Protein AF-A0A7X0G433-F1 (afdb_monomer)

pLDDT: mean 80.11, std 17.52, range [27.45, 98.38]

Mean predicted aligned error: 18.34 Å

Structure (mmCIF, N/CA/C/O backbone):
data_AF-A0A7X0G433-F1
#
_entry.id   AF-A0A7X0G433-F1
#
loop_
_atom_site.group_PDB
_atom_site.id
_atom_site.type_symbol
_atom_site.label_atom_id
_atom_site.label_alt_id
_atom_site.label_comp_id
_atom_site.label_asym_id
_atom_site.label_entity_id
_atom_site.label_seq_id
_atom_site.pdbx_PDB_ins_code
_atom_site.Cartn_x
_atom_site.Cartn_y
_atom_site.Cartn_z
_atom_site.occupancy
_atom_site.B_iso_or_equiv
_atom_site.auth_seq_id
_atom_site.auth_comp_id
_atom_site.auth_asym_id
_atom_site.auth_atom_id
_atom_site.pdbx_PDB_model_num
ATOM 1 N N . MET A 1 1 ? -6.483 17.412 -21.031 1.00 65.12 1 MET A N 1
ATOM 2 C CA . MET A 1 1 ? -7.847 16.835 -20.998 1.00 65.12 1 MET A CA 1
ATOM 3 C C . MET A 1 1 ? -8.815 18.002 -21.081 1.00 65.12 1 MET A C 1
ATOM 5 O O . MET A 1 1 ? -8.620 18.943 -20.328 1.00 65.12 1 MET A O 1
ATOM 9 N N . SER A 1 2 ? -9.761 18.011 -22.023 1.00 89.12 2 SER A N 1
ATOM 10 C CA . SER A 1 2 ? -10.720 19.121 -22.144 1.00 89.12 2 SER A CA 1
ATOM 11 C C . SER A 1 2 ? -11.675 19.165 -20.943 1.00 89.12 2 SER A C 1
ATOM 13 O O . SER A 1 2 ? -11.862 18.155 -20.254 1.00 89.12 2 SER A O 1
ATOM 15 N N . LEU A 1 3 ? -12.306 20.317 -20.694 1.00 85.25 3 LEU A N 1
ATOM 16 C CA . LEU A 1 3 ? -13.325 20.451 -19.646 1.00 85.25 3 LEU A CA 1
ATOM 17 C C . LEU A 1 3 ? -14.477 19.456 -19.864 1.00 85.25 3 LEU A C 1
ATOM 19 O O . LEU A 1 3 ? -14.868 18.755 -18.934 1.00 85.25 3 LEU A O 1
ATOM 23 N N . ALA A 1 4 ? -14.926 19.301 -21.112 1.00 83.50 4 ALA A N 1
ATOM 24 C CA . ALA A 1 4 ? -15.948 18.329 -21.500 1.00 83.50 4 ALA A CA 1
ATOM 25 C C . ALA A 1 4 ? -15.546 16.872 -21.196 1.00 83.50 4 ALA A C 1
ATOM 27 O O . ALA A 1 4 ? -16.364 16.102 -20.692 1.00 83.50 4 ALA A O 1
ATOM 28 N N . ALA A 1 5 ? -14.286 16.493 -21.446 1.00 83.62 5 ALA A N 1
ATOM 29 C CA . ALA A 1 5 ? -13.782 15.158 -21.114 1.00 83.62 5 ALA A CA 1
ATOM 30 C C . ALA A 1 5 ? -13.683 14.947 -19.593 1.00 83.62 5 ALA A C 1
ATOM 32 O O . ALA A 1 5 ? -14.009 13.871 -19.097 1.00 83.62 5 ALA A O 1
ATOM 33 N N . THR A 1 6 ? -13.300 15.986 -18.846 1.00 86.38 6 THR A N 1
ATOM 34 C CA . THR A 1 6 ? -13.263 15.947 -17.375 1.00 86.38 6 THR A CA 1
ATOM 35 C C . THR A 1 6 ? -14.670 15.811 -16.782 1.00 86.38 6 THR A C 1
ATOM 37 O O . THR A 1 6 ? -14.874 15.015 -15.868 1.00 86.38 6 THR A O 1
ATOM 40 N N . HIS A 1 7 ? -15.659 16.529 -17.329 1.00 87.19 7 HIS A N 1
ATOM 41 C CA . HIS A 1 7 ? -17.071 16.382 -16.956 1.00 87.19 7 HIS A CA 1
ATOM 42 C C . HIS A 1 7 ? -17.566 14.962 -17.228 1.00 87.19 7 HIS A C 1
ATOM 44 O O . HIS A 1 7 ? -18.144 14.333 -16.347 1.00 87.19 7 HIS A O 1
ATOM 50 N N . TYR A 1 8 ? -17.295 14.429 -18.417 1.00 88.81 8 TYR A N 1
ATOM 51 C CA . TYR A 1 8 ? -17.685 13.069 -18.780 1.00 88.81 8 TYR A CA 1
ATOM 52 C C . TYR A 1 8 ? -17.085 12.022 -17.825 1.00 88.81 8 TYR A C 1
ATOM 54 O O . TYR A 1 8 ? -17.806 11.168 -17.312 1.00 88.81 8 TYR A O 1
ATOM 62 N N . ALA A 1 9 ? -15.795 12.146 -17.497 1.00 89.06 9 ALA A N 1
ATOM 63 C CA . ALA A 1 9 ? -15.126 11.278 -16.529 1.00 89.06 9 ALA A CA 1
ATOM 64 C C . ALA A 1 9 ? -15.716 11.394 -15.110 1.00 89.06 9 ALA A C 1
ATOM 66 O O . ALA A 1 9 ? -15.783 10.397 -14.387 1.00 89.06 9 ALA A 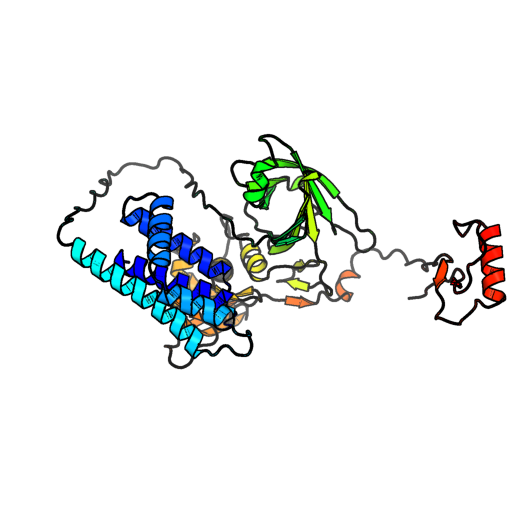O 1
ATOM 67 N N . LEU A 1 10 ? -16.162 12.590 -14.701 1.00 93.25 10 LEU A N 1
ATOM 68 C CA . LEU A 1 10 ? -16.818 12.796 -13.407 1.00 93.25 10 LEU A CA 1
ATOM 69 C C . LEU A 1 10 ? -18.137 12.019 -13.328 1.00 93.25 10 LEU A C 1
ATOM 71 O O . LEU A 1 10 ? -18.370 11.316 -12.344 1.00 93.25 10 LEU A O 1
ATOM 75 N N . TRP A 1 11 ? -18.963 12.108 -14.372 1.00 94.50 11 TRP A N 1
ATOM 76 C CA . TRP A 1 11 ? -20.230 11.380 -14.461 1.00 94.50 11 TRP A CA 1
ATOM 77 C C . TRP A 1 11 ? -20.026 9.864 -14.493 1.00 94.50 11 TRP A C 1
ATOM 79 O O . TRP A 1 11 ? -20.726 9.146 -13.780 1.00 94.50 11 TRP A O 1
ATOM 89 N N . GLN A 1 12 ? -19.012 9.387 -15.219 1.00 92.94 12 GLN A N 1
ATOM 90 C CA . GLN A 1 12 ? -18.627 7.974 -15.201 1.00 92.94 12 GLN A CA 1
ATOM 91 C C . GLN A 1 12 ? -18.259 7.499 -13.798 1.00 92.94 12 GLN A C 1
ATOM 93 O O . GLN A 1 12 ? -18.768 6.484 -13.323 1.00 92.94 12 GLN A O 1
ATOM 98 N N . THR A 1 13 ? -17.396 8.259 -13.123 1.00 93.31 13 THR A N 1
ATOM 99 C CA . THR A 1 13 ? -16.914 7.902 -11.787 1.00 93.31 13 THR A CA 1
ATOM 100 C C . THR A 1 13 ? -18.065 7.857 -10.780 1.00 93.31 13 THR A C 1
ATOM 102 O O . THR A 1 13 ? -18.087 6.979 -9.922 1.00 93.31 13 THR A O 1
ATOM 105 N N . GLU A 1 14 ? -19.048 8.757 -10.882 1.00 94.75 14 GLU A N 1
ATOM 106 C CA . GLU A 1 14 ? -20.215 8.736 -9.990 1.00 94.75 14 GLU A CA 1
ATOM 107 C C . GLU A 1 14 ? -21.109 7.512 -10.239 1.00 94.75 14 GLU A C 1
ATOM 109 O O . GLU A 1 14 ? -21.509 6.854 -9.277 1.00 94.75 14 GLU A O 1
ATOM 114 N N . GLY A 1 15 ? -21.334 7.134 -11.502 1.00 92.44 15 GLY A N 1
ATOM 115 C CA . GLY A 1 15 ? -22.053 5.901 -11.837 1.00 92.44 15 GLY A CA 1
ATOM 116 C C . GLY A 1 15 ? -21.358 4.651 -11.289 1.00 92.44 15 GLY A C 1
ATOM 117 O O . GLY A 1 15 ? -22.003 3.778 -10.707 1.00 92.44 15 GLY A O 1
ATOM 118 N N . GLU A 1 16 ? -20.027 4.585 -11.387 1.00 91.62 16 GLU A N 1
ATOM 119 C CA . GLU A 1 16 ? -19.234 3.499 -10.797 1.00 91.62 16 GLU A CA 1
ATOM 120 C C . GLU A 1 16 ? -19.339 3.472 -9.261 1.00 91.62 16 GLU A C 1
ATOM 122 O O . GLU A 1 16 ? -19.466 2.396 -8.673 1.00 91.62 16 GLU A O 1
ATOM 127 N N . ILE A 1 17 ? -19.351 4.631 -8.588 1.00 90.88 17 ILE A N 1
ATOM 128 C CA . ILE A 1 17 ? -19.527 4.708 -7.125 1.00 90.88 17 ILE A CA 1
ATOM 129 C C . ILE A 1 17 ? -20.878 4.125 -6.709 1.00 90.88 17 ILE A C 1
ATOM 131 O O . ILE A 1 17 ? -20.945 3.367 -5.737 1.00 90.88 17 ILE A O 1
ATOM 135 N N . VAL A 1 18 ? -21.950 4.479 -7.418 1.00 92.25 18 VAL A N 1
ATOM 136 C CA . VAL A 1 18 ? -23.303 3.998 -7.114 1.00 92.25 18 VAL A CA 1
ATOM 137 C C . VAL A 1 18 ? -23.397 2.492 -7.304 1.00 92.25 18 VAL A C 1
ATOM 139 O O . VAL A 1 18 ? -23.812 1.782 -6.387 1.00 92.25 18 VAL A O 1
ATOM 142 N N . VAL A 1 19 ? -22.933 1.986 -8.442 1.00 91.81 19 VAL A N 1
ATOM 143 C CA . VAL A 1 19 ? -22.950 0.553 -8.755 1.00 91.81 19 VAL A CA 1
ATOM 144 C C . VAL A 1 19 ? -22.108 -0.259 -7.756 1.00 91.81 19 VAL A C 1
ATOM 146 O O . VAL A 1 19 ? -22.563 -1.288 -7.254 1.00 91.81 19 VAL A O 1
ATOM 149 N N . SER A 1 20 ? -20.941 0.256 -7.355 1.00 88.94 20 SER A N 1
ATOM 150 C CA . SER A 1 20 ? -20.104 -0.333 -6.297 1.00 88.94 20 SER A CA 1
ATOM 151 C C . SER A 1 20 ? -20.845 -0.424 -4.952 1.00 88.94 20 SER A C 1
ATOM 153 O O . SER A 1 20 ? -20.844 -1.466 -4.295 1.00 88.94 20 SER A O 1
ATOM 155 N N . ARG A 1 21 ? -21.567 0.632 -4.545 1.00 90.69 21 ARG A N 1
ATOM 156 C CA . ARG A 1 21 ? -22.387 0.626 -3.312 1.00 90.69 21 ARG A CA 1
ATOM 157 C C . ARG A 1 21 ? -23.571 -0.335 -3.391 1.00 90.69 21 ARG A C 1
ATOM 159 O O . ARG A 1 21 ? -23.979 -0.893 -2.369 1.00 90.69 21 ARG A O 1
ATOM 166 N N . LEU A 1 22 ? -24.104 -0.548 -4.590 1.00 90.25 22 LEU A N 1
ATOM 167 C CA . LEU A 1 22 ? -25.141 -1.539 -4.862 1.00 90.25 22 LEU A CA 1
ATOM 168 C C . LEU A 1 22 ? -24.590 -2.974 -4.937 1.00 90.25 22 LEU A C 1
ATOM 170 O O . LEU A 1 22 ? -25.372 -3.909 -5.103 1.00 90.25 22 LEU A O 1
ATOM 174 N N . GLY A 1 23 ? -23.294 -3.178 -4.704 1.00 86.88 23 GLY A N 1
ATOM 175 C CA . GLY A 1 23 ? -22.704 -4.500 -4.511 1.00 86.88 23 GLY A CA 1
ATOM 176 C C . GLY A 1 23 ? -22.246 -5.189 -5.791 1.00 86.88 23 GLY A C 1
ATOM 177 O O . GLY A 1 23 ? -22.088 -6.406 -5.773 1.00 86.88 23 GLY A O 1
ATOM 178 N N . ASP A 1 24 ? -22.020 -4.448 -6.876 1.00 86.81 24 ASP A N 1
ATOM 179 C CA . ASP A 1 24 ? -21.365 -5.004 -8.059 1.00 86.81 24 ASP A CA 1
ATOM 180 C C . ASP A 1 24 ? -19.882 -5.283 -7.767 1.00 86.81 24 ASP A C 1
ATOM 182 O O . ASP A 1 24 ? -19.076 -4.368 -7.569 1.00 86.81 24 ASP A O 1
ATOM 186 N N . ALA A 1 25 ? -19.525 -6.566 -7.757 1.00 77.69 25 ALA A N 1
ATOM 187 C CA . ALA A 1 25 ? -18.168 -7.032 -7.499 1.00 77.69 25 ALA A CA 1
ATOM 188 C C . ALA A 1 25 ? -17.179 -6.704 -8.634 1.00 77.69 25 ALA A C 1
ATOM 190 O O . ALA A 1 25 ? -15.970 -6.786 -8.422 1.00 77.69 25 ALA A O 1
ATOM 191 N N . SER A 1 26 ? -17.660 -6.325 -9.824 1.00 77.31 26 SER A N 1
ATOM 192 C CA . SER A 1 26 ? -16.806 -5.953 -10.963 1.00 77.31 26 SER A CA 1
ATOM 193 C C . SER A 1 26 ? -16.199 -4.551 -10.837 1.00 77.31 26 SER A C 1
ATOM 195 O O . SER A 1 26 ? -15.294 -4.189 -11.592 1.00 77.31 26 SER A O 1
ATOM 197 N N . VAL A 1 27 ? -16.674 -3.751 -9.877 1.00 80.94 27 VAL A N 1
ATOM 198 C CA . VAL A 1 27 ? -16.261 -2.358 -9.703 1.00 80.94 27 VAL A CA 1
ATOM 199 C C . VAL A 1 27 ? -15.240 -2.214 -8.579 1.00 80.94 27 VAL A C 1
ATOM 201 O O . VAL A 1 27 ? -15.241 -2.939 -7.586 1.00 80.94 27 VAL A O 1
ATOM 204 N N . ARG A 1 28 ? -14.360 -1.216 -8.717 1.00 76.44 28 ARG A N 1
ATOM 205 C CA . ARG A 1 28 ? -13.400 -0.837 -7.676 1.00 76.44 28 ARG A CA 1
ATOM 206 C C . ARG A 1 28 ? -14.106 -0.542 -6.340 1.00 76.44 28 ARG A C 1
ATOM 208 O O . ARG A 1 28 ? -15.237 -0.044 -6.334 1.00 76.44 28 ARG A O 1
ATOM 215 N N . PRO A 1 29 ? -13.418 -0.742 -5.200 1.00 79.44 29 PRO A N 1
ATOM 216 C CA . PRO A 1 29 ? -13.922 -0.316 -3.903 1.00 79.44 29 PRO A CA 1
ATOM 217 C C . PRO A 1 29 ? -14.301 1.175 -3.906 1.00 79.44 29 PRO A C 1
ATOM 219 O O . PRO A 1 29 ? -13.549 2.000 -4.447 1.00 79.44 29 PRO A O 1
ATOM 222 N N . PRO A 1 30 ? -15.408 1.561 -3.247 1.00 77.88 30 PRO A N 1
ATOM 223 C CA . PRO A 1 30 ? -15.968 2.908 -3.346 1.00 77.88 30 PRO A CA 1
ATOM 224 C C . PRO A 1 30 ? -14.996 3.993 -2.865 1.00 77.88 30 PRO A C 1
ATOM 226 O O . PRO A 1 30 ? -15.029 5.111 -3.367 1.00 77.88 30 PRO A O 1
ATOM 229 N N . GLY A 1 31 ? -14.073 3.669 -1.951 1.00 70.75 31 GLY A N 1
ATOM 230 C CA . GLY A 1 31 ? -13.042 4.601 -1.486 1.00 70.75 31 GLY A CA 1
ATOM 231 C C . GLY A 1 31 ? -12.050 5.039 -2.574 1.00 70.75 31 GLY A C 1
ATOM 232 O O . GLY A 1 31 ? -11.612 6.189 -2.574 1.00 70.75 31 GLY A O 1
ATOM 233 N N . ILE A 1 32 ? -11.714 4.170 -3.535 1.00 74.94 32 ILE A N 1
ATOM 234 C CA . ILE A 1 32 ? -10.820 4.532 -4.650 1.00 74.94 32 ILE A CA 1
ATOM 235 C C . ILE A 1 32 ? -11.538 5.490 -5.600 1.00 74.94 32 ILE A C 1
ATOM 237 O O . ILE A 1 32 ? -10.997 6.542 -5.943 1.00 74.94 32 ILE A O 1
ATOM 241 N N . LEU A 1 33 ? -12.771 5.152 -5.971 1.00 83.25 33 LEU A N 1
ATOM 242 C CA . LEU A 1 33 ? -13.585 5.954 -6.881 1.00 83.25 33 LEU A CA 1
ATOM 243 C C . LEU A 1 33 ? -13.922 7.326 -6.284 1.00 83.25 33 LEU A C 1
ATOM 245 O O . LEU A 1 33 ? -13.853 8.347 -6.961 1.00 83.25 33 LEU A O 1
ATOM 249 N N . GLN A 1 34 ? -14.178 7.377 -4.977 1.00 86.38 34 GLN A N 1
ATOM 250 C CA . GLN A 1 34 ? -14.398 8.613 -4.232 1.00 86.38 34 GLN A CA 1
ATOM 251 C C . GLN A 1 34 ? -13.203 9.580 -4.331 1.00 86.38 34 GLN A C 1
ATOM 253 O O . GLN A 1 34 ? -13.394 10.792 -4.466 1.00 86.38 34 GLN A O 1
ATOM 258 N N . ARG A 1 35 ? -11.967 9.059 -4.302 1.00 77.56 35 ARG A N 1
ATOM 259 C CA . ARG A 1 35 ? -10.752 9.865 -4.508 1.00 77.56 35 ARG A CA 1
ATOM 260 C C . ARG A 1 35 ? -10.665 10.394 -5.937 1.00 77.56 35 ARG A C 1
ATOM 262 O O . ARG A 1 35 ? -10.386 11.576 -6.121 1.00 77.56 35 ARG A O 1
ATOM 269 N N . GLN A 1 36 ? -10.955 9.552 -6.930 1.00 86.19 36 GLN A N 1
ATOM 270 C CA . GLN A 1 36 ? -10.970 9.960 -8.339 1.00 86.19 36 GLN A CA 1
ATOM 271 C C . GLN A 1 36 ? -12.005 11.061 -8.596 1.00 86.19 36 GLN A C 1
ATOM 273 O O . GLN A 1 36 ? -11.675 12.088 -9.186 1.00 86.19 36 GLN A O 1
ATOM 278 N N . ARG A 1 37 ? -13.220 10.916 -8.059 1.00 94.62 37 ARG A N 1
ATOM 279 C CA . ARG A 1 37 ? -14.269 11.939 -8.129 1.00 94.62 37 ARG A CA 1
ATOM 280 C C . ARG A 1 37 ? -13.820 13.277 -7.547 1.00 94.62 37 ARG A C 1
ATOM 282 O O . ARG A 1 37 ? -14.020 14.318 -8.166 1.00 94.62 37 ARG A O 1
ATOM 289 N N . ASN A 1 38 ? -13.220 13.261 -6.357 1.00 87.06 38 ASN A N 1
ATOM 290 C CA . ASN A 1 38 ? -12.753 14.481 -5.700 1.00 87.06 38 ASN A CA 1
ATOM 291 C C . ASN A 1 38 ? -11.665 15.193 -6.518 1.00 87.06 38 ASN A C 1
ATOM 293 O O . ASN A 1 38 ? -11.716 16.417 -6.631 1.00 87.06 38 ASN A O 1
ATOM 297 N N . ALA A 1 39 ? -10.742 14.438 -7.120 1.00 83.19 39 ALA A N 1
ATOM 298 C CA . ALA A 1 39 ? -9.719 14.985 -8.009 1.00 83.19 39 ALA A CA 1
ATOM 299 C C . ALA A 1 39 ? -10.333 15.600 -9.281 1.00 83.19 39 ALA A C 1
ATOM 301 O O . ALA A 1 39 ? -9.955 16.696 -9.684 1.00 83.19 39 ALA A O 1
ATOM 302 N N . LEU A 1 40 ? -11.328 14.946 -9.889 1.00 89.69 40 LEU A N 1
ATOM 303 C CA . LEU A 1 40 ? -12.028 15.477 -11.065 1.00 89.69 40 LEU A CA 1
ATOM 304 C C . LEU A 1 40 ? -12.783 16.776 -10.748 1.00 89.69 40 LEU A C 1
ATOM 306 O O . LEU A 1 40 ? -12.704 17.733 -11.515 1.00 89.69 40 LEU A O 1
ATOM 310 N N . LEU A 1 41 ? -13.453 16.851 -9.595 1.00 90.06 41 LEU A N 1
ATOM 311 C CA . LEU A 1 41 ? -14.122 18.073 -9.128 1.00 90.06 41 LEU A CA 1
ATOM 312 C C . LEU A 1 41 ? -13.141 19.234 -8.909 1.00 90.06 41 LEU A C 1
ATOM 314 O O . LEU A 1 41 ? -13.480 20.380 -9.195 1.00 90.06 41 LEU A O 1
ATOM 318 N N . GLU A 1 42 ? -11.931 18.957 -8.418 1.00 86.50 42 GLU A N 1
ATOM 319 C CA . GLU A 1 42 ? -10.870 19.966 -8.288 1.00 86.50 42 GLU A CA 1
ATOM 320 C C . GLU A 1 42 ? -10.388 20.467 -9.645 1.00 86.50 42 GLU A C 1
ATOM 322 O O . GLU A 1 42 ? -10.278 21.675 -9.847 1.00 86.50 42 GLU A O 1
ATOM 327 N N . ILE A 1 43 ? -10.169 19.561 -10.597 1.00 86.00 43 ILE A N 1
ATOM 328 C CA . ILE A 1 43 ? -9.767 19.927 -11.957 1.00 86.00 43 ILE A CA 1
ATOM 329 C C . ILE A 1 43 ? -10.833 20.824 -12.601 1.00 86.00 43 ILE A C 1
ATOM 331 O O . ILE A 1 43 ? -10.499 21.858 -13.176 1.00 86.00 43 ILE A O 1
ATOM 335 N N . ILE A 1 44 ? -12.117 20.489 -12.456 1.00 88.69 44 ILE A N 1
ATOM 336 C CA . ILE A 1 44 ? -13.226 21.302 -12.984 1.00 88.69 44 ILE A CA 1
ATOM 337 C C . ILE A 1 44 ? -13.270 22.682 -12.322 1.00 88.69 44 ILE A C 1
ATOM 339 O O . ILE A 1 44 ? -13.456 23.688 -13.009 1.00 88.69 44 ILE A O 1
ATOM 343 N N . ALA A 1 45 ? -13.075 22.750 -11.004 1.00 87.75 45 ALA A N 1
ATOM 344 C CA . ALA A 1 45 ? -13.002 24.018 -10.281 1.00 87.75 45 ALA A CA 1
ATOM 345 C C . ALA A 1 45 ? -11.883 24.916 -10.834 1.00 87.75 45 ALA A C 1
ATOM 347 O O . ALA A 1 45 ? -12.116 26.098 -11.084 1.00 87.75 45 ALA A O 1
ATOM 348 N N . ILE A 1 46 ? -10.710 24.339 -11.119 1.00 87.56 46 ILE A N 1
ATOM 349 C CA . ILE A 1 46 ? -9.580 25.049 -11.733 1.00 87.56 46 ILE A CA 1
ATOM 350 C C . ILE A 1 46 ? -9.944 25.548 -13.138 1.00 87.56 46 ILE A C 1
ATOM 352 O O . ILE A 1 46 ? -9.773 26.731 -13.417 1.00 87.56 46 ILE A O 1
ATOM 356 N N . TYR A 1 47 ? -10.485 24.687 -14.007 1.00 84.62 47 TYR A N 1
ATOM 357 C CA . TYR A 1 47 ? -10.845 25.070 -15.382 1.00 84.62 47 TYR A CA 1
ATOM 358 C C . TYR A 1 47 ? -11.913 26.163 -15.450 1.00 84.62 47 TYR A C 1
ATOM 360 O O . TYR A 1 47 ? -11.884 26.997 -16.347 1.00 84.62 47 TYR A O 1
ATOM 368 N N . THR A 1 48 ? -12.868 26.148 -14.523 1.00 87.88 48 THR A N 1
ATOM 369 C CA . THR A 1 48 ? -14.000 27.086 -14.522 1.00 87.88 48 THR A CA 1
ATOM 370 C C . THR A 1 48 ? -13.738 28.349 -13.703 1.00 87.88 48 THR A C 1
ATOM 372 O O . THR A 1 48 ? -14.586 29.240 -13.677 1.00 87.88 48 THR A O 1
ATOM 375 N N . GLY A 1 49 ? -12.612 28.423 -12.983 1.00 88.19 49 GLY A N 1
ATOM 376 C CA . GLY A 1 49 ? -12.337 29.494 -12.021 1.00 88.19 49 GLY A CA 1
ATOM 377 C C . GLY A 1 49 ? -13.339 29.552 -10.858 1.00 88.19 49 GLY A C 1
ATOM 378 O O . GLY A 1 49 ? -13.410 30.554 -10.146 1.00 88.19 49 GLY A O 1
ATOM 379 N N . LYS A 1 50 ? -14.152 28.504 -10.662 1.00 89.94 50 LYS A N 1
ATOM 380 C CA . LYS A 1 50 ? -15.173 28.440 -9.609 1.00 89.94 50 LYS A CA 1
ATOM 381 C C . LYS A 1 50 ? -14.599 27.805 -8.349 1.00 89.94 50 LYS A C 1
ATOM 383 O O . LYS A 1 50 ? -13.750 26.922 -8.391 1.00 89.94 50 LYS A O 1
ATOM 388 N N . GLN A 1 51 ? -15.153 28.174 -7.197 1.00 86.31 51 GLN A N 1
ATOM 389 C CA . GLN A 1 51 ? -14.892 27.439 -5.962 1.00 86.31 51 GLN A CA 1
ATOM 390 C C . GLN A 1 51 ? -15.413 25.998 -6.074 1.00 86.31 51 GLN A C 1
ATOM 392 O O . GLN A 1 51 ? -16.550 25.776 -6.500 1.00 86.31 51 GLN A O 1
ATOM 397 N N . LYS A 1 52 ? -14.623 25.023 -5.607 1.00 86.75 52 LYS A N 1
ATOM 398 C CA . LYS A 1 52 ? -14.978 23.590 -5.587 1.00 86.75 52 LYS A CA 1
ATOM 399 C C . LYS A 1 52 ? -16.360 23.329 -4.977 1.00 86.75 52 LYS A C 1
ATOM 401 O O . LYS A 1 52 ? -17.122 22.531 -5.510 1.00 86.75 52 LYS A O 1
ATOM 406 N N . ALA A 1 53 ? -16.719 24.036 -3.902 1.00 82.25 53 ALA A N 1
ATOM 407 C CA . ALA A 1 53 ? -18.031 23.915 -3.262 1.00 82.25 53 ALA A CA 1
ATOM 408 C C . ALA A 1 53 ? -19.196 24.270 -4.205 1.00 82.25 53 ALA A C 1
ATOM 410 O O . ALA A 1 53 ? -20.218 23.587 -4.198 1.00 82.25 53 ALA A O 1
ATOM 411 N N . LYS A 1 54 ? -19.022 25.288 -5.059 1.00 85.88 54 LYS A N 1
ATOM 412 C CA . LYS A 1 54 ? -20.020 25.691 -6.057 1.00 85.88 54 LYS A CA 1
ATOM 413 C C . LYS A 1 54 ? -20.159 24.642 -7.159 1.00 85.88 54 LYS A C 1
ATOM 415 O O . LYS A 1 54 ? -21.277 24.276 -7.495 1.00 85.88 54 LYS A O 1
ATOM 420 N N . VAL A 1 55 ? -19.040 24.100 -7.647 1.00 84.12 55 VAL A N 1
ATOM 421 C CA . VAL A 1 55 ? -19.037 22.995 -8.626 1.00 84.12 55 VAL A CA 1
ATOM 422 C C . VAL A 1 55 ? -19.743 21.761 -8.058 1.00 84.12 55 VAL A C 1
ATOM 424 O O . VAL A 1 55 ? -20.564 21.151 -8.735 1.00 84.12 55 VAL A O 1
ATOM 427 N N . ILE A 1 56 ? -19.485 21.422 -6.790 1.00 86.50 56 ILE A N 1
ATOM 428 C CA . ILE A 1 56 ? -20.170 20.320 -6.097 1.00 86.50 56 ILE A CA 1
ATOM 429 C C . ILE A 1 56 ? -21.677 20.580 -5.994 1.00 86.50 56 ILE A C 1
ATOM 431 O O . ILE A 1 56 ? -22.466 19.661 -6.208 1.00 86.50 56 ILE A O 1
ATOM 435 N N . ALA A 1 57 ? -22.086 21.802 -5.647 1.00 87.88 57 ALA A N 1
ATOM 436 C CA . ALA A 1 57 ? -23.496 22.162 -5.527 1.00 87.88 57 ALA A CA 1
ATOM 437 C C . ALA A 1 57 ? -24.225 22.099 -6.879 1.00 87.88 57 ALA A C 1
ATOM 439 O O . ALA A 1 57 ? -25.308 21.523 -6.954 1.00 87.88 57 ALA A O 1
ATOM 440 N N . GLU A 1 58 ? -23.613 22.621 -7.945 1.00 89.12 58 GLU A N 1
ATOM 441 C CA . GLU A 1 58 ? -24.132 22.533 -9.316 1.00 89.12 58 GLU A CA 1
ATOM 442 C C . GLU A 1 58 ? -24.265 21.067 -9.750 1.00 89.12 58 GLU A C 1
ATOM 444 O O . GLU A 1 58 ? -25.343 20.643 -10.157 1.00 89.12 58 GLU A O 1
ATOM 449 N N . PHE A 1 59 ? -23.219 20.258 -9.558 1.00 89.94 59 PHE A N 1
ATOM 450 C CA . PHE A 1 59 ? -23.243 18.831 -9.887 1.00 89.94 59 PHE A CA 1
ATOM 451 C C . PHE A 1 59 ? -24.353 18.067 -9.143 1.00 89.94 59 PHE A C 1
ATOM 453 O O . PHE A 1 59 ? -25.086 17.285 -9.746 1.00 89.94 59 PHE A O 1
ATOM 460 N N . ARG A 1 60 ? -24.531 18.322 -7.840 1.00 89.94 60 ARG A N 1
ATOM 461 C CA . ARG A 1 60 ? -25.617 17.717 -7.047 1.00 89.94 60 ARG A CA 1
ATOM 462 C C . ARG A 1 60 ? -27.003 18.173 -7.497 1.00 89.94 60 ARG A C 1
ATOM 464 O O . ARG A 1 60 ? -27.928 17.368 -7.480 1.00 89.94 60 ARG A O 1
ATOM 471 N N . SER A 1 61 ? -27.144 19.439 -7.881 1.00 90.25 61 SER A N 1
ATOM 472 C CA . SER A 1 61 ? -28.397 19.977 -8.419 1.00 90.25 61 SER A CA 1
ATOM 473 C C . SER A 1 61 ? -28.775 19.283 -9.729 1.00 90.25 61 SER A C 1
ATOM 475 O O . SER A 1 61 ? -29.920 18.874 -9.897 1.00 90.25 61 SER A O 1
ATOM 477 N N . GLU A 1 62 ? -27.808 19.057 -10.621 1.00 89.12 62 GLU A N 1
ATOM 478 C CA . GLU A 1 62 ? -28.036 18.333 -11.878 1.00 89.12 62 GLU A CA 1
ATOM 479 C C . GLU A 1 62 ? -28.410 16.863 -11.660 1.00 89.12 62 GLU A C 1
ATOM 481 O O . GLU A 1 62 ? -29.319 16.358 -12.318 1.00 89.12 62 GLU A O 1
ATOM 486 N N . LEU A 1 63 ? -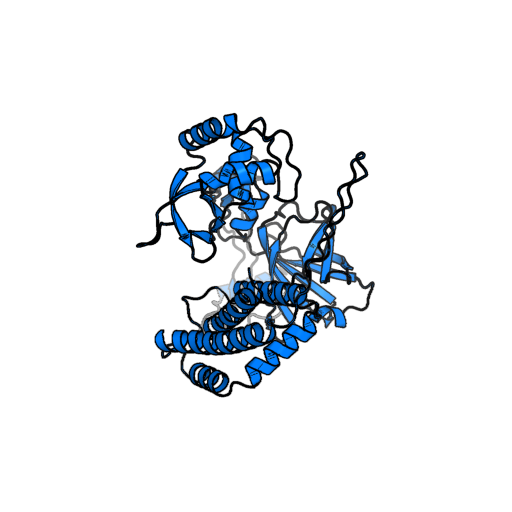27.781 16.188 -10.693 1.00 87.69 63 LEU A N 1
ATOM 487 C CA . LEU A 1 63 ? -28.194 14.841 -10.283 1.00 87.69 63 LEU A CA 1
ATOM 488 C C . LEU A 1 63 ? -29.647 14.815 -9.798 1.00 87.69 63 LEU A C 1
ATOM 490 O O . LEU A 1 63 ? -30.427 13.969 -10.229 1.00 87.69 63 LEU A O 1
ATOM 494 N N . ALA A 1 64 ? -30.025 15.768 -8.943 1.00 88.12 64 ALA A N 1
ATOM 495 C CA . ALA A 1 64 ? -31.363 15.834 -8.361 1.00 88.12 64 ALA A CA 1
ATOM 496 C C . ALA A 1 64 ? -32.472 16.088 -9.397 1.00 88.12 64 ALA A C 1
ATOM 498 O O . ALA A 1 64 ? -33.610 15.680 -9.181 1.00 88.12 64 ALA A O 1
ATOM 499 N N . LYS A 1 65 ? -32.159 16.728 -10.531 1.00 91.44 65 LYS A N 1
ATOM 500 C CA . LYS A 1 65 ? -33.124 16.971 -11.619 1.00 91.44 65 LYS A CA 1
ATOM 501 C C . LYS A 1 65 ? -33.469 15.711 -12.417 1.00 91.44 65 LYS A C 1
ATOM 503 O O . LYS A 1 65 ? -34.440 15.724 -13.173 1.00 91.44 65 LYS A O 1
ATOM 508 N N . ASN A 1 66 ? -32.689 14.634 -12.300 1.00 91.06 66 ASN A N 1
ATOM 509 C CA . ASN A 1 66 ? -32.873 13.449 -13.128 1.00 91.06 66 ASN A CA 1
ATOM 510 C C . ASN A 1 66 ? -33.707 12.366 -12.425 1.00 91.06 66 ASN A C 1
ATOM 512 O O . ASN A 1 66 ? -33.180 11.433 -11.822 1.00 91.06 66 ASN A O 1
ATOM 516 N N . ASN A 1 67 ? -35.033 12.473 -12.551 1.00 90.19 67 ASN A N 1
ATOM 517 C CA . ASN A 1 67 ? -35.985 11.537 -11.938 1.00 90.19 67 ASN A CA 1
ATOM 518 C C . ASN A 1 67 ? -35.758 10.074 -12.353 1.00 90.19 67 ASN A C 1
ATOM 520 O O . ASN A 1 67 ? -35.926 9.178 -11.529 1.00 90.19 67 ASN A O 1
ATOM 524 N N . ASN A 1 68 ? -35.337 9.828 -13.598 1.00 89.12 68 ASN A N 1
ATOM 525 C CA . ASN A 1 68 ? -35.108 8.472 -14.105 1.00 89.12 68 ASN A CA 1
ATOM 526 C C . ASN A 1 68 ? -33.950 7.784 -13.376 1.00 89.12 68 ASN A C 1
ATOM 528 O O . ASN A 1 68 ? -34.036 6.604 -13.050 1.00 89.12 68 ASN A O 1
ATOM 532 N N . LEU A 1 69 ? -32.879 8.529 -13.099 1.00 90.81 69 LEU A N 1
ATOM 533 C CA . LEU A 1 69 ? -31.708 8.018 -12.392 1.00 90.81 69 LEU A CA 1
ATOM 534 C C . LEU A 1 69 ? -32.075 7.663 -10.943 1.00 90.81 69 LEU A C 1
ATOM 536 O O . LEU A 1 69 ? -31.807 6.548 -10.498 1.00 90.81 69 LEU A O 1
ATOM 540 N N . THR A 1 70 ? -32.802 8.549 -10.257 1.00 90.62 70 THR A N 1
ATOM 541 C CA . THR A 1 70 ? -33.316 8.306 -8.899 1.00 90.62 70 THR A CA 1
ATOM 542 C C . THR A 1 70 ? -34.226 7.075 -8.831 1.00 90.62 70 THR A C 1
ATOM 544 O O . THR A 1 70 ? -34.088 6.256 -7.923 1.00 90.62 70 THR A O 1
ATOM 547 N N . GLN A 1 71 ? -35.136 6.904 -9.796 1.00 92.94 71 GLN A N 1
ATOM 548 C CA . GLN A 1 71 ? -36.024 5.736 -9.857 1.00 92.94 71 GLN A CA 1
ATOM 549 C C . GLN A 1 71 ? -35.255 4.430 -10.083 1.00 92.94 71 GLN A C 1
ATOM 551 O O . GLN A 1 71 ? -35.568 3.412 -9.464 1.00 92.94 71 GLN A O 1
ATOM 556 N N . LEU A 1 72 ? -34.237 4.454 -10.945 1.00 92.31 72 LEU A N 1
ATOM 557 C CA . LEU A 1 72 ? -33.440 3.277 -11.278 1.00 92.31 72 LEU A CA 1
ATOM 558 C C . LEU A 1 72 ? -32.561 2.844 -10.094 1.00 92.31 72 LEU A C 1
ATOM 560 O O . LEU A 1 72 ? -32.490 1.655 -9.777 1.00 92.31 72 LEU A O 1
ATOM 564 N N . GLU A 1 73 ? -31.983 3.803 -9.366 1.00 93.38 73 GLU A N 1
ATOM 565 C CA . GLU A 1 73 ? -31.287 3.536 -8.104 1.00 93.38 73 GLU A CA 1
ATOM 566 C C . GLU A 1 73 ? -32.214 2.948 -7.040 1.00 93.38 73 GLU A C 1
ATOM 568 O O . GLU A 1 73 ? -31.874 1.933 -6.432 1.00 93.38 73 GLU A O 1
ATOM 573 N N . GLN A 1 74 ? -33.389 3.546 -6.823 1.00 94.12 74 GLN A N 1
ATOM 574 C CA . GLN A 1 74 ? -34.363 3.056 -5.842 1.00 94.12 74 GLN A CA 1
ATOM 575 C C . GLN A 1 74 ? -34.857 1.647 -6.183 1.00 94.12 74 GLN A C 1
ATOM 577 O O . GLN A 1 74 ? -34.940 0.792 -5.301 1.00 94.12 74 GLN A O 1
ATOM 582 N N . SER A 1 75 ? -35.131 1.378 -7.463 1.00 94.94 75 SER A N 1
ATOM 583 C CA . SER A 1 75 ? -35.529 0.049 -7.936 1.00 94.94 75 SER A CA 1
ATOM 584 C C . SER A 1 75 ? -34.484 -1.008 -7.569 1.00 94.94 75 SER A C 1
ATOM 586 O O . SER A 1 75 ? -34.819 -2.037 -6.980 1.00 94.94 75 SER A O 1
ATOM 588 N N . LEU A 1 76 ? -33.200 -0.727 -7.813 1.00 92.50 76 LEU A N 1
ATOM 589 C CA . LEU A 1 76 ? -32.120 -1.657 -7.483 1.00 92.50 76 LEU A CA 1
ATOM 590 C C . LEU A 1 76 ? -31.846 -1.762 -5.987 1.00 92.50 76 LEU A C 1
ATOM 592 O O . LEU A 1 76 ? -31.559 -2.858 -5.508 1.00 92.50 76 LEU A O 1
ATOM 596 N N . GLN A 1 77 ? -31.964 -0.668 -5.234 1.00 93.56 77 GLN A N 1
ATOM 597 C CA . GLN A 1 77 ? -31.847 -0.692 -3.774 1.00 93.56 77 GLN A CA 1
ATOM 598 C C . GLN A 1 77 ? -32.889 -1.616 -3.138 1.00 93.56 77 GLN A C 1
ATOM 600 O O . GLN A 1 77 ? -32.541 -2.362 -2.222 1.00 93.56 77 GLN A O 1
ATOM 605 N N . ASN A 1 78 ? -34.115 -1.619 -3.669 1.00 94.62 78 ASN A N 1
ATOM 606 C CA . ASN A 1 78 ? -35.218 -2.449 -3.184 1.00 94.62 78 ASN A CA 1
ATOM 607 C C . ASN A 1 78 ? -35.094 -3.929 -3.588 1.00 94.62 78 ASN A C 1
ATOM 609 O O . ASN A 1 78 ? -35.699 -4.790 -2.949 1.00 94.62 78 ASN A O 1
ATOM 613 N N . LYS A 1 79 ? -34.301 -4.254 -4.617 1.00 93.50 79 LYS A N 1
ATOM 614 C CA . LYS A 1 79 ? -34.015 -5.643 -5.008 1.00 93.50 79 LYS A CA 1
ATOM 615 C C . LYS A 1 79 ? -32.993 -6.293 -4.077 1.00 93.50 79 LYS A C 1
ATOM 617 O O . LYS A 1 79 ? -32.024 -5.657 -3.655 1.00 93.50 79 LYS A O 1
ATOM 622 N N . SER A 1 80 ? -33.155 -7.593 -3.824 1.00 92.62 80 SER A N 1
ATOM 623 C CA . SER A 1 80 ? -32.145 -8.399 -3.126 1.00 92.62 80 SER A CA 1
ATOM 624 C C . SER A 1 80 ? -30.818 -8.365 -3.883 1.00 92.62 80 SER A C 1
ATOM 626 O O . SER A 1 80 ? -30.804 -8.405 -5.108 1.00 92.62 80 SER A O 1
ATOM 628 N N . ARG A 1 81 ? -29.684 -8.337 -3.173 1.00 88.69 81 ARG A N 1
ATOM 629 C CA . ARG A 1 81 ? -28.353 -8.332 -3.812 1.00 88.69 81 ARG A CA 1
ATOM 630 C C . ARG A 1 81 ? -28.132 -9.527 -4.740 1.00 88.69 81 ARG A C 1
ATOM 632 O O . ARG A 1 81 ? -27.465 -9.376 -5.751 1.00 88.69 81 ARG A O 1
ATOM 639 N N . LEU A 1 82 ? -28.703 -10.683 -4.398 1.00 88.31 82 LEU A N 1
ATOM 640 C CA . LEU A 1 82 ? -28.575 -11.918 -5.178 1.00 88.31 82 LEU A CA 1
ATOM 641 C C . LEU A 1 82 ? -29.432 -11.921 -6.451 1.00 88.31 82 LEU A C 1
ATOM 643 O O . LEU A 1 82 ? -29.193 -12.736 -7.330 1.00 88.31 82 LEU A O 1
ATOM 647 N N . SER A 1 83 ? -30.425 -11.033 -6.546 1.00 88.56 83 SER A N 1
ATOM 648 C CA . SER A 1 83 ? -31.333 -10.935 -7.692 1.00 88.56 83 SER A CA 1
ATOM 649 C C . SER A 1 83 ? -31.005 -9.753 -8.608 1.00 88.56 83 SER A C 1
ATOM 651 O O . SER A 1 83 ? -31.861 -9.352 -9.391 1.00 88.56 83 SER A O 1
ATOM 653 N N . ARG A 1 84 ? -29.836 -9.123 -8.434 1.00 94.31 84 ARG A N 1
ATOM 654 C CA . ARG A 1 84 ? -29.378 -8.009 -9.273 1.00 94.31 84 ARG A CA 1
ATOM 655 C C . ARG A 1 84 ? -28.563 -8.566 -10.427 1.00 94.31 84 ARG A C 1
ATOM 657 O O . ARG A 1 84 ? -27.642 -9.350 -10.204 1.00 94.31 84 ARG A O 1
ATOM 664 N N . GLU A 1 85 ? -28.883 -8.148 -11.639 1.00 92.94 85 GLU A N 1
ATOM 665 C CA . GLU A 1 85 ? -28.200 -8.599 -12.849 1.00 92.94 85 GLU A CA 1
ATOM 666 C C . GLU A 1 85 ? -27.156 -7.579 -13.324 1.00 92.94 85 GLU A C 1
ATOM 668 O O . GLU A 1 85 ? -27.288 -6.369 -13.124 1.00 92.94 85 GLU A O 1
ATOM 673 N N . ALA A 1 86 ? -26.116 -8.061 -14.014 1.00 88.94 86 ALA A N 1
ATOM 674 C CA . ALA A 1 86 ? -25.068 -7.209 -14.586 1.00 88.94 86 ALA A CA 1
ATOM 675 C C . ALA A 1 86 ? -25.628 -6.140 -15.546 1.00 88.94 86 ALA A C 1
ATOM 677 O O . ALA A 1 86 ? -25.163 -5.000 -15.568 1.00 88.94 86 ALA A O 1
ATOM 678 N N . THR A 1 87 ? -26.683 -6.488 -16.283 1.00 92.25 87 THR A N 1
ATOM 679 C CA . THR A 1 87 ? -27.401 -5.604 -17.213 1.00 92.25 87 THR A CA 1
ATOM 680 C C . THR A 1 87 ? -28.013 -4.386 -16.516 1.00 92.25 87 THR A C 1
ATOM 682 O O . THR A 1 87 ? -28.079 -3.304 -17.108 1.00 92.25 87 THR A O 1
ATOM 685 N N . GLU A 1 88 ? -28.417 -4.524 -15.252 1.00 92.31 88 GLU A N 1
ATOM 686 C CA . GLU A 1 88 ? -29.005 -3.449 -14.454 1.00 92.31 88 GLU A CA 1
ATOM 687 C C . GLU A 1 88 ? -27.932 -2.483 -13.939 1.00 92.31 88 GLU A C 1
ATOM 689 O O . GLU A 1 88 ? -28.125 -1.265 -13.949 1.00 92.31 88 GLU A O 1
ATOM 694 N N . PHE A 1 89 ? -26.761 -3.007 -13.567 1.00 92.31 89 PHE A N 1
ATOM 695 C CA . PHE A 1 89 ? -25.592 -2.185 -13.251 1.00 92.31 89 PHE A CA 1
ATOM 696 C C . PHE A 1 89 ? -25.118 -1.391 -14.475 1.00 92.31 89 PHE A C 1
ATOM 698 O O . PHE A 1 89 ? -24.836 -0.194 -14.372 1.00 92.31 89 PHE A O 1
ATOM 705 N N . ASP A 1 90 ? -25.117 -2.010 -15.657 1.00 89.62 90 ASP A N 1
ATOM 706 C CA . ASP A 1 90 ? -24.816 -1.324 -16.917 1.00 89.62 90 ASP A CA 1
ATOM 707 C C . ASP A 1 90 ? -25.870 -0.281 -17.297 1.00 89.62 90 ASP A C 1
ATOM 709 O O . ASP A 1 90 ? -25.541 0.724 -17.935 1.00 89.62 90 ASP A O 1
ATOM 713 N N . ALA A 1 91 ? -27.133 -0.488 -16.918 1.00 91.81 91 ALA A N 1
ATOM 714 C CA . ALA A 1 91 ? -28.183 0.509 -17.097 1.00 91.81 91 ALA A CA 1
ATOM 715 C C . ALA A 1 91 ? -27.933 1.752 -16.226 1.00 91.81 91 ALA A C 1
ATOM 717 O O . ALA A 1 91 ? -28.040 2.866 -16.743 1.00 91.81 91 ALA A O 1
ATOM 718 N N . ILE A 1 92 ? -27.507 1.590 -14.962 1.00 93.12 92 ILE A N 1
ATOM 719 C CA . ILE A 1 92 ? -27.091 2.726 -14.114 1.00 93.12 92 ILE A CA 1
ATOM 720 C C . ILE A 1 92 ? -25.926 3.472 -14.761 1.00 93.12 92 ILE A C 1
ATOM 722 O O . ILE A 1 92 ? -25.997 4.691 -14.922 1.00 93.12 92 ILE A O 1
ATOM 726 N N . ARG A 1 93 ? -24.856 2.761 -15.147 1.00 92.81 93 ARG A N 1
ATOM 727 C CA . ARG A 1 93 ? -23.668 3.392 -15.748 1.00 92.81 93 ARG A CA 1
ATOM 728 C C . ARG A 1 93 ? -24.060 4.226 -16.962 1.00 92.81 93 ARG A C 1
ATOM 730 O O . ARG A 1 93 ? -23.714 5.401 -17.026 1.00 92.81 93 ARG A O 1
ATOM 737 N N . ARG A 1 94 ? -24.832 3.648 -17.888 1.00 90.38 94 ARG A N 1
ATOM 738 C CA . ARG A 1 94 ? -25.312 4.351 -19.087 1.00 90.38 94 ARG A CA 1
ATOM 739 C C . ARG A 1 94 ? -26.170 5.563 -18.745 1.00 90.38 94 ARG A C 1
ATOM 741 O O . ARG A 1 94 ? -25.931 6.621 -19.313 1.00 90.38 94 ARG A O 1
ATOM 748 N N . ALA A 1 95 ? -27.085 5.447 -17.781 1.00 91.94 95 ALA A N 1
ATOM 749 C CA . ALA A 1 95 ? -27.901 6.576 -17.344 1.00 91.94 95 ALA A CA 1
ATOM 750 C C . ALA A 1 95 ? -27.030 7.745 -16.857 1.00 91.94 95 ALA A C 1
ATOM 752 O O . ALA A 1 95 ? -27.224 8.873 -17.299 1.00 91.94 95 ALA A O 1
ATOM 753 N N . TYR A 1 96 ? -26.017 7.475 -16.029 1.00 93.44 96 TYR A N 1
ATOM 754 C CA . TYR A 1 96 ? -25.040 8.476 -15.587 1.00 93.44 96 TYR A CA 1
ATOM 755 C C . TYR A 1 96 ? -24.264 9.108 -16.755 1.00 93.44 96 TYR A C 1
ATOM 757 O O . TYR A 1 96 ? -24.123 10.334 -16.815 1.00 93.44 96 TYR A O 1
ATOM 765 N N . MET A 1 97 ? -23.799 8.294 -17.707 1.00 92.12 97 MET A N 1
ATOM 766 C CA . MET A 1 97 ? -23.084 8.782 -18.893 1.00 92.12 97 MET A CA 1
ATOM 767 C C . MET A 1 97 ? -23.959 9.654 -19.792 1.00 92.12 97 MET A C 1
ATOM 769 O O . MET A 1 97 ? -23.475 10.657 -20.318 1.00 92.12 97 MET A O 1
ATOM 773 N N . ASP A 1 98 ? -25.237 9.314 -19.949 1.00 89.75 98 ASP A N 1
ATOM 774 C CA . ASP A 1 98 ? -26.183 10.081 -20.759 1.00 89.75 98 ASP A CA 1
ATOM 775 C C . ASP A 1 98 ? -26.423 11.475 -20.174 1.00 89.75 98 ASP A C 1
ATOM 777 O O . ASP A 1 98 ? -26.474 12.458 -20.923 1.00 89.75 98 ASP A O 1
ATOM 781 N N . VAL A 1 99 ? -26.506 11.596 -18.842 1.00 88.00 99 VAL A N 1
ATOM 782 C CA . VAL A 1 99 ? -26.584 12.909 -18.178 1.00 88.00 99 VAL A CA 1
ATOM 783 C C . VAL A 1 99 ? -25.319 13.720 -18.447 1.00 88.00 99 VAL A C 1
ATOM 785 O O . VAL A 1 99 ? -25.403 14.864 -18.904 1.00 88.00 99 VAL A O 1
ATOM 788 N N . GLY A 1 100 ? -24.146 13.113 -18.254 1.00 83.56 100 GLY A N 1
ATOM 789 C CA . GLY A 1 100 ? -22.869 13.773 -18.517 1.00 83.56 100 GLY A CA 1
ATOM 790 C C . GLY A 1 100 ? -22.690 14.194 -19.976 1.00 83.56 100 GLY A C 1
ATOM 791 O O . GLY A 1 100 ? -22.190 15.286 -20.248 1.00 83.56 100 GLY A O 1
ATOM 792 N N . GLY A 1 101 ? -23.155 13.377 -20.922 1.00 78.69 101 GLY A N 1
ATOM 793 C CA . GLY A 1 101 ? -23.109 13.664 -22.354 1.00 78.69 101 GLY A CA 1
ATOM 794 C C . GLY A 1 101 ? -23.989 14.847 -22.762 1.00 78.69 101 GLY A C 1
ATOM 795 O O . GLY A 1 101 ? -23.551 15.685 -23.554 1.00 78.69 101 GLY A O 1
ATOM 796 N N . ARG A 1 102 ? -25.202 14.967 -22.204 1.00 79.50 102 ARG A N 1
ATOM 797 C CA . ARG A 1 102 ? -26.095 16.117 -22.456 1.00 79.50 102 ARG A CA 1
ATOM 798 C C . ARG A 1 102 ? -25.485 17.424 -21.949 1.00 79.50 102 ARG A C 1
ATOM 800 O O . ARG A 1 102 ? -25.488 18.416 -22.675 1.00 79.50 102 ARG A O 1
ATOM 807 N N . ILE A 1 103 ? -24.894 17.402 -20.755 1.00 69.00 103 ILE A N 1
ATOM 808 C CA . ILE A 1 103 ? -24.268 18.583 -20.143 1.00 69.00 103 ILE A CA 1
ATOM 809 C C . ILE A 1 103 ? -23.011 19.001 -20.914 1.00 69.00 103 ILE A C 1
ATOM 811 O O . ILE A 1 103 ? -22.830 20.181 -21.206 1.00 69.00 103 ILE A O 1
ATOM 815 N N . SER A 1 104 ? -22.160 18.051 -21.311 1.00 69.75 104 SER A N 1
ATOM 816 C CA . SER A 1 104 ? -20.964 18.351 -22.110 1.00 69.75 104 SER A CA 1
ATOM 817 C C . SER A 1 104 ? -21.300 18.959 -23.479 1.00 69.75 104 SER A C 1
ATOM 819 O O . SER A 1 104 ? -20.567 19.825 -23.959 1.00 69.75 104 SER A O 1
ATOM 821 N N . ARG A 1 105 ? -22.425 18.568 -24.095 1.00 73.00 105 ARG A N 1
ATOM 822 C CA . ARG A 1 105 ? -22.927 19.188 -25.337 1.00 73.00 105 ARG A CA 1
ATOM 823 C C . ARG A 1 105 ? -23.449 20.612 -25.114 1.00 73.00 105 ARG A C 1
ATOM 825 O O . ARG A 1 105 ? -23.211 21.480 -25.945 1.00 73.00 105 ARG A O 1
ATOM 832 N N . GLN A 1 106 ? -24.105 20.879 -23.985 1.00 64.06 106 GLN A N 1
ATOM 833 C CA . GLN A 1 106 ? -24.535 22.237 -23.631 1.00 64.06 106 GLN A CA 1
ATOM 834 C C . GLN A 1 106 ? -23.344 23.160 -23.336 1.00 64.06 106 GLN A C 1
ATOM 836 O O . GLN A 1 106 ? -23.318 24.286 -23.823 1.00 64.06 106 GLN A O 1
ATOM 841 N N . ALA A 1 107 ? -22.327 22.668 -22.621 1.00 59.72 107 ALA A N 1
ATOM 842 C CA . ALA A 1 107 ? -21.114 23.433 -22.321 1.00 59.72 107 ALA A CA 1
ATOM 843 C C . ALA A 1 107 ? -20.315 23.790 -23.589 1.00 59.72 107 ALA A C 1
ATOM 845 O O . ALA A 1 107 ? -19.849 24.915 -23.740 1.00 59.72 107 ALA A O 1
ATOM 846 N N . THR A 1 108 ? -20.219 22.858 -24.542 1.00 56.66 108 THR A N 1
ATOM 847 C CA . THR A 1 108 ? -19.547 23.104 -25.831 1.00 56.66 108 THR A CA 1
ATOM 848 C C . THR A 1 108 ? -20.344 24.026 -26.755 1.00 56.66 108 THR A C 1
ATOM 850 O O . THR A 1 108 ? -19.744 24.779 -27.517 1.00 56.66 108 THR A O 1
ATOM 853 N N . SER A 1 109 ? -21.677 24.042 -26.652 1.00 54.03 109 SER A N 1
ATOM 854 C CA . SER A 1 109 ? -22.525 25.016 -27.350 1.00 54.03 109 SER A CA 1
ATOM 855 C C . SER A 1 109 ? -22.391 26.437 -26.790 1.00 54.03 109 SER A C 1
ATOM 857 O O . SER A 1 109 ? -22.581 27.389 -27.542 1.00 54.03 109 SER A O 1
ATOM 859 N N . SER A 1 110 ? -22.074 26.604 -25.500 1.00 50.25 110 SER A N 1
ATOM 860 C CA . SER A 1 110 ? -21.814 27.921 -24.895 1.00 50.25 110 SER A CA 1
ATOM 861 C C . SER A 1 110 ? -20.373 28.414 -25.079 1.00 50.25 110 SER A C 1
ATOM 863 O O . SER A 1 110 ? -20.122 29.613 -24.987 1.00 50.25 110 SER A O 1
ATOM 865 N N . ASP A 1 111 ? -19.431 27.516 -25.386 1.00 46.06 111 ASP A N 1
ATOM 866 C CA . ASP A 1 111 ? -18.007 27.839 -25.576 1.00 46.06 111 ASP A CA 1
ATOM 867 C C . ASP A 1 111 ? -17.683 28.492 -26.937 1.00 46.06 111 ASP A C 1
ATOM 869 O O . ASP A 1 111 ? -16.532 28.849 -27.188 1.00 46.06 111 ASP A O 1
ATOM 873 N N . GLN A 1 112 ? -18.673 28.756 -27.802 1.00 45.12 112 GLN A N 1
ATOM 874 C CA . GLN A 1 112 ? -18.465 29.570 -29.012 1.00 45.12 112 GLN A CA 1
ATOM 875 C C . GLN A 1 112 ? -18.263 31.077 -28.742 1.00 45.12 112 GLN A C 1
ATOM 877 O O . GLN A 1 112 ? -18.048 31.831 -29.687 1.00 45.12 112 GLN A O 1
ATOM 882 N N . ALA A 1 113 ? -18.266 31.539 -27.484 1.00 40.69 113 ALA A N 1
ATOM 883 C CA . ALA A 1 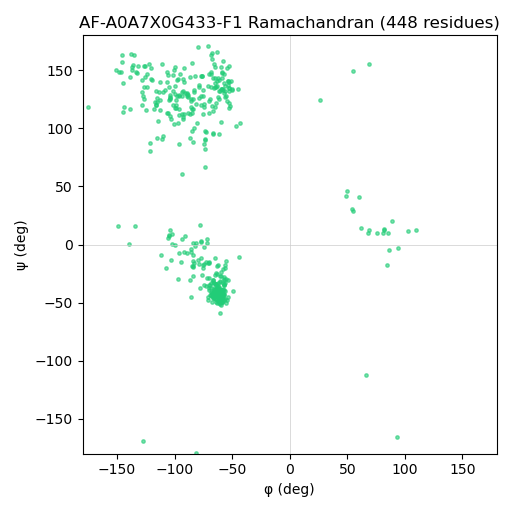113 ? -18.113 32.965 -27.167 1.00 40.69 113 ALA A CA 1
ATOM 884 C C . ALA A 1 113 ? -17.124 33.296 -26.035 1.00 40.69 113 ALA A C 1
ATOM 886 O O . ALA A 1 113 ? -17.131 34.421 -25.537 1.00 40.69 113 ALA A O 1
ATOM 887 N N . ILE A 1 114 ? -16.239 32.376 -25.636 1.00 41.97 114 ILE A N 1
ATOM 888 C CA . ILE A 1 114 ? -15.189 32.695 -24.660 1.00 41.97 114 ILE A CA 1
ATOM 889 C C . ILE A 1 114 ? -13.814 32.436 -25.273 1.00 41.97 114 ILE A C 1
ATOM 891 O O . ILE A 1 114 ? -13.149 31.436 -25.019 1.00 41.97 114 ILE A O 1
ATOM 895 N N . ASN A 1 115 ? -13.356 33.404 -26.067 1.00 40.53 115 ASN A N 1
ATOM 896 C CA . ASN A 1 115 ? -11.957 33.524 -26.463 1.00 40.53 115 ASN A CA 1
ATOM 897 C C . ASN A 1 115 ? -11.137 34.024 -25.253 1.00 40.53 115 ASN A C 1
ATOM 899 O O . ASN A 1 115 ? -10.656 35.158 -25.232 1.00 40.53 115 ASN A O 1
ATOM 903 N N . VAL A 1 116 ? -11.023 33.212 -24.192 1.00 41.31 116 VAL A N 1
ATOM 904 C CA . VAL A 1 116 ? -10.044 33.471 -23.127 1.00 41.31 116 VAL A CA 1
ATOM 905 C C . VAL A 1 116 ? -8.683 33.127 -23.707 1.00 41.31 116 VAL A C 1
ATOM 907 O O . VAL A 1 116 ? -8.263 31.970 -23.748 1.00 41.31 116 VAL A O 1
ATOM 910 N N . LYS A 1 117 ? -7.987 34.168 -24.165 1.00 35.47 117 LYS A N 1
ATOM 911 C CA . LYS A 1 117 ? -6.556 34.118 -24.441 1.00 35.47 117 LYS A CA 1
ATOM 912 C C . LYS A 1 117 ? -5.876 33.568 -23.176 1.00 35.47 117 LYS A C 1
ATOM 914 O O . LYS A 1 117 ? -6.039 34.179 -22.116 1.00 35.47 117 LYS A O 1
ATOM 919 N N . PRO A 1 118 ? -5.170 32.425 -23.236 1.00 37.78 118 PRO A N 1
ATOM 920 C CA . PRO A 1 118 ? -4.497 31.886 -22.064 1.00 37.78 118 PRO A CA 1
ATOM 921 C C . PRO A 1 118 ? -3.551 32.956 -21.518 1.00 37.78 118 PRO A C 1
ATOM 923 O O . PRO A 1 118 ? -2.829 33.599 -22.288 1.00 37.78 118 PRO A O 1
ATOM 926 N N . ALA A 1 119 ? -3.609 33.190 -20.205 1.00 39.12 119 ALA A N 1
ATOM 927 C CA . ALA A 1 119 ? -2.755 34.166 -19.543 1.00 39.12 119 ALA A CA 1
ATOM 928 C C . ALA A 1 119 ? -1.288 33.918 -19.948 1.00 39.12 119 ALA A C 1
ATOM 930 O O . ALA A 1 119 ? -0.857 32.759 -19.968 1.00 39.12 119 ALA A O 1
ATOM 931 N N . PRO A 1 120 ? -0.528 34.965 -20.317 1.00 34.62 120 PRO A N 1
ATOM 932 C CA . PRO A 1 120 ? 0.838 34.787 -20.774 1.00 34.62 120 PRO A CA 1
ATOM 933 C C . PRO A 1 120 ? 1.664 34.180 -19.643 1.00 34.62 120 PRO A C 1
ATOM 935 O O . PRO A 1 120 ? 1.680 34.687 -18.521 1.00 34.62 120 PRO A O 1
ATOM 938 N N . LEU A 1 121 ? 2.345 33.077 -19.951 1.00 39.97 121 LEU A N 1
ATOM 939 C CA . LEU A 1 121 ? 3.334 32.488 -19.059 1.00 39.97 121 LEU A CA 1
ATOM 940 C C . LEU A 1 121 ? 4.401 33.551 -18.737 1.00 39.97 121 LEU A C 1
ATOM 942 O O . LEU A 1 121 ? 4.831 34.266 -19.650 1.00 39.97 121 LEU A O 1
ATOM 946 N N . PRO A 1 122 ? 4.836 33.677 -17.472 1.00 34.66 122 PRO A N 1
ATOM 947 C CA . PRO A 1 122 ? 5.846 34.658 -17.107 1.00 34.66 122 PRO A CA 1
ATOM 948 C C . PRO A 1 122 ? 7.146 34.374 -17.867 1.00 34.66 122 PRO A C 1
ATOM 950 O O . PRO A 1 122 ? 7.607 33.232 -17.948 1.00 34.66 122 PRO A O 1
ATOM 953 N N . ARG A 1 123 ? 7.714 35.433 -18.456 1.00 36.03 123 ARG A N 1
ATOM 954 C CA . ARG A 1 123 ? 8.999 35.394 -19.158 1.00 36.03 123 ARG A CA 1
ATOM 955 C C . ARG A 1 123 ? 10.093 34.921 -18.204 1.00 36.03 123 ARG A C 1
ATOM 957 O O . ARG A 1 123 ? 10.190 35.367 -17.065 1.00 36.03 123 ARG A O 1
ATOM 964 N N . ARG A 1 124 ? 10.901 33.992 -18.705 1.00 36.38 124 ARG A N 1
ATOM 965 C CA . ARG A 1 124 ? 12.018 33.369 -18.004 1.00 36.38 124 ARG A CA 1
ATOM 966 C C . ARG A 1 124 ? 13.240 34.276 -18.131 1.00 36.38 124 ARG A C 1
ATOM 968 O O . ARG A 1 124 ? 14.017 34.114 -19.067 1.00 36.38 124 ARG A O 1
ATOM 975 N N . ASP A 1 125 ? 13.389 35.215 -17.204 1.00 34.59 125 ASP A N 1
ATOM 976 C CA . ASP A 1 125 ? 14.641 35.953 -17.063 1.00 34.59 125 ASP A CA 1
ATOM 977 C C . ASP A 1 125 ? 15.683 35.082 -16.358 1.00 34.59 125 ASP A C 1
ATOM 979 O O . ASP A 1 125 ? 15.466 34.474 -15.308 1.00 34.59 125 ASP A O 1
ATOM 983 N N . SER A 1 126 ? 16.834 34.985 -17.005 1.00 45.41 126 SER A N 1
ATOM 984 C CA . SER A 1 126 ? 18.028 34.295 -16.551 1.00 45.41 126 SER A CA 1
ATOM 985 C C . SER A 1 126 ? 18.745 35.102 -15.464 1.00 45.41 126 SER A C 1
ATOM 987 O O . SER A 1 126 ? 19.331 36.132 -15.795 1.00 45.41 126 SER A O 1
ATOM 989 N N . ARG A 1 127 ? 18.767 34.615 -14.209 1.00 31.95 127 ARG A N 1
ATOM 990 C CA . ARG A 1 127 ? 19.884 34.783 -13.244 1.00 31.95 127 ARG A CA 1
ATOM 991 C C . ARG A 1 127 ? 19.675 34.025 -11.914 1.00 31.95 127 ARG A C 1
ATOM 993 O O . ARG A 1 127 ? 18.768 34.348 -11.165 1.00 31.95 127 ARG A O 1
ATOM 1000 N N . THR A 1 128 ? 20.601 33.089 -11.656 1.00 35.53 128 THR A N 1
ATOM 1001 C CA . THR A 1 128 ? 21.181 32.596 -10.372 1.00 35.53 128 THR A CA 1
ATOM 1002 C C . THR A 1 128 ? 20.301 32.055 -9.217 1.00 35.53 128 THR A C 1
ATOM 1004 O O . THR A 1 128 ? 19.157 32.458 -9.049 1.00 35.53 128 THR A O 1
ATOM 1007 N N . PRO A 1 129 ? 20.830 31.094 -8.420 1.00 39.88 129 PRO A N 1
ATOM 1008 C CA . PRO A 1 129 ? 20.038 30.163 -7.619 1.00 39.88 129 PRO A CA 1
ATOM 1009 C C . PRO A 1 129 ? 19.669 30.761 -6.257 1.00 39.88 129 PRO A C 1
ATOM 1011 O O . PRO A 1 129 ? 20.542 31.062 -5.447 1.00 39.88 129 PRO A O 1
ATOM 1014 N N . SER A 1 130 ? 18.371 30.906 -6.002 1.00 31.61 130 SER A N 1
ATOM 1015 C CA . SER A 1 130 ? 17.828 31.289 -4.699 1.00 31.61 130 SER A CA 1
ATOM 1016 C C . SER A 1 130 ? 16.940 30.163 -4.173 1.00 31.61 130 SER A C 1
ATOM 1018 O O . SER A 1 130 ? 15.973 29.766 -4.816 1.00 31.61 130 SER A O 1
ATOM 1020 N N . GLU A 1 131 ? 17.412 29.623 -3.052 1.00 33.38 131 GLU A N 1
ATOM 1021 C CA . GLU A 1 131 ? 16.755 28.927 -1.942 1.00 33.38 131 GLU A CA 1
ATOM 1022 C C . GLU A 1 131 ? 15.426 28.187 -2.172 1.00 33.38 131 GLU A C 1
ATOM 1024 O O . GLU A 1 131 ? 14.392 28.736 -2.549 1.00 33.38 131 GLU A O 1
ATOM 1029 N N . ASP A 1 132 ? 15.483 26.904 -1.808 1.00 37.06 132 ASP A N 1
ATOM 1030 C CA . ASP A 1 132 ? 14.385 25.959 -1.665 1.00 37.06 132 ASP A CA 1
ATOM 1031 C C . ASP A 1 132 ? 13.163 26.562 -0.950 1.00 37.06 132 ASP A C 1
ATOM 1033 O O . ASP A 1 132 ? 13.105 26.655 0.278 1.00 37.06 132 ASP A O 1
ATOM 1037 N N . VAL A 1 133 ? 12.118 26.873 -1.718 1.00 28.67 133 VAL A N 1
ATOM 1038 C CA . VAL A 1 133 ? 10.763 27.011 -1.178 1.00 28.67 133 VAL A CA 1
ATOM 1039 C C . VAL A 1 133 ? 10.131 25.616 -1.167 1.00 28.67 133 VAL A C 1
ATOM 1041 O O . VAL A 1 133 ? 9.863 25.061 -2.237 1.00 28.67 133 VAL A O 1
ATOM 1044 N N . PRO A 1 134 ? 9.855 25.010 0.003 1.00 29.88 134 PRO A N 1
ATOM 1045 C CA . PRO A 1 134 ? 9.167 23.733 0.041 1.00 29.88 134 PRO A CA 1
ATOM 1046 C C . PRO A 1 134 ? 7.735 23.940 -0.450 1.00 29.88 134 PRO A C 1
ATOM 1048 O O . PRO A 1 134 ? 6.951 24.679 0.151 1.00 29.88 134 PRO A O 1
ATOM 1051 N N . ILE A 1 135 ? 7.385 23.255 -1.538 1.00 27.64 135 ILE A N 1
ATOM 1052 C CA . ILE A 1 135 ? 6.010 23.136 -2.016 1.00 27.64 135 ILE A CA 1
ATOM 1053 C C . ILE A 1 135 ? 5.205 22.432 -0.912 1.00 27.64 135 ILE A C 1
ATOM 1055 O O . ILE A 1 135 ? 5.186 21.207 -0.799 1.00 27.64 135 ILE A O 1
ATOM 1059 N N . LYS A 1 136 ? 4.550 23.218 -0.051 1.00 27.47 136 LYS A N 1
ATOM 1060 C CA . LYS A 1 136 ? 3.520 22.749 0.881 1.00 27.47 136 LYS A CA 1
ATOM 1061 C C . LYS A 1 136 ? 2.252 22.463 0.079 1.00 27.47 136 LYS A C 1
ATOM 1063 O O . LYS A 1 136 ? 1.334 23.278 0.025 1.00 27.47 136 LYS A O 1
ATOM 1068 N N . THR A 1 137 ? 2.192 21.287 -0.534 1.00 27.45 137 THR A N 1
ATOM 1069 C CA . THR A 1 137 ? 0.927 20.735 -1.023 1.00 27.45 137 THR A CA 1
ATOM 1070 C C . THR A 1 137 ? 0.120 20.278 0.190 1.00 27.45 137 THR A C 1
ATOM 1072 O O . THR A 1 137 ? 0.343 19.201 0.740 1.00 27.45 137 THR A O 1
ATOM 1075 N N . THR A 1 138 ? -0.802 21.119 0.652 1.00 29.70 138 THR A N 1
ATOM 1076 C CA . THR A 1 138 ? -1.804 20.745 1.656 1.00 29.70 138 THR A CA 1
ATOM 1077 C C . THR A 1 138 ? -2.852 19.862 0.974 1.00 29.70 138 THR A C 1
ATOM 1079 O O . THR A 1 138 ? -3.847 20.355 0.455 1.00 29.70 138 THR A O 1
ATOM 1082 N N . LEU A 1 139 ? -2.594 18.554 0.914 1.00 30.95 139 LEU A N 1
A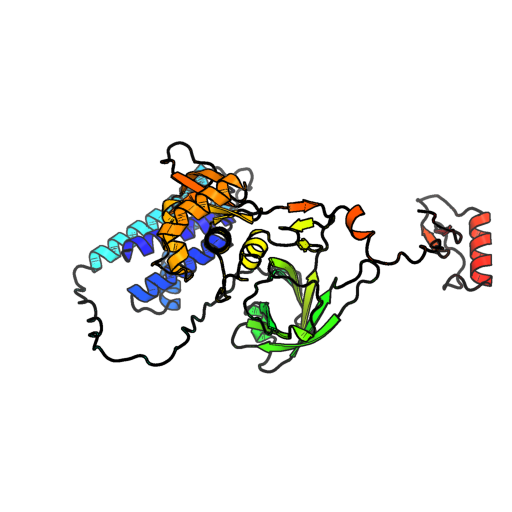TOM 1083 C CA . LEU A 1 139 ? -3.568 17.549 0.487 1.00 30.95 139 LEU A CA 1
ATOM 1084 C C . LEU A 1 139 ? -4.597 17.341 1.610 1.00 30.95 139 LEU A C 1
ATOM 1086 O O . LEU A 1 139 ? -4.248 16.921 2.713 1.00 30.95 139 LEU A O 1
ATOM 1090 N N . GLU A 1 140 ? -5.870 17.629 1.336 1.00 32.94 140 GLU A N 1
ATOM 1091 C CA . GLU A 1 140 ? -6.985 17.278 2.222 1.00 32.94 140 GLU A CA 1
ATOM 1092 C C . GLU A 1 140 ? -7.257 15.769 2.142 1.00 32.94 140 GLU A C 1
ATOM 1094 O O . GLU A 1 140 ? -8.024 15.281 1.312 1.00 32.94 140 GLU A O 1
ATOM 1099 N N . ILE A 1 141 ? -6.592 15.011 3.009 1.00 38.41 141 ILE A N 1
ATOM 1100 C CA . ILE A 1 141 ? -6.694 13.556 3.089 1.00 38.41 141 ILE A CA 1
ATOM 1101 C C . ILE A 1 141 ? -7.778 13.202 4.122 1.00 38.41 141 ILE A C 1
ATOM 1103 O O . ILE A 1 141 ? -7.569 13.335 5.321 1.00 38.41 141 ILE A O 1
ATOM 1107 N N . THR A 1 142 ? -8.945 12.719 3.683 1.00 48.12 142 THR A N 1
ATOM 1108 C CA . THR A 1 142 ? -9.818 11.867 4.525 1.00 48.12 142 THR A CA 1
ATOM 1109 C C . THR A 1 142 ? -10.027 10.523 3.817 1.00 48.12 142 THR A C 1
ATOM 1111 O O . THR A 1 142 ? -10.949 10.381 3.017 1.00 48.12 142 THR A O 1
ATO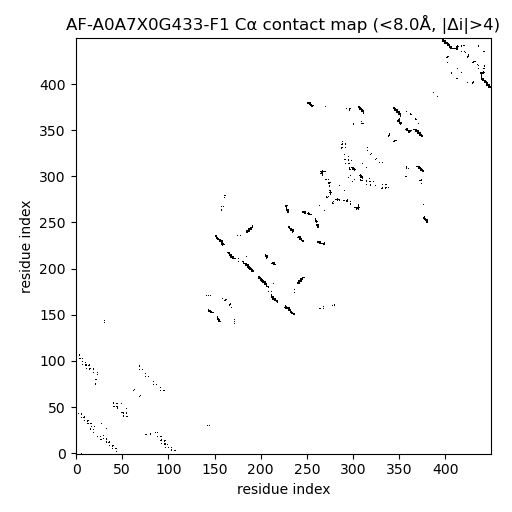M 1114 N N . PRO A 1 143 ? -9.135 9.537 4.032 1.00 51.72 143 PRO A N 1
ATOM 1115 C CA . PRO A 1 143 ? -9.085 8.300 3.259 1.00 51.72 143 PRO A CA 1
ATOM 1116 C C . PRO A 1 143 ? -9.637 7.086 4.031 1.00 51.72 143 PRO A C 1
ATOM 1118 O O . PRO A 1 143 ? -9.529 5.968 3.537 1.00 51.72 143 PRO A O 1
ATOM 1121 N N . PHE A 1 144 ? -10.226 7.276 5.217 1.00 66.75 144 PHE A N 1
ATOM 1122 C CA . PHE A 1 144 ? -10.679 6.182 6.082 1.00 66.75 144 PHE A CA 1
ATOM 1123 C C . PHE A 1 144 ? -12.203 6.219 6.247 1.00 66.75 144 PHE A C 1
ATOM 1125 O O . PHE A 1 144 ? -12.778 7.273 6.520 1.00 66.75 144 PHE A O 1
ATOM 1132 N N . SER A 1 145 ? -12.866 5.070 6.079 1.00 67.44 145 SER A N 1
ATOM 1133 C CA . SER A 1 145 ? -14.295 4.917 6.373 1.00 67.44 145 SER A CA 1
ATOM 1134 C C . SER A 1 145 ? -14.449 4.610 7.860 1.00 67.44 145 SER A C 1
ATOM 1136 O O . SER A 1 145 ? -14.258 3.474 8.285 1.00 67.44 145 SER A O 1
ATOM 1138 N N . ALA A 1 146 ? -14.742 5.635 8.661 1.00 81.12 146 ALA A N 1
ATOM 1139 C CA . ALA A 1 146 ? -15.025 5.442 10.076 1.00 81.12 146 ALA A CA 1
ATOM 1140 C C . ALA A 1 146 ? -16.426 4.851 10.265 1.00 81.12 146 ALA A C 1
ATOM 1142 O O . ALA A 1 146 ? -17.417 5.380 9.761 1.00 81.12 146 ALA A O 1
ATOM 1143 N N . GLN A 1 147 ? -16.511 3.759 11.018 1.00 84.94 147 GLN A N 1
ATOM 1144 C CA . GLN A 1 147 ? -17.767 3.140 11.414 1.00 84.94 147 GLN A CA 1
ATOM 1145 C C . GLN A 1 147 ? -18.154 3.623 12.811 1.00 84.94 147 GLN A C 1
ATOM 1147 O O . GLN A 1 147 ? -17.376 3.533 13.762 1.00 84.94 147 GLN A O 1
ATOM 1152 N N . LYS A 1 148 ? -19.381 4.126 12.956 1.00 85.19 148 LYS A N 1
ATOM 1153 C CA . LYS A 1 148 ? -19.931 4.506 14.259 1.00 85.19 148 LYS A CA 1
ATOM 1154 C C . LYS A 1 148 ? -20.616 3.301 14.901 1.00 85.19 148 LYS A C 1
ATOM 1156 O O . LYS A 1 148 ? -21.666 2.864 14.435 1.00 85.19 148 LYS A O 1
ATOM 1161 N N . LYS A 1 149 ? -20.062 2.796 16.004 1.00 86.62 149 LYS A N 1
ATOM 1162 C CA . LYS A 1 149 ? -20.640 1.716 16.815 1.00 86.62 149 LYS A CA 1
ATOM 1163 C C . LYS A 1 149 ? -21.099 2.288 18.156 1.00 86.62 149 LYS A C 1
ATOM 1165 O O . LYS A 1 149 ? -20.339 2.406 19.118 1.00 86.62 149 LYS A O 1
ATOM 1170 N N . GLY A 1 150 ? -22.359 2.718 18.206 1.00 88.19 150 GLY A N 1
ATOM 1171 C CA . GLY A 1 150 ? -22.912 3.429 19.360 1.00 88.19 150 GLY A CA 1
ATOM 1172 C C . GLY A 1 150 ? -22.251 4.799 19.556 1.00 88.19 150 GLY A C 1
ATOM 1173 O O . GLY A 1 150 ? -22.443 5.709 18.749 1.00 88.19 150 GLY A O 1
ATOM 1174 N N . LYS A 1 151 ? -21.484 4.956 20.643 1.00 86.12 151 LYS A N 1
ATOM 1175 C CA . LYS A 1 151 ? -20.743 6.193 20.973 1.00 86.12 151 LYS A CA 1
ATOM 1176 C C . LYS A 1 151 ? -19.256 6.142 20.602 1.00 86.12 151 LYS A C 1
ATOM 1178 O O . LYS A 1 151 ? -18.546 7.111 20.862 1.00 86.12 151 LYS A O 1
ATOM 1183 N N . ILE A 1 152 ? -18.793 5.025 20.045 1.00 88.56 152 ILE A N 1
ATOM 1184 C CA . ILE A 1 152 ? -17.398 4.795 19.665 1.00 88.56 152 ILE A CA 1
ATOM 1185 C C . ILE A 1 152 ? -17.305 4.861 18.143 1.00 88.56 152 ILE A C 1
ATOM 1187 O O . ILE A 1 152 ? -18.193 4.370 17.443 1.00 88.56 152 ILE A O 1
ATOM 1191 N N . TYR A 1 153 ? -16.239 5.469 17.642 1.00 89.44 153 TYR A N 1
ATOM 1192 C CA . TYR A 1 153 ? -15.910 5.452 16.220 1.00 89.44 153 TYR A CA 1
ATOM 1193 C C . TYR A 1 153 ? -14.703 4.562 16.003 1.00 89.44 153 TYR A C 1
ATOM 1195 O O . TYR A 1 153 ? -13.741 4.704 16.750 1.00 89.44 153 TYR A O 1
ATOM 1203 N N . ILE A 1 154 ? -14.762 3.679 15.011 1.00 91.38 154 ILE A N 1
ATOM 1204 C CA . ILE A 1 154 ? -13.713 2.699 14.720 1.00 91.38 154 ILE A CA 1
ATOM 1205 C C . ILE A 1 154 ? -13.315 2.825 13.250 1.00 91.38 154 ILE A C 1
ATOM 1207 O O . ILE A 1 154 ? -14.190 2.957 12.392 1.00 91.38 154 ILE A O 1
ATOM 1211 N N . TRP A 1 155 ? -12.019 2.817 12.955 1.00 93.06 155 TRP A N 1
ATOM 1212 C CA . TRP A 1 155 ? -11.504 2.786 11.587 1.00 93.06 155 TRP A CA 1
ATOM 1213 C C . TRP A 1 155 ? -10.150 2.090 11.517 1.00 93.06 155 TRP A C 1
ATOM 1215 O O . TRP A 1 155 ? -9.358 2.159 12.455 1.00 93.06 155 TRP A O 1
ATOM 1225 N N . ASP A 1 156 ? -9.869 1.472 10.375 1.00 91.75 156 ASP A N 1
ATOM 1226 C CA . ASP A 1 156 ? -8.560 0.889 10.108 1.00 91.75 156 ASP A CA 1
ATOM 1227 C C . ASP A 1 156 ? -7.580 1.953 9.613 1.00 91.75 156 ASP A C 1
ATOM 1229 O O . ASP A 1 156 ? -7.940 2.876 8.872 1.00 91.75 156 ASP A O 1
ATOM 1233 N N . TYR A 1 157 ? -6.320 1.806 10.004 1.00 91.69 157 TYR A N 1
ATOM 1234 C CA . TYR A 1 157 ? -5.229 2.671 9.583 1.00 91.69 157 TYR A CA 1
ATOM 1235 C C . TYR A 1 157 ? -3.976 1.857 9.272 1.00 91.69 157 TYR A C 1
ATOM 1237 O O . TYR A 1 157 ? -3.681 0.872 9.943 1.00 91.69 157 TYR A O 1
ATOM 1245 N N . VAL A 1 158 ? -3.220 2.284 8.263 1.00 91.19 158 VAL A N 1
ATOM 1246 C CA . VAL A 1 158 ? -1.902 1.734 7.934 1.00 91.19 158 VAL A CA 1
ATOM 1247 C C . VAL A 1 158 ? -0.865 2.789 8.278 1.00 91.19 158 VAL A C 1
ATOM 1249 O O . VAL A 1 158 ? -1.017 3.943 7.890 1.00 91.19 158 VAL A O 1
ATOM 1252 N N . LEU A 1 159 ? 0.189 2.407 8.998 1.00 88.44 159 LEU A N 1
ATOM 1253 C CA . LEU A 1 159 ? 1.263 3.332 9.341 1.00 88.44 159 LEU A CA 1
ATOM 1254 C C . LEU A 1 159 ? 1.989 3.827 8.100 1.00 88.44 159 LEU A C 1
ATOM 1256 O O . LEU A 1 159 ? 2.620 3.033 7.403 1.00 88.44 159 LEU A O 1
ATOM 1260 N N . GLU A 1 160 ? 2.014 5.133 7.897 1.00 84.69 160 GLU A N 1
ATOM 1261 C CA . GLU A 1 160 ? 2.875 5.762 6.898 1.00 84.69 160 GLU A CA 1
ATOM 1262 C C . GLU A 1 160 ? 4.110 6.378 7.585 1.00 84.69 160 GLU A C 1
ATOM 1264 O O . GLU A 1 160 ? 4.045 6.814 8.740 1.00 84.69 160 GLU A O 1
ATOM 1269 N N . ASP A 1 161 ? 5.271 6.357 6.914 1.00 76.69 161 ASP A N 1
ATOM 1270 C CA . ASP A 1 161 ? 6.512 6.966 7.426 1.00 76.69 161 ASP A CA 1
ATOM 1271 C C . ASP A 1 161 ? 6.689 8.397 6.921 1.00 76.69 161 ASP A C 1
ATOM 1273 O O . ASP A 1 161 ? 7.638 8.742 6.211 1.00 76.69 161 ASP A O 1
ATOM 1277 N N . ASP A 1 162 ? 5.729 9.242 7.271 1.00 72.12 162 ASP A N 1
ATOM 1278 C CA . ASP A 1 162 ? 5.684 10.599 6.730 1.00 72.12 162 ASP A CA 1
ATOM 1279 C C . ASP A 1 162 ? 6.568 11.566 7.516 1.00 72.12 162 ASP A C 1
ATOM 1281 O O . ASP A 1 162 ? 6.894 12.656 7.041 1.00 72.12 162 ASP A O 1
ATOM 1285 N N . ASN A 1 163 ? 6.943 11.198 8.746 1.00 72.19 163 ASN A N 1
ATOM 1286 C CA . ASN A 1 163 ? 7.686 12.071 9.638 1.00 72.19 163 ASN A CA 1
ATOM 1287 C C . ASN A 1 163 ? 8.704 11.293 10.502 1.00 72.19 163 ASN A C 1
ATOM 1289 O O . ASN A 1 163 ? 8.333 10.487 11.364 1.00 72.19 163 ASN A O 1
ATOM 1293 N N . PRO A 1 164 ? 10.010 11.589 10.355 1.00 71.94 164 PRO A N 1
ATOM 1294 C CA . PRO A 1 164 ? 11.061 10.907 11.107 1.00 71.94 164 PRO A CA 1
ATOM 1295 C C . PRO A 1 164 ? 11.081 11.272 12.598 1.00 71.94 164 PRO A C 1
ATOM 1297 O O . PRO A 1 164 ? 11.719 10.579 13.387 1.00 71.94 164 PRO A O 1
ATOM 1300 N N . LYS A 1 165 ? 10.408 12.355 13.014 1.00 78.81 165 LYS A N 1
ATOM 1301 C CA . LYS A 1 165 ? 10.396 12.829 14.411 1.00 78.81 165 LYS A CA 1
ATOM 1302 C C . LYS A 1 165 ? 9.174 12.356 15.193 1.00 78.81 165 LYS A C 1
ATOM 1304 O O . LYS A 1 165 ? 9.248 12.189 16.413 1.00 78.81 165 LYS A O 1
ATOM 1309 N N . ALA A 1 166 ? 8.054 12.148 14.513 1.00 80.94 166 ALA A N 1
ATOM 1310 C CA . ALA A 1 166 ? 6.796 11.824 15.160 1.00 80.94 166 ALA A CA 1
ATOM 1311 C C . ALA A 1 166 ? 5.930 10.922 14.289 1.00 80.94 166 ALA A C 1
ATOM 1313 O O . ALA A 1 166 ? 5.947 11.012 13.070 1.00 80.94 166 ALA A O 1
ATOM 1314 N N . LEU A 1 167 ? 5.154 10.072 14.941 1.00 80.38 167 LEU A N 1
ATOM 1315 C CA . LEU A 1 167 ? 4.120 9.281 14.318 1.00 80.38 167 LEU A CA 1
ATOM 1316 C C . LEU A 1 167 ? 2.842 10.100 14.213 1.00 80.38 167 LEU A C 1
ATOM 1318 O O . LEU A 1 167 ? 2.340 10.588 15.225 1.00 80.38 167 LEU A O 1
ATOM 1322 N N . THR A 1 168 ? 2.303 10.216 13.008 1.00 84.94 168 THR A N 1
ATOM 1323 C CA . THR A 1 168 ? 1.035 10.903 12.772 1.00 84.94 168 THR A CA 1
ATOM 1324 C C . THR A 1 168 ? -0.082 9.871 12.660 1.00 84.94 168 THR A C 1
ATOM 1326 O O . THR A 1 168 ? -0.062 9.023 11.770 1.00 84.94 168 THR A O 1
ATOM 1329 N N . LEU A 1 169 ? -1.052 9.931 13.573 1.00 86.00 169 LEU A N 1
ATOM 1330 C CA . LEU A 1 169 ? -2.279 9.141 13.501 1.00 86.00 169 LEU A CA 1
ATOM 1331 C C . LEU A 1 169 ? -3.428 10.041 13.045 1.00 86.00 169 LEU A C 1
ATOM 1333 O O . LEU A 1 169 ? -3.667 11.077 13.673 1.00 86.00 169 LEU A O 1
ATOM 1337 N N . PRO A 1 170 ? -4.147 9.681 11.975 1.00 85.81 170 PRO A N 1
ATOM 1338 C CA . PRO A 1 170 ? -5.258 10.473 11.481 1.00 85.81 170 PRO A CA 1
ATOM 1339 C C . PRO A 1 170 ? -6.409 10.445 12.471 1.00 85.81 170 PRO A C 1
ATOM 1341 O O . PRO A 1 170 ? -6.677 9.442 13.130 1.00 85.81 170 PRO A O 1
ATOM 1344 N N . MET A 1 171 ? -7.120 11.557 12.533 1.00 84.50 171 MET A N 1
ATOM 1345 C CA . MET A 1 171 ? -8.350 11.711 13.277 1.00 84.50 171 MET A CA 1
ATOM 1346 C C . MET A 1 171 ? -9.403 12.285 12.326 1.00 84.50 171 MET A C 1
ATOM 1348 O O . MET A 1 171 ? -9.204 13.367 11.783 1.00 84.50 171 MET A O 1
ATOM 1352 N N . PRO A 1 172 ? -10.522 11.589 12.086 1.00 80.56 172 PRO A N 1
ATOM 1353 C CA . PRO A 1 172 ? -11.607 12.122 11.273 1.00 80.56 172 PRO A CA 1
ATOM 1354 C C . PRO A 1 172 ? -12.035 13.528 11.717 1.00 80.56 172 PRO A C 1
ATOM 1356 O O . PRO A 1 172 ? -12.257 13.775 12.904 1.00 80.56 172 PRO A O 1
ATOM 1359 N N . ARG A 1 173 ? -12.189 14.448 10.751 1.00 76.12 173 ARG A N 1
ATOM 1360 C CA . ARG A 1 173 ? -12.607 15.847 10.987 1.00 76.12 173 ARG A CA 1
ATOM 1361 C C . ARG A 1 173 ? -13.907 15.960 11.777 1.00 76.12 173 ARG A C 1
ATOM 1363 O O . ARG A 1 173 ? -14.082 16.888 12.556 1.00 76.12 173 ARG A O 1
ATOM 1370 N N . GLU A 1 174 ? -14.792 14.978 11.633 1.00 76.31 174 GLU A N 1
ATOM 1371 C CA . GLU A 1 174 ? -16.043 14.862 12.391 1.00 76.31 174 GLU A CA 1
ATOM 1372 C C . GLU A 1 174 ? -15.828 14.863 13.917 1.00 76.31 174 GLU A C 1
ATOM 1374 O O . GLU A 1 174 ? -16.761 15.118 14.679 1.00 76.31 174 GLU A O 1
ATOM 1379 N N . PHE A 1 175 ? -14.603 14.603 14.384 1.00 75.25 175 PHE A N 1
ATOM 1380 C CA . PHE A 1 175 ? -14.245 14.570 15.800 1.00 75.25 175 PHE A CA 1
ATOM 1381 C C . PHE A 1 175 ? -13.679 15.904 16.310 1.00 75.25 175 PHE A C 1
ATOM 1383 O O . PHE A 1 175 ? -13.679 16.129 17.525 1.00 75.25 175 PHE A O 1
ATOM 1390 N N . GLU A 1 176 ? -13.281 16.825 15.423 1.00 70.75 176 GLU A N 1
ATOM 1391 C CA . GLU A 1 176 ? -12.775 18.163 15.774 1.00 70.75 176 GLU A CA 1
ATOM 1392 C C . GLU A 1 176 ? -13.741 18.995 16.635 1.00 70.75 176 GLU A C 1
ATOM 1394 O O . GLU A 1 176 ? -13.272 19.595 17.604 1.00 70.75 176 GLU A O 1
ATOM 1399 N N . PRO A 1 177 ? -15.076 18.995 16.415 1.00 63.78 177 PRO A N 1
ATOM 1400 C CA . PRO A 1 177 ? -16.002 19.767 17.251 1.00 63.78 177 PRO A CA 1
ATOM 1401 C C . PRO A 1 177 ? -15.963 19.365 18.734 1.00 63.78 177 PRO A C 1
ATOM 1403 O O . PRO A 1 177 ? -16.240 20.179 19.617 1.00 63.78 177 PRO A O 1
ATOM 1406 N N . SER A 1 178 ? -15.588 18.114 19.032 1.00 66.75 178 SER A N 1
ATOM 1407 C CA . SER A 1 178 ? -15.451 17.611 20.407 1.00 66.75 178 SER A CA 1
ATOM 1408 C C . SER A 1 178 ? -14.132 18.026 21.083 1.00 66.75 178 SER A C 1
ATOM 1410 O O . SER A 1 178 ? -13.992 17.949 22.312 1.00 66.75 178 SER A O 1
ATOM 1412 N N . LEU A 1 179 ? -13.174 18.531 20.302 1.00 70.00 179 LEU A N 1
ATOM 1413 C CA . LEU A 1 179 ? -11.825 18.898 20.714 1.00 70.00 179 LEU A CA 1
ATOM 1414 C C . LEU A 1 179 ? -11.623 20.411 20.555 1.00 70.00 179 LEU A C 1
ATOM 1416 O O . LEU A 1 179 ? -11.192 20.901 19.519 1.00 70.00 179 LEU A O 1
ATOM 1420 N N . LYS A 1 180 ? -11.897 21.185 21.617 1.00 64.75 180 LYS A N 1
ATOM 1421 C CA . LYS A 1 180 ? -11.506 22.610 21.635 1.00 64.75 180 LYS A CA 1
ATOM 1422 C C . LYS A 1 180 ? -9.984 22.734 21.416 1.00 64.75 180 LYS A C 1
ATOM 1424 O O . LYS A 1 180 ? -9.224 21.959 22.001 1.00 64.75 180 LYS A O 1
ATOM 1429 N N . LYS A 1 181 ? -9.566 23.720 20.614 1.00 56.69 181 LYS A N 1
ATOM 1430 C CA . LYS A 1 181 ? -8.170 24.041 20.254 1.00 56.69 181 LYS A CA 1
ATOM 1431 C C . LYS A 1 181 ? -7.238 24.014 21.481 1.00 56.69 181 LYS A C 1
ATOM 1433 O O . LYS A 1 181 ? -7.592 24.555 22.525 1.00 56.69 181 LYS A O 1
ATOM 1438 N N . GLY A 1 182 ? -6.072 23.369 21.361 1.00 56.03 182 GLY A N 1
ATOM 1439 C CA . GLY A 1 182 ? -5.056 23.294 22.427 1.00 56.03 182 GLY A CA 1
ATOM 1440 C C . GLY A 1 182 ? -5.244 22.178 23.466 1.00 56.03 182 GLY A C 1
ATOM 1441 O O . GLY A 1 182 ? -4.548 22.161 24.480 1.00 56.03 182 GLY A O 1
ATOM 1442 N N . LYS A 1 183 ? -6.173 21.239 23.252 1.00 68.81 183 LYS A N 1
ATOM 1443 C CA . LYS A 1 183 ? -6.405 20.125 24.182 1.00 68.81 183 LYS A CA 1
ATOM 1444 C C . LYS A 1 183 ? -5.579 18.893 23.837 1.00 68.81 183 LYS A C 1
ATOM 1446 O O . LYS A 1 183 ? -5.451 18.502 22.685 1.00 68.81 183 LYS A O 1
ATOM 1451 N N . THR A 1 184 ? -5.062 18.256 24.877 1.00 79.62 184 THR A N 1
ATOM 1452 C CA . THR A 1 184 ? -4.406 16.954 24.793 1.00 79.62 184 THR A CA 1
ATOM 1453 C C . THR A 1 184 ? -5.423 15.832 24.646 1.00 79.62 184 THR A C 1
ATOM 1455 O O . THR A 1 184 ? -6.489 15.872 25.269 1.00 79.62 184 THR A O 1
ATOM 1458 N N . VAL A 1 185 ? -5.050 14.814 23.887 1.00 85.81 185 VAL A N 1
ATOM 1459 C CA . VAL A 1 185 ? -5.773 13.550 23.753 1.00 85.81 185 VAL A CA 1
ATOM 1460 C C . VAL A 1 185 ? -5.014 12.478 24.530 1.00 85.81 185 VAL A C 1
ATOM 1462 O O . VAL A 1 185 ? -3.785 12.517 24.610 1.00 85.81 185 VAL A O 1
ATOM 1465 N N . PHE A 1 186 ? -5.733 11.534 25.130 1.00 87.38 186 PHE A N 1
ATOM 1466 C CA . PHE A 1 186 ? -5.115 10.332 25.679 1.00 87.38 186 PHE A CA 1
ATOM 1467 C C . PHE A 1 186 ? -4.975 9.310 24.559 1.00 87.38 186 PHE A C 1
ATOM 1469 O O . PHE A 1 186 ? -5.977 8.871 24.004 1.00 87.38 186 PHE A O 1
ATOM 1476 N N . LEU A 1 187 ? -3.746 8.952 24.215 1.00 87.88 187 LEU A N 1
ATOM 1477 C CA . LEU A 1 187 ? -3.465 7.820 23.352 1.00 87.88 187 LEU A CA 1
ATOM 1478 C C . LEU A 1 187 ? -3.312 6.577 24.213 1.00 87.88 187 LEU A C 1
ATOM 1480 O O . LEU A 1 187 ? -2.537 6.582 25.169 1.00 87.88 187 LEU A O 1
ATOM 1484 N N . VAL A 1 188 ? -4.014 5.522 23.839 1.00 88.44 188 VAL A N 1
ATOM 1485 C CA . VAL A 1 188 ? -3.898 4.204 24.444 1.00 88.44 188 VAL A CA 1
ATOM 1486 C C . VAL A 1 188 ? -3.385 3.249 23.382 1.00 88.44 188 VAL A C 1
ATOM 1488 O O . VAL A 1 188 ? -4.024 3.088 22.348 1.00 88.44 188 VAL A O 1
ATOM 1491 N N . LEU A 1 189 ? -2.230 2.640 23.622 1.00 86.19 189 LEU A N 1
ATOM 1492 C CA . LEU A 1 189 ? -1.676 1.602 22.757 1.00 86.19 189 LEU A CA 1
ATOM 1493 C C . LEU A 1 189 ? -2.052 0.231 23.333 1.00 86.19 189 LEU A C 1
ATOM 1495 O O . LEU A 1 189 ? -1.575 -0.125 24.410 1.00 86.19 189 LEU A O 1
ATOM 1499 N N . GLU A 1 190 ? -2.914 -0.517 22.641 1.00 84.38 190 GLU A N 1
ATOM 1500 C CA . GLU A 1 190 ? -3.395 -1.837 23.080 1.00 84.38 190 GLU A CA 1
ATOM 1501 C C . GLU A 1 190 ? -2.743 -2.958 22.268 1.00 84.38 190 GLU A C 1
ATOM 1503 O O . GLU A 1 190 ? -3.015 -3.105 21.077 1.00 84.38 190 GLU A O 1
ATOM 1508 N N . GLY A 1 191 ? -1.905 -3.774 22.917 1.00 73.38 191 GLY A N 1
ATOM 1509 C CA . GLY A 1 191 ? -1.204 -4.899 22.278 1.00 73.38 191 GLY A CA 1
ATOM 1510 C C . GLY A 1 191 ? 0.308 -4.702 22.115 1.00 73.38 191 GLY A C 1
ATOM 1511 O O . GLY A 1 191 ? 0.961 -5.466 21.402 1.00 73.38 191 GLY A O 1
ATOM 1512 N N . CYS A 1 192 ? 0.895 -3.697 22.771 1.00 56.38 192 CYS A N 1
ATOM 1513 C CA . CYS A 1 192 ? 2.336 -3.457 22.744 1.00 56.38 192 CYS A CA 1
ATOM 1514 C C . CYS A 1 192 ? 3.091 -4.267 23.821 1.00 56.38 192 CYS A C 1
ATOM 1516 O O . CYS A 1 192 ? 3.345 -3.740 24.892 1.00 56.38 192 CYS A O 1
ATOM 1518 N N . LEU A 1 193 ? 3.551 -5.478 23.459 1.00 57.00 193 LEU A N 1
ATOM 1519 C CA . LEU A 1 193 ? 4.677 -6.241 24.061 1.00 57.00 193 LEU A CA 1
ATOM 1520 C C . LEU A 1 193 ? 4.525 -6.807 25.499 1.00 57.00 193 LEU A C 1
ATOM 1522 O O . LEU A 1 193 ? 3.893 -6.186 26.339 1.00 57.00 193 LEU A O 1
ATOM 1526 N N . PRO A 1 194 ? 5.283 -7.876 25.849 1.00 51.00 194 PRO A N 1
ATOM 1527 C CA . PRO A 1 194 ? 5.474 -9.134 25.124 1.00 51.00 194 PRO A CA 1
ATOM 1528 C C . PRO A 1 194 ? 4.274 -10.079 25.357 1.00 51.00 194 PRO A C 1
ATOM 1530 O O . PRO A 1 194 ? 3.444 -9.827 26.222 1.00 51.00 194 PRO A O 1
ATOM 1533 N N . LEU A 1 195 ? 4.206 -11.178 24.594 1.00 51.28 195 LEU A N 1
ATOM 1534 C CA . LEU A 1 195 ? 3.123 -12.186 24.508 1.00 51.28 195 LEU A CA 1
ATOM 1535 C C . LEU A 1 195 ? 2.499 -12.694 25.833 1.00 51.28 195 LEU A C 1
ATOM 1537 O O . LEU A 1 195 ? 1.455 -13.335 25.781 1.00 51.28 195 LEU A O 1
ATOM 1541 N N . ASP A 1 196 ? 3.082 -12.380 26.992 1.00 42.88 196 ASP A N 1
ATOM 1542 C CA . ASP A 1 196 ? 2.606 -12.794 28.316 1.00 42.88 196 ASP A CA 1
ATOM 1543 C C . ASP A 1 196 ? 1.878 -11.698 29.118 1.00 42.88 196 ASP A C 1
ATOM 1545 O O . ASP A 1 196 ? 1.228 -12.012 30.118 1.00 42.88 196 ASP A O 1
ATOM 1549 N N . ARG A 1 197 ? 1.946 -10.416 28.724 1.00 49.12 197 ARG A N 1
ATOM 1550 C CA . ARG A 1 197 ? 1.206 -9.328 29.389 1.00 49.12 197 ARG A CA 1
ATOM 1551 C C . ARG A 1 197 ? 0.766 -8.287 28.368 1.00 49.12 197 ARG A C 1
ATOM 1553 O O . ARG A 1 197 ? 1.595 -7.599 27.792 1.00 49.12 197 ARG A O 1
ATOM 1560 N N . MET A 1 198 ? -0.544 -8.146 28.160 1.00 51.16 198 MET A N 1
ATOM 1561 C CA . MET A 1 198 ? -1.078 -6.973 27.467 1.00 51.16 198 MET A CA 1
ATOM 1562 C C . MET A 1 198 ? -0.846 -5.743 28.344 1.00 51.16 198 MET A C 1
ATOM 1564 O O . MET A 1 198 ? -1.641 -5.455 29.239 1.00 51.16 198 MET A O 1
ATOM 1568 N N . GLU A 1 199 ? 0.244 -5.021 28.112 1.00 55.88 199 GLU A N 1
ATOM 1569 C CA . GLU A 1 199 ? 0.420 -3.702 28.704 1.00 55.88 199 GLU A CA 1
ATOM 1570 C C . GLU A 1 199 ? -0.303 -2.650 27.865 1.00 55.88 199 GLU A C 1
ATOM 1572 O O . GLU A 1 199 ? -0.246 -2.620 26.634 1.00 55.88 199 GLU A O 1
ATOM 1577 N N . THR A 1 200 ? -1.041 -1.799 28.569 1.00 63.84 200 THR A N 1
ATOM 1578 C CA . THR A 1 200 ? -1.761 -0.664 28.003 1.00 63.84 200 THR A CA 1
ATOM 1579 C C . THR A 1 200 ? -0.929 0.578 28.276 1.00 63.84 200 THR A C 1
ATOM 1581 O O . THR A 1 200 ? -0.889 1.061 29.408 1.00 63.84 200 THR A O 1
ATOM 1584 N N . THR A 1 201 ? -0.236 1.105 27.266 1.00 70.19 201 THR A N 1
ATOM 1585 C CA . THR A 1 201 ? 0.497 2.365 27.438 1.00 70.19 201 THR A CA 1
ATOM 1586 C C . THR A 1 201 ? -0.457 3.527 27.218 1.00 70.19 201 THR A C 1
ATOM 1588 O O . THR A 1 201 ? -0.977 3.707 26.117 1.00 70.19 201 THR A O 1
ATOM 1591 N N . VAL A 1 202 ? -0.671 4.333 28.259 1.00 73.38 202 VAL A N 1
ATOM 1592 C CA . VAL A 1 202 ? -1.459 5.565 28.174 1.00 73.38 202 VAL A CA 1
ATOM 1593 C C . VAL A 1 202 ? -0.509 6.751 28.101 1.00 73.38 202 VAL A C 1
ATOM 1595 O O . VAL A 1 202 ? 0.286 6.977 29.008 1.00 73.38 202 VAL A O 1
ATOM 1598 N N . SER A 1 203 ? -0.587 7.522 27.022 1.00 79.62 203 SER A N 1
ATOM 1599 C CA . SER A 1 203 ? 0.226 8.722 26.818 1.00 79.62 203 SER A CA 1
ATOM 1600 C C . SER A 1 203 ? -0.655 9.933 26.560 1.00 79.62 203 SER A C 1
ATOM 1602 O O . SER A 1 203 ? -1.602 9.884 25.778 1.00 79.62 203 SER A O 1
ATOM 1604 N N . LYS A 1 204 ? -0.334 11.053 27.205 1.00 81.31 204 LYS A N 1
ATOM 1605 C CA . LYS A 1 204 ? -0.974 12.341 26.934 1.00 81.31 204 LYS A CA 1
ATOM 1606 C C . LYS A 1 204 ? -0.260 12.988 25.750 1.00 81.31 204 LYS A C 1
ATOM 1608 O O . LYS A 1 204 ? 0.906 13.350 25.867 1.00 81.31 204 LYS A O 1
ATOM 1613 N N . VAL A 1 205 ? -0.951 13.129 24.624 1.00 82.19 205 VAL A N 1
ATOM 1614 C CA . VAL A 1 205 ? -0.364 13.612 23.366 1.00 82.19 205 VAL A CA 1
ATOM 1615 C C . VAL A 1 205 ? -1.053 14.889 22.882 1.00 82.19 205 VAL A C 1
ATOM 1617 O O . VAL A 1 205 ? -2.267 15.048 23.068 1.00 82.19 205 VAL A O 1
ATOM 1620 N N . PRO A 1 206 ? -0.302 15.841 22.301 1.00 77.06 206 PRO A N 1
ATOM 1621 C CA . PRO A 1 206 ? -0.887 17.049 21.740 1.00 77.06 206 PRO A CA 1
ATOM 1622 C C . PRO A 1 206 ? -1.722 16.705 20.500 1.00 77.06 206 PRO A C 1
ATOM 1624 O O . PRO A 1 206 ? -1.303 15.932 19.638 1.00 77.06 206 PRO A O 1
ATOM 1627 N N . PHE A 1 207 ? -2.911 17.298 20.409 1.00 74.19 207 PHE A N 1
ATOM 1628 C CA . PHE A 1 207 ? -3.745 17.223 19.214 1.00 74.19 207 PHE A CA 1
ATOM 1629 C C . PHE A 1 207 ? -3.480 18.433 18.319 1.00 74.19 207 PHE A C 1
ATOM 1631 O O . PHE A 1 207 ? -3.563 19.575 18.782 1.00 74.19 207 PHE A O 1
ATOM 1638 N N . SER A 1 208 ? -3.187 18.181 17.043 1.00 72.31 208 SER A N 1
ATOM 1639 C CA . SER A 1 208 ? -2.968 19.238 16.060 1.00 72.31 208 SER A CA 1
ATOM 1640 C C . SER A 1 208 ? -4.253 19.477 15.272 1.00 72.31 208 SER A C 1
ATOM 1642 O O . SER A 1 208 ? -4.631 18.694 14.401 1.00 72.31 208 SER A O 1
ATOM 1644 N N . THR A 1 209 ? -4.944 20.573 15.593 1.00 59.66 209 THR A N 1
ATOM 1645 C CA . THR A 1 209 ? -6.203 20.974 14.934 1.00 59.66 209 THR A CA 1
ATOM 1646 C C . THR A 1 209 ? -6.016 21.453 13.497 1.00 59.66 209 THR A C 1
ATOM 1648 O O . THR A 1 209 ? -6.990 21.601 12.778 1.00 59.66 209 THR A O 1
ATOM 1651 N N . ASP A 1 210 ? -4.790 21.766 13.083 1.00 64.06 210 ASP A N 1
ATOM 1652 C CA . ASP A 1 210 ? -4.501 22.276 11.740 1.00 64.06 210 ASP A CA 1
ATOM 1653 C C . ASP A 1 210 ? -4.583 21.193 10.655 1.00 64.06 210 ASP A C 1
ATOM 1655 O O . ASP A 1 210 ? -4.659 21.522 9.472 1.00 64.06 210 ASP A O 1
ATOM 1659 N N . ARG A 1 211 ? -4.556 19.910 11.037 1.00 61.69 211 ARG A N 1
ATOM 1660 C CA . ARG A 1 211 ? -4.474 18.806 10.076 1.00 61.69 211 ARG A CA 1
ATOM 1661 C C . ARG A 1 211 ? -5.347 17.596 10.405 1.00 61.69 211 ARG A C 1
ATOM 1663 O O . ARG A 1 211 ? -5.330 16.652 9.633 1.00 61.69 211 ARG A O 1
ATOM 1670 N N . SER A 1 212 ? -6.112 17.600 11.496 1.00 74.62 212 SER A N 1
ATOM 1671 C CA . SER A 1 212 ? -6.893 16.424 11.909 1.00 74.62 212 SER A CA 1
ATOM 1672 C C . SER A 1 212 ? -5.993 15.199 12.174 1.00 74.62 212 SER A C 1
ATOM 1674 O O . SER A 1 212 ? -6.319 14.077 11.803 1.00 74.62 212 SER A O 1
ATOM 1676 N N . PHE A 1 213 ? -4.835 15.396 12.819 1.00 79.44 213 PHE A N 1
ATOM 1677 C CA . PHE A 1 213 ? -3.966 14.293 13.251 1.00 79.44 213 PHE A CA 1
ATOM 1678 C C . PHE A 1 213 ? -3.519 14.452 14.708 1.00 79.44 213 PHE A C 1
ATOM 1680 O O . PHE A 1 213 ? -3.390 15.555 15.250 1.00 79.44 213 PHE A O 1
ATOM 1687 N N . VAL A 1 214 ? -3.217 13.317 15.327 1.00 81.00 214 VAL A N 1
ATOM 1688 C CA . VAL A 1 214 ? -2.487 13.215 16.589 1.00 81.00 214 VAL A CA 1
ATOM 1689 C C . VAL A 1 214 ? -1.029 12.917 16.265 1.00 81.00 214 VAL A C 1
ATOM 1691 O O . VAL A 1 214 ? -0.742 11.983 15.521 1.00 81.00 214 VAL A O 1
ATOM 1694 N N . SER A 1 215 ? -0.112 13.708 16.819 1.00 81.12 215 SER A N 1
ATOM 1695 C CA . SER A 1 215 ? 1.328 13.527 16.626 1.00 81.12 215 SER A CA 1
ATOM 1696 C C . SER A 1 215 ? 1.948 12.936 17.886 1.00 81.12 215 SER A C 1
ATOM 1698 O O . SER A 1 215 ? 1.797 13.485 18.980 1.00 81.12 215 SER A O 1
ATOM 1700 N N . ILE A 1 216 ? 2.630 11.805 17.740 1.00 78.69 216 ILE A N 1
ATOM 1701 C CA . ILE A 1 216 ? 3.223 11.051 18.843 1.00 78.69 216 ILE A CA 1
ATOM 1702 C C . ILE A 1 216 ? 4.739 11.060 18.662 1.00 78.69 216 ILE A C 1
ATOM 1704 O O . ILE A 1 216 ? 5.226 10.560 17.649 1.00 78.69 216 ILE A O 1
ATOM 1708 N N . PRO A 1 217 ? 5.521 11.596 19.610 1.00 79.38 217 PRO A N 1
ATOM 1709 C CA . PRO A 1 217 ? 6.975 11.575 19.508 1.00 79.38 217 PRO A CA 1
ATOM 1710 C C . PRO A 1 217 ? 7.501 10.142 19.370 1.00 79.38 217 PRO A C 1
ATOM 1712 O O . PRO A 1 217 ? 7.170 9.276 20.182 1.00 79.38 217 PRO A O 1
ATOM 1715 N N . ARG A 1 218 ? 8.366 9.885 18.381 1.00 75.31 218 ARG A N 1
ATOM 1716 C CA . ARG A 1 218 ? 8.909 8.532 18.150 1.00 75.31 218 ARG A CA 1
ATOM 1717 C C . ARG A 1 218 ? 9.754 8.006 19.317 1.00 75.31 218 ARG A C 1
ATOM 1719 O O . ARG A 1 218 ? 9.818 6.799 19.502 1.00 75.31 218 ARG A O 1
ATOM 1726 N N . MET A 1 219 ? 10.353 8.887 20.125 1.00 69.00 219 MET A N 1
ATOM 1727 C CA . MET A 1 219 ? 11.210 8.496 21.259 1.00 69.00 219 MET A CA 1
ATOM 1728 C C . MET A 1 219 ? 10.479 7.712 22.363 1.00 69.00 219 MET A C 1
ATOM 1730 O O . MET A 1 219 ? 11.138 7.047 23.154 1.00 69.00 219 MET A O 1
ATOM 1734 N N . GLY A 1 220 ? 9.144 7.775 22.421 1.00 66.56 220 GLY A N 1
ATOM 1735 C CA . GLY A 1 220 ? 8.332 7.020 23.383 1.00 66.56 220 GLY A CA 1
ATOM 1736 C C . GLY A 1 220 ? 7.651 5.781 22.800 1.00 66.56 220 GLY A C 1
ATOM 1737 O O . GLY A 1 220 ? 6.908 5.115 23.515 1.00 66.56 220 GLY A O 1
ATOM 1738 N N . LEU A 1 221 ? 7.851 5.485 21.510 1.00 72.38 221 LEU A N 1
ATOM 1739 C CA . LEU A 1 221 ? 7.185 4.361 20.862 1.00 72.38 221 LEU A CA 1
ATOM 1740 C C . LEU A 1 221 ? 7.966 3.052 21.049 1.00 72.38 221 LEU A C 1
ATOM 1742 O O . LEU A 1 221 ? 9.200 3.045 21.006 1.00 72.38 221 LEU A O 1
ATOM 1746 N N . PRO A 1 222 ? 7.258 1.923 21.195 1.00 73.12 222 PRO A N 1
ATOM 1747 C CA . PRO A 1 222 ? 7.866 0.602 21.168 1.00 73.12 222 PRO A CA 1
ATOM 1748 C C . PRO A 1 222 ? 8.725 0.358 19.912 1.00 73.12 222 PRO A C 1
ATOM 1750 O O . PRO A 1 222 ? 8.360 0.726 18.793 1.00 73.12 222 PRO A O 1
ATOM 1753 N N . LYS A 1 223 ? 9.876 -0.310 20.082 1.00 75.56 223 LYS A N 1
ATOM 1754 C CA . LYS A 1 223 ? 10.876 -0.541 19.011 1.00 75.56 223 LYS A CA 1
ATOM 1755 C C . LYS A 1 223 ? 10.362 -1.372 17.827 1.00 75.56 223 LYS A C 1
ATOM 1757 O O . LYS A 1 223 ? 10.980 -1.393 16.769 1.00 75.56 223 LYS A O 1
ATOM 1762 N N . ASN A 1 224 ? 9.264 -2.090 18.019 1.00 76.75 224 ASN A N 1
ATOM 1763 C CA . ASN A 1 224 ? 8.608 -2.955 17.044 1.00 76.75 224 ASN A CA 1
ATOM 1764 C C . ASN A 1 224 ? 7.650 -2.209 16.101 1.00 76.75 224 ASN A C 1
ATOM 1766 O O . ASN A 1 224 ? 7.041 -2.862 15.262 1.00 76.75 224 ASN A O 1
ATOM 1770 N N . PHE A 1 225 ? 7.509 -0.883 16.201 1.00 82.62 225 PHE A N 1
ATOM 1771 C CA . PHE A 1 225 ? 6.736 -0.107 15.228 1.00 82.62 225 PHE A CA 1
ATOM 1772 C C . PHE A 1 225 ? 7.466 -0.028 13.889 1.00 82.62 225 PHE A C 1
ATOM 1774 O O . PHE A 1 225 ? 8.673 0.226 13.825 1.00 82.62 225 PHE A O 1
ATOM 1781 N N . PHE A 1 226 ? 6.723 -0.211 12.802 1.00 86.44 226 PHE A N 1
ATOM 1782 C CA . PHE A 1 226 ? 7.267 -0.109 11.455 1.00 86.44 226 PHE A CA 1
ATOM 1783 C C . PHE A 1 226 ? 6.239 0.443 10.461 1.00 86.44 226 PHE A C 1
ATOM 1785 O O . PHE A 1 226 ? 5.044 0.190 10.614 1.00 86.44 226 PHE A O 1
ATOM 1792 N N . PRO A 1 227 ? 6.687 1.177 9.429 1.00 87.81 227 PRO A N 1
ATOM 1793 C CA . PRO A 1 227 ? 5.806 1.637 8.360 1.00 87.81 227 PRO A CA 1
ATOM 1794 C C . PRO A 1 227 ? 5.141 0.465 7.631 1.00 87.81 227 PRO A C 1
ATOM 1796 O O . PRO A 1 227 ? 5.808 -0.509 7.283 1.00 87.81 227 PRO A O 1
ATOM 1799 N N . GLY A 1 228 ? 3.837 0.562 7.400 1.00 91.00 228 GLY A N 1
ATOM 1800 C CA . GLY A 1 228 ? 2.992 -0.499 6.858 1.00 91.00 228 GLY A CA 1
ATOM 1801 C C . GLY A 1 228 ? 2.291 -1.356 7.914 1.00 91.00 228 GLY A C 1
ATOM 1802 O O . GLY A 1 228 ? 1.501 -2.216 7.547 1.00 91.00 228 GLY A O 1
ATOM 1803 N N . MET A 1 229 ? 2.530 -1.139 9.210 1.00 91.81 229 MET A N 1
ATOM 1804 C CA . MET A 1 229 ? 1.782 -1.804 10.285 1.00 91.81 229 MET A CA 1
ATOM 1805 C C . MET A 1 229 ? 0.304 -1.379 10.273 1.00 91.81 229 MET A C 1
ATOM 1807 O O . MET A 1 229 ? 0.012 -0.199 10.072 1.00 91.81 229 MET A O 1
ATOM 1811 N N . LYS A 1 230 ? -0.624 -2.318 10.486 1.00 92.69 230 LYS A N 1
ATOM 1812 C CA . LYS A 1 230 ? -2.070 -2.052 10.545 1.00 92.69 230 LYS A CA 1
ATOM 1813 C C . LYS A 1 230 ? -2.540 -1.799 11.977 1.00 92.69 230 LYS A C 1
ATOM 1815 O O . LYS A 1 230 ? -2.086 -2.456 12.913 1.00 92.69 230 LYS A O 1
ATOM 1820 N N . PHE A 1 231 ? -3.471 -0.863 12.116 1.00 90.69 231 PHE A N 1
ATOM 1821 C CA . PHE A 1 231 ? -4.108 -0.477 13.370 1.00 90.69 231 PHE A CA 1
ATOM 1822 C C . PHE A 1 231 ? -5.616 -0.508 13.211 1.00 90.69 231 PHE A C 1
ATOM 1824 O O . PHE A 1 231 ? -6.138 0.001 12.220 1.00 90.69 231 PHE A O 1
ATOM 1831 N N . GLU A 1 232 ? -6.294 -0.966 14.253 1.00 92.56 232 GLU A N 1
ATOM 1832 C CA . GLU A 1 232 ? -7.686 -0.608 14.503 1.00 92.56 232 GLU A CA 1
ATOM 1833 C C . GLU A 1 232 ? -7.674 0.612 15.436 1.00 92.56 232 GLU A C 1
ATOM 1835 O O . GLU A 1 232 ? -7.264 0.531 16.599 1.00 92.56 232 GLU A O 1
ATOM 1840 N N . LEU A 1 233 ? -8.058 1.775 14.914 1.00 92.81 233 LEU A N 1
ATOM 1841 C CA . LEU A 1 233 ? -8.153 3.011 15.682 1.00 92.81 233 LEU A CA 1
ATOM 1842 C C . LEU A 1 233 ? -9.580 3.185 16.196 1.00 92.81 233 LEU A C 1
ATOM 1844 O O . LEU A 1 233 ? -10.540 3.071 15.440 1.00 92.81 233 LEU A O 1
ATOM 1848 N N . SER A 1 234 ? -9.720 3.486 17.487 1.00 92.81 234 SER A N 1
ATOM 1849 C CA . SER A 1 234 ? -11.006 3.737 18.135 1.00 92.81 234 SER A CA 1
ATOM 1850 C C . SER A 1 234 ? -11.015 5.066 18.882 1.00 92.81 234 SER A C 1
ATOM 1852 O O . SER A 1 234 ? -10.163 5.326 19.729 1.00 92.81 234 SER A O 1
ATOM 1854 N N . TRP A 1 235 ? -12.011 5.911 18.623 1.00 91.81 235 TRP A N 1
ATOM 1855 C CA . TRP A 1 235 ? -12.195 7.188 19.313 1.00 91.81 235 TRP A CA 1
ATOM 1856 C C . TRP A 1 235 ? -13.325 7.110 20.340 1.00 91.81 235 TRP A C 1
ATOM 1858 O O . TRP A 1 235 ? -14.461 6.765 20.002 1.00 91.81 235 TRP A O 1
ATOM 1868 N N . LEU A 1 236 ? -13.019 7.485 21.588 1.00 90.38 236 LEU A N 1
ATOM 1869 C CA . LEU A 1 236 ? -13.972 7.634 22.689 1.00 90.38 236 LEU A CA 1
ATOM 1870 C C . LEU A 1 236 ? -14.129 9.124 23.040 1.00 90.38 236 LEU A C 1
ATOM 1872 O O . LEU A 1 236 ? -13.390 9.636 23.892 1.00 90.38 236 LEU A O 1
ATOM 1876 N N . PRO A 1 237 ? -15.120 9.829 22.458 1.00 85.88 237 PRO A N 1
ATOM 1877 C CA . PRO A 1 237 ? -15.269 11.276 22.622 1.00 85.88 237 PRO A CA 1
ATOM 1878 C C . PRO A 1 237 ? -15.401 11.717 24.084 1.00 85.88 237 PRO A C 1
ATOM 1880 O O . PRO A 1 237 ? -14.815 12.715 24.494 1.00 85.88 237 PRO A O 1
ATOM 1883 N N . GLN A 1 238 ? -16.138 10.945 24.892 1.00 85.69 238 GLN A N 1
ATOM 1884 C CA . GLN A 1 238 ? -16.413 11.272 26.296 1.00 85.69 238 GLN A CA 1
ATOM 1885 C C . GLN A 1 238 ? -15.147 11.269 27.163 1.00 85.69 238 GLN A C 1
ATOM 1887 O O . GLN A 1 238 ? -15.029 12.080 28.077 1.00 85.69 238 GLN A O 1
ATOM 1892 N N . LYS A 1 239 ? -14.195 10.379 26.858 1.00 86.44 239 LYS A N 1
ATOM 1893 C CA . LYS A 1 239 ? -12.924 10.251 27.586 1.00 86.44 239 LYS A CA 1
ATOM 1894 C C . LYS A 1 239 ? -11.778 11.024 26.925 1.00 86.44 239 LYS A C 1
ATOM 1896 O O . LYS A 1 239 ? -10.703 11.133 27.504 1.00 86.44 239 LYS A O 1
ATOM 1901 N N . ARG A 1 240 ? -12.009 11.578 25.726 1.00 87.75 240 ARG A N 1
ATOM 1902 C CA . ARG A 1 240 ? -10.974 12.131 24.835 1.00 87.75 240 ARG A CA 1
ATOM 1903 C C . ARG A 1 240 ? -9.823 11.147 24.634 1.00 87.75 240 ARG A C 1
ATOM 1905 O O . ARG A 1 240 ? -8.652 11.513 24.752 1.00 87.75 240 ARG A O 1
ATOM 1912 N N . THR A 1 241 ? -10.180 9.894 24.381 1.00 89.12 241 THR A N 1
ATOM 1913 C CA . THR A 1 241 ? -9.227 8.793 24.277 1.00 89.12 241 THR A CA 1
ATOM 1914 C C . THR A 1 241 ? -9.229 8.237 22.865 1.00 89.12 241 THR A C 1
ATOM 1916 O O . THR A 1 241 ? -10.274 7.809 22.374 1.00 89.12 241 THR A O 1
ATOM 1919 N N . LEU A 1 242 ? -8.059 8.247 22.233 1.00 90.31 242 LEU A N 1
ATOM 1920 C CA . LEU A 1 242 ? -7.773 7.520 21.007 1.00 90.31 242 LEU A CA 1
ATOM 1921 C C . LEU A 1 242 ? -7.101 6.205 21.398 1.00 90.31 242 LEU A C 1
ATOM 1923 O O . LEU A 1 242 ? -6.018 6.215 21.974 1.00 90.31 242 LEU A O 1
ATOM 1927 N N . ILE A 1 243 ? -7.746 5.089 21.104 1.00 91.00 243 ILE A N 1
ATOM 1928 C CA . ILE A 1 243 ? -7.179 3.756 21.278 1.00 91.00 243 ILE A CA 1
ATOM 1929 C C . ILE A 1 243 ? -6.612 3.328 19.930 1.00 91.00 243 ILE A C 1
ATOM 1931 O O . ILE A 1 243 ? -7.306 3.406 18.921 1.00 91.00 243 ILE A O 1
ATOM 1935 N N . ALA A 1 244 ? -5.358 2.899 19.915 1.00 90.75 244 ALA A N 1
ATOM 1936 C CA . ALA A 1 244 ? -4.712 2.289 18.770 1.00 90.75 244 ALA A CA 1
ATOM 1937 C C . ALA A 1 244 ? -4.395 0.839 19.124 1.00 90.75 244 ALA A C 1
ATOM 1939 O O . ALA A 1 244 ? -3.508 0.565 19.938 1.00 90.75 244 ALA A O 1
ATOM 1940 N N . LYS A 1 245 ? -5.168 -0.075 18.544 1.00 90.31 245 LYS A N 1
ATOM 1941 C CA . LYS A 1 245 ? -5.066 -1.504 18.808 1.00 90.31 245 LYS A CA 1
ATOM 1942 C C . LYS A 1 245 ? -4.268 -2.197 17.712 1.00 90.31 245 LYS A C 1
ATOM 1944 O O . LYS A 1 245 ? -4.469 -1.939 16.523 1.00 90.31 245 LYS A O 1
ATOM 1949 N N . PHE A 1 246 ? -3.385 -3.094 18.138 1.00 87.38 246 PHE A N 1
ATOM 1950 C CA . PHE A 1 246 ? -2.536 -3.903 17.271 1.00 87.38 246 PHE A CA 1
ATOM 1951 C C . PHE A 1 246 ? -3.050 -5.332 17.208 1.00 87.38 246 PHE A C 1
ATOM 1953 O O . PHE A 1 246 ? -3.324 -5.949 18.238 1.00 87.38 246 PHE A O 1
ATOM 1960 N N . ASN A 1 247 ? -3.083 -5.890 16.005 1.00 86.81 247 ASN A N 1
ATOM 1961 C CA . ASN A 1 247 ? -3.355 -7.305 15.815 1.00 86.81 247 ASN A CA 1
ATOM 1962 C C . ASN A 1 247 ? -2.032 -8.044 15.614 1.00 86.81 247 ASN A C 1
ATOM 1964 O O . ASN A 1 247 ? -1.228 -7.694 14.747 1.00 86.81 247 ASN A O 1
ATOM 1968 N N . ILE A 1 248 ? -1.787 -9.052 16.446 1.00 87.25 248 ILE A N 1
ATOM 1969 C CA . ILE A 1 248 ? -0.628 -9.939 16.323 1.00 87.25 248 ILE A CA 1
ATOM 1970 C C . ILE A 1 248 ? -0.931 -10.955 15.218 1.00 87.25 248 ILE A C 1
ATOM 1972 O O . ILE A 1 248 ? -2.025 -11.517 15.173 1.00 87.25 248 ILE A O 1
ATOM 1976 N N . LEU A 1 249 ? 0.037 -11.211 14.337 1.00 88.00 249 LEU A N 1
ATOM 1977 C CA . LEU A 1 249 ? -0.089 -12.276 13.344 1.00 88.00 249 LEU A CA 1
ATOM 1978 C C . LEU A 1 249 ? -0.153 -13.632 14.048 1.00 88.00 249 LEU A C 1
ATOM 1980 O O . LEU A 1 249 ? 0.680 -13.924 14.904 1.00 88.00 249 LEU A O 1
ATOM 1984 N N . GLN A 1 250 ? -1.068 -14.502 13.612 1.00 87.25 250 GLN A N 1
ATOM 1985 C CA . GLN A 1 250 ? -1.124 -15.892 14.088 1.00 87.25 250 GLN A CA 1
ATOM 1986 C C . GLN A 1 250 ? 0.210 -16.628 13.895 1.00 87.25 250 GLN A C 1
ATOM 1988 O O . GLN A 1 250 ? 0.557 -17.522 14.660 1.00 87.25 250 GLN A O 1
ATOM 1993 N N . SER A 1 251 ? 0.972 -16.251 12.867 1.00 88.50 251 SER A N 1
ATOM 1994 C CA . SER A 1 251 ? 2.322 -16.745 12.616 1.00 88.50 251 SER A CA 1
ATOM 1995 C C . SER A 1 251 ? 3.207 -15.584 12.163 1.00 88.50 251 SER A C 1
ATOM 1997 O O . SER A 1 251 ? 2.932 -14.995 11.115 1.00 88.50 251 SER A O 1
ATOM 1999 N N . PRO A 1 252 ? 4.259 -15.224 12.923 1.00 91.56 252 PRO A N 1
ATOM 2000 C CA . PRO A 1 252 ? 5.202 -14.199 12.503 1.00 91.56 252 PRO A CA 1
ATOM 2001 C C . PRO A 1 252 ? 5.871 -14.557 11.173 1.00 91.56 252 PRO A C 1
ATOM 2003 O O . PRO A 1 252 ? 6.142 -15.723 10.877 1.00 91.56 252 PRO A O 1
ATOM 2006 N N . VAL A 1 253 ? 6.190 -13.541 10.377 1.00 94.06 253 VAL A N 1
ATOM 2007 C CA . VAL A 1 253 ? 6.796 -13.709 9.050 1.00 94.06 253 VAL A CA 1
ATOM 2008 C C . VAL A 1 253 ? 8.086 -12.911 8.942 1.00 94.06 253 VAL A C 1
ATOM 2010 O O . VAL A 1 253 ? 8.276 -11.909 9.626 1.00 94.06 253 VAL A O 1
ATOM 2013 N N . ARG A 1 254 ? 8.997 -13.342 8.075 1.00 94.56 254 ARG A N 1
ATOM 2014 C CA . ARG A 1 254 ? 10.126 -12.539 7.612 1.00 94.56 254 ARG A CA 1
ATOM 2015 C C . ARG A 1 254 ? 9.789 -11.961 6.249 1.00 94.56 254 ARG A C 1
ATOM 2017 O O . ARG A 1 254 ? 9.618 -12.723 5.305 1.00 94.56 254 ARG A O 1
ATOM 2024 N N . PHE A 1 255 ? 9.733 -10.640 6.168 1.00 93.44 255 PHE A N 1
ATOM 2025 C CA . PHE A 1 255 ? 9.516 -9.872 4.949 1.00 93.44 255 PHE A CA 1
ATOM 2026 C C . PHE A 1 255 ? 10.852 -9.277 4.500 1.00 93.44 255 PHE A C 1
ATOM 2028 O O . PHE A 1 255 ? 11.414 -8.435 5.201 1.00 93.44 255 PHE A O 1
ATOM 2035 N N . ASN A 1 256 ? 11.411 -9.755 3.386 1.00 91.19 256 ASN A N 1
ATOM 2036 C CA . ASN A 1 256 ? 12.772 -9.423 2.939 1.00 91.19 256 ASN A CA 1
ATOM 2037 C C . ASN A 1 256 ? 13.806 -9.575 4.078 1.00 91.19 256 ASN A C 1
ATOM 2039 O O . ASN A 1 256 ? 14.658 -8.720 4.302 1.00 91.19 256 ASN A O 1
ATOM 2043 N N . GLY A 1 257 ? 13.672 -10.647 4.869 1.00 90.06 257 GLY A N 1
ATOM 2044 C CA . GLY A 1 257 ? 14.521 -10.937 6.030 1.00 90.06 257 GLY A CA 1
ATOM 2045 C C . GLY A 1 257 ? 14.118 -10.245 7.343 1.00 90.06 257 GLY A C 1
ATOM 2046 O O . GLY A 1 257 ? 14.506 -10.732 8.412 1.00 90.06 257 GLY A O 1
ATOM 2047 N N . ARG A 1 258 ? 13.296 -9.186 7.306 1.00 89.81 258 ARG A N 1
ATOM 2048 C CA . ARG A 1 258 ? 12.815 -8.453 8.491 1.00 89.81 258 ARG A CA 1
ATOM 2049 C C . ARG A 1 258 ? 11.675 -9.195 9.183 1.00 89.81 258 ARG A C 1
ATOM 2051 O O . ARG A 1 258 ? 10.667 -9.488 8.556 1.00 89.81 258 ARG A O 1
ATOM 2058 N N . LEU A 1 259 ? 11.803 -9.448 10.485 1.00 91.69 259 LEU A N 1
ATOM 2059 C CA . LEU A 1 259 ? 10.742 -10.070 11.282 1.00 91.69 259 LEU A CA 1
ATOM 2060 C C . LEU A 1 259 ? 9.555 -9.110 11.469 1.00 91.69 259 LEU A C 1
ATOM 2062 O O . LEU A 1 259 ? 9.727 -8.023 12.021 1.00 91.69 259 LEU A O 1
ATOM 2066 N N . LEU A 1 260 ? 8.364 -9.544 11.062 1.00 91.88 260 LEU A N 1
ATOM 2067 C CA . LEU A 1 260 ? 7.081 -8.888 11.287 1.00 91.88 260 LEU A CA 1
ATOM 2068 C C . LEU A 1 260 ? 6.214 -9.787 12.175 1.00 91.88 260 LEU A C 1
ATOM 2070 O O . LEU A 1 260 ? 6.006 -10.963 11.875 1.00 91.88 260 LEU A O 1
ATOM 2074 N N . GLN A 1 261 ? 5.725 -9.229 13.280 1.00 90.12 261 GLN A N 1
ATOM 2075 C CA . GLN A 1 261 ? 4.906 -9.943 14.272 1.00 90.12 261 GLN A CA 1
ATOM 2076 C C . GLN A 1 261 ? 3.454 -9.457 14.313 1.00 90.12 261 GLN A C 1
ATOM 2078 O O . GLN A 1 261 ? 2.622 -10.070 14.971 1.00 90.12 261 GLN A O 1
ATOM 2083 N N . PHE A 1 262 ? 3.149 -8.363 13.623 1.00 91.31 262 PHE A N 1
ATOM 2084 C CA . PHE A 1 262 ? 1.851 -7.699 13.651 1.00 91.31 262 PHE A CA 1
ATOM 2085 C C . PHE A 1 262 ? 1.279 -7.623 12.249 1.00 91.31 262 PHE A C 1
ATOM 2087 O O . PHE A 1 262 ? 2.039 -7.662 11.278 1.00 91.31 262 PHE A O 1
ATOM 2094 N N . GLU A 1 263 ? -0.042 -7.523 12.154 1.00 93.31 263 GLU A N 1
ATOM 2095 C CA . GLU A 1 263 ? -0.726 -7.311 10.887 1.00 93.31 263 GLU A CA 1
ATOM 2096 C C . GLU A 1 263 ? -0.147 -6.104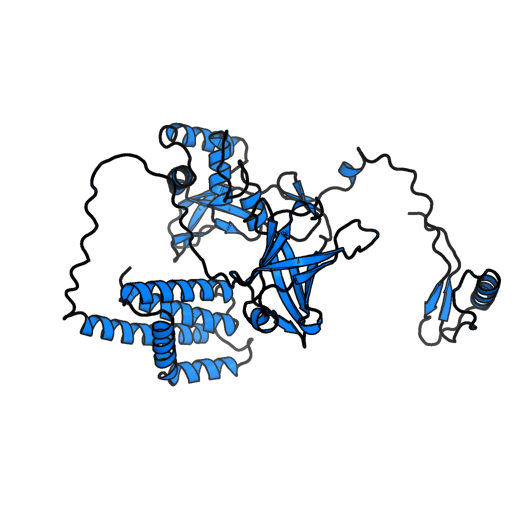 10.151 1.00 93.31 263 GLU A C 1
ATOM 2098 O O . GLU A 1 263 ? 0.204 -5.075 10.738 1.00 93.31 263 GLU A O 1
ATOM 2103 N N . TYR A 1 264 ? -0.022 -6.255 8.838 1.00 95.00 264 TYR A N 1
ATOM 2104 C CA . TYR A 1 264 ? 0.628 -5.277 7.990 1.00 95.00 264 TYR A CA 1
ATOM 2105 C C . TYR A 1 264 ? -0.038 -5.197 6.620 1.00 95.00 264 TYR A C 1
ATOM 2107 O O . TYR A 1 264 ? -0.827 -6.053 6.210 1.00 95.00 264 TYR A O 1
ATOM 2115 N N . ASP A 1 265 ? 0.266 -4.111 5.931 1.00 94.69 265 ASP A N 1
ATOM 2116 C CA . ASP A 1 265 ? -0.051 -3.864 4.539 1.00 94.69 265 ASP A CA 1
ATOM 2117 C C . ASP A 1 265 ? 1.214 -4.081 3.700 1.00 94.69 265 ASP A C 1
ATOM 2119 O O . ASP A 1 265 ? 2.166 -3.299 3.779 1.00 94.69 265 ASP A O 1
ATOM 2123 N N . ALA A 1 266 ? 1.259 -5.171 2.931 1.00 94.56 266 ALA A N 1
ATOM 2124 C CA . ALA A 1 266 ? 2.442 -5.541 2.157 1.00 94.56 266 ALA A CA 1
ATOM 2125 C C . ALA A 1 266 ? 2.873 -4.474 1.125 1.00 94.56 266 ALA A C 1
ATOM 2127 O O . ALA A 1 266 ? 4.081 -4.219 1.041 1.00 94.56 266 ALA A O 1
ATOM 2128 N N . PRO A 1 267 ? 1.963 -3.776 0.405 1.00 93.19 267 PRO A N 1
ATOM 2129 C CA . PRO A 1 267 ? 2.335 -2.633 -0.429 1.00 93.19 267 PRO A CA 1
ATOM 2130 C C . PRO A 1 267 ? 3.105 -1.554 0.335 1.00 93.19 267 PRO A C 1
ATOM 2132 O O . PRO A 1 267 ? 4.154 -1.080 -0.111 1.00 93.19 267 PRO A O 1
ATOM 2135 N N . SER A 1 268 ? 2.595 -1.168 1.505 1.00 92.31 268 SER A N 1
ATOM 2136 C CA . SER A 1 268 ? 3.199 -0.126 2.334 1.00 92.31 268 SER A CA 1
ATOM 2137 C C . SER A 1 268 ? 4.544 -0.572 2.904 1.00 92.31 268 SER A C 1
ATOM 2139 O O . SER A 1 268 ? 5.504 0.199 2.864 1.00 92.31 268 SER A O 1
ATOM 2141 N N . VAL A 1 269 ? 4.672 -1.820 3.365 1.00 94.19 269 VAL A N 1
ATOM 2142 C CA . VAL A 1 269 ? 5.967 -2.364 3.813 1.00 94.19 269 VAL A CA 1
ATOM 2143 C C . VAL A 1 269 ? 6.974 -2.384 2.660 1.00 94.19 269 VAL A C 1
ATOM 2145 O O . VAL A 1 269 ? 8.111 -1.953 2.844 1.00 94.19 269 VAL A O 1
ATOM 2148 N N . THR A 1 270 ? 6.570 -2.808 1.461 1.00 94.62 270 THR A N 1
ATOM 2149 C CA . THR A 1 270 ? 7.443 -2.841 0.274 1.00 94.62 270 THR A CA 1
ATOM 2150 C C . THR A 1 270 ? 7.980 -1.452 -0.065 1.00 94.62 270 THR A C 1
ATOM 2152 O O . THR A 1 270 ? 9.190 -1.268 -0.165 1.00 94.62 270 THR A O 1
ATOM 2155 N N . ARG A 1 271 ? 7.112 -0.436 -0.139 1.00 93.00 271 ARG A N 1
ATOM 2156 C CA . ARG A 1 271 ? 7.527 0.953 -0.416 1.00 93.00 271 ARG A CA 1
ATOM 2157 C C . ARG A 1 271 ? 8.486 1.511 0.630 1.00 93.00 271 ARG A C 1
ATOM 2159 O O . ARG A 1 271 ? 9.424 2.229 0.290 1.00 93.00 271 ARG A O 1
ATOM 2166 N N . ASN A 1 272 ? 8.245 1.203 1.902 1.00 89.94 272 ASN A N 1
ATOM 2167 C CA . ASN A 1 272 ? 9.033 1.742 3.010 1.00 89.94 272 ASN A CA 1
ATOM 2168 C C . ASN A 1 272 ? 10.330 0.968 3.285 1.00 89.94 272 ASN A C 1
ATOM 2170 O O . ASN A 1 272 ? 11.198 1.466 3.998 1.00 89.94 272 ASN A O 1
ATOM 2174 N N . THR A 1 273 ? 10.472 -0.236 2.728 1.00 91.00 273 THR A N 1
ATOM 2175 C CA . THR A 1 273 ? 11.694 -1.054 2.820 1.00 91.00 273 THR A CA 1
ATOM 2176 C C . THR A 1 273 ? 12.541 -1.010 1.549 1.00 91.00 273 THR A C 1
ATOM 2178 O O . THR A 1 273 ? 13.531 -1.736 1.450 1.00 91.00 273 THR A O 1
ATOM 2181 N N . ALA A 1 274 ? 12.200 -0.122 0.612 1.00 92.75 274 ALA A N 1
ATOM 2182 C CA . ALA A 1 274 ? 12.979 0.114 -0.592 1.00 92.75 274 ALA A CA 1
ATOM 2183 C C . ALA A 1 274 ? 14.434 0.519 -0.269 1.00 92.75 274 ALA A C 1
ATOM 2185 O O . ALA A 1 274 ? 14.680 1.219 0.723 1.00 92.75 274 ALA A O 1
ATOM 2186 N N . PRO A 1 275 ? 15.417 0.133 -1.109 1.00 94.19 275 PRO A N 1
ATOM 2187 C CA . PRO A 1 275 ? 16.799 0.575 -0.947 1.00 94.19 275 PRO A CA 1
ATOM 2188 C C . PRO A 1 275 ? 16.889 2.100 -0.842 1.00 94.19 275 PRO A C 1
ATOM 2190 O O . PRO A 1 275 ? 16.240 2.820 -1.603 1.00 94.19 275 PRO A O 1
ATOM 2193 N N . GLY A 1 276 ? 17.668 2.599 0.119 1.00 89.50 276 GLY A N 1
ATOM 2194 C CA . GLY A 1 276 ? 17.770 4.034 0.418 1.00 89.50 276 GLY A CA 1
ATOM 2195 C C . GLY A 1 276 ? 16.644 4.597 1.291 1.00 89.50 276 GLY A C 1
ATOM 2196 O O . GLY A 1 276 ? 16.558 5.813 1.443 1.00 89.50 276 GLY A O 1
ATOM 2197 N N . GLY A 1 277 ? 15.799 3.741 1.874 1.00 86.75 277 GLY A N 1
ATOM 2198 C CA . GLY A 1 277 ? 14.763 4.126 2.835 1.00 86.75 277 GLY A CA 1
ATOM 2199 C C . GLY A 1 277 ? 13.397 4.396 2.195 1.00 86.75 277 GLY A C 1
ATOM 2200 O O . GLY A 1 277 ? 13.177 4.041 1.034 1.00 86.75 277 GLY A O 1
ATOM 2201 N N . PRO A 1 278 ? 12.458 5.026 2.922 1.00 83.88 278 PRO A N 1
ATOM 2202 C CA . PRO A 1 278 ? 11.104 5.256 2.428 1.00 83.88 278 PRO A CA 1
ATOM 2203 C C . PRO A 1 278 ? 11.078 6.169 1.193 1.00 83.88 278 PRO A C 1
ATOM 2205 O O . PRO A 1 278 ? 12.058 6.844 0.863 1.00 83.88 278 PRO A O 1
ATOM 2208 N N . ALA A 1 279 ? 9.940 6.205 0.496 1.00 78.19 279 ALA A N 1
ATOM 2209 C CA . ALA A 1 279 ? 9.751 7.016 -0.712 1.00 78.19 279 ALA A CA 1
ATOM 2210 C C . ALA A 1 279 ? 10.011 8.520 -0.484 1.00 78.19 279 ALA A C 1
ATOM 2212 O O . ALA A 1 279 ? 10.453 9.215 -1.394 1.00 78.19 279 ALA A O 1
ATOM 2213 N N . THR A 1 280 ? 9.764 9.002 0.736 1.00 78.25 280 THR A N 1
ATOM 2214 C CA . THR A 1 280 ? 9.974 10.389 1.178 1.00 78.25 280 THR A CA 1
ATOM 2215 C C . THR A 1 280 ? 11.437 10.714 1.494 1.00 78.25 280 THR A C 1
ATOM 2217 O O . THR A 1 280 ? 11.801 11.888 1.562 1.00 78.25 280 THR A O 1
ATOM 2220 N N . ALA A 1 281 ? 12.291 9.704 1.685 1.00 79.94 281 ALA A N 1
ATOM 2221 C CA . ALA A 1 281 ? 13.706 9.910 1.961 1.00 79.94 281 ALA A CA 1
ATOM 2222 C C . ALA A 1 281 ? 14.469 10.293 0.688 1.00 79.94 281 ALA A C 1
ATOM 2224 O O . ALA A 1 281 ? 14.193 9.779 -0.398 1.00 79.94 281 ALA A O 1
ATOM 2225 N N . LYS A 1 282 ? 15.480 11.159 0.839 1.00 84.94 282 LYS A N 1
ATOM 2226 C CA . LYS A 1 282 ? 16.457 11.454 -0.213 1.00 84.94 282 LYS A CA 1
ATOM 2227 C C . LYS A 1 282 ? 17.503 10.331 -0.228 1.00 84.94 282 LYS A C 1
ATOM 2229 O O . LYS A 1 282 ? 18.331 10.295 0.683 1.00 84.94 282 LYS A O 1
ATOM 2234 N N . PRO A 1 283 ? 17.470 9.407 -1.203 1.00 86.38 283 PRO A N 1
ATOM 2235 C CA . PRO A 1 283 ? 18.419 8.303 -1.234 1.00 86.38 283 PRO A CA 1
ATOM 2236 C C . PRO A 1 283 ? 19.837 8.825 -1.499 1.00 86.38 283 PRO A C 1
ATOM 2238 O O . PRO A 1 283 ? 20.036 9.747 -2.293 1.00 86.38 283 PRO A O 1
ATOM 2241 N N . SER A 1 284 ? 20.833 8.217 -0.860 1.00 86.62 284 SER A N 1
ATOM 2242 C CA . SER A 1 284 ? 22.252 8.487 -1.095 1.00 86.62 284 SER A CA 1
ATOM 2243 C C . SER A 1 284 ? 23.037 7.175 -1.138 1.00 86.62 284 SER A C 1
ATOM 2245 O O . SER A 1 284 ? 22.642 6.187 -0.524 1.00 86.62 284 SER A O 1
ATOM 2247 N N . GLY A 1 285 ? 24.126 7.149 -1.913 1.00 90.75 285 GLY A N 1
ATOM 2248 C CA . GLY A 1 285 ? 25.053 6.011 -1.959 1.00 90.75 285 GLY A CA 1
ATOM 2249 C C . GLY A 1 285 ? 24.525 4.722 -2.603 1.00 90.75 285 GLY A C 1
ATOM 2250 O O . GLY A 1 285 ? 25.166 3.690 -2.455 1.00 90.75 285 GLY A O 1
ATOM 2251 N N . LEU A 1 286 ? 23.389 4.756 -3.308 1.00 95.56 286 LEU A N 1
ATOM 2252 C CA . LEU A 1 286 ? 22.817 3.564 -3.943 1.00 95.56 286 LEU A CA 1
ATOM 2253 C C . LEU A 1 286 ? 23.529 3.201 -5.252 1.00 95.56 286 LEU A C 1
ATOM 2255 O O . LEU A 1 286 ? 23.764 4.057 -6.111 1.00 95.56 286 LEU A O 1
ATOM 2259 N N . SER A 1 287 ? 23.783 1.909 -5.434 1.00 96.81 287 SER A N 1
ATOM 2260 C CA . SER A 1 287 ? 24.201 1.307 -6.703 1.00 96.81 287 SER A CA 1
ATOM 2261 C C . SER A 1 287 ? 23.084 1.345 -7.756 1.00 96.81 287 SER A C 1
ATOM 2263 O O . SER A 1 287 ? 21.903 1.495 -7.438 1.00 96.81 287 SER A O 1
ATOM 2265 N N . ALA A 1 288 ? 23.429 1.156 -9.036 1.00 97.19 288 ALA A N 1
ATOM 2266 C CA . ALA A 1 288 ? 22.436 1.095 -10.115 1.00 97.19 288 ALA A CA 1
ATOM 2267 C C . ALA A 1 288 ? 21.392 -0.021 -9.890 1.00 97.19 288 ALA A C 1
ATOM 2269 O O . ALA A 1 288 ? 20.205 0.206 -10.111 1.00 97.19 288 ALA A O 1
ATOM 2270 N N . LYS A 1 289 ? 21.806 -1.186 -9.365 1.00 98.06 289 LYS A N 1
ATOM 2271 C CA . LYS A 1 289 ? 20.897 -2.286 -8.991 1.00 98.06 289 LYS A CA 1
ATOM 2272 C C . LYS A 1 289 ? 19.902 -1.872 -7.908 1.00 98.06 289 LYS A C 1
ATOM 2274 O O . LYS A 1 289 ? 18.699 -2.089 -8.040 1.00 98.06 289 LYS A O 1
ATOM 2279 N N . GLU A 1 290 ? 20.384 -1.228 -6.850 1.00 97.56 290 GLU A N 1
ATOM 2280 C CA . GLU A 1 290 ? 19.526 -0.734 -5.769 1.00 97.56 290 GLU A CA 1
ATOM 2281 C C . GLU A 1 290 ? 18.558 0.345 -6.252 1.00 97.56 290 GLU A C 1
ATOM 2283 O O . GLU A 1 290 ? 17.413 0.377 -5.806 1.00 97.56 290 GLU A O 1
ATOM 2288 N N . TRP A 1 291 ? 18.969 1.182 -7.206 1.00 97.81 291 TRP A N 1
ATOM 2289 C CA . TRP A 1 291 ? 18.081 2.149 -7.846 1.00 97.81 291 TRP A CA 1
ATOM 2290 C C . TRP A 1 291 ? 16.976 1.496 -8.683 1.00 97.81 291 TRP A C 1
ATOM 2292 O O . TRP A 1 291 ? 15.836 1.965 -8.636 1.00 97.81 291 TRP A O 1
ATOM 2302 N N . VAL A 1 292 ? 17.269 0.413 -9.410 1.00 98.25 292 VAL A N 1
ATOM 2303 C CA . VAL A 1 292 ? 16.244 -0.361 -10.135 1.00 98.25 292 VAL A CA 1
ATOM 2304 C C . VAL A 1 292 ? 15.230 -0.942 -9.145 1.00 98.25 292 VAL A C 1
ATOM 2306 O O . VAL A 1 292 ? 14.028 -0.708 -9.285 1.00 98.25 292 VAL A O 1
ATOM 2309 N N . LEU A 1 293 ? 15.703 -1.610 -8.087 1.00 98.06 293 LEU A N 1
ATOM 2310 C CA . LEU A 1 293 ? 14.840 -2.167 -7.037 1.00 98.06 293 LEU A CA 1
ATOM 2311 C C . LEU A 1 293 ? 14.019 -1.086 -6.323 1.00 98.06 293 LEU A C 1
ATOM 2313 O O . LEU A 1 293 ? 12.817 -1.265 -6.129 1.00 98.06 293 LEU A O 1
ATOM 2317 N N . ARG A 1 294 ? 14.631 0.055 -5.980 1.00 96.38 294 ARG A N 1
ATOM 2318 C CA . ARG A 1 294 ? 13.935 1.208 -5.389 1.00 96.38 294 ARG A CA 1
ATOM 2319 C C . ARG A 1 294 ? 12.831 1.709 -6.311 1.00 96.38 294 ARG A C 1
ATOM 2321 O O . ARG A 1 294 ? 11.725 1.964 -5.847 1.00 96.38 294 ARG A O 1
ATOM 2328 N N . THR A 1 295 ? 13.110 1.833 -7.604 1.00 97.12 295 THR A N 1
ATOM 2329 C CA . THR A 1 295 ? 12.137 2.345 -8.578 1.00 97.12 295 THR A CA 1
ATOM 2330 C C . THR A 1 295 ? 10.936 1.417 -8.704 1.00 97.12 295 THR A C 1
ATOM 2332 O O . THR A 1 295 ? 9.801 1.894 -8.660 1.00 97.12 295 THR A O 1
ATOM 2335 N N . LEU A 1 296 ? 11.168 0.102 -8.762 1.00 96.81 296 LEU A N 1
ATOM 2336 C CA . LEU A 1 296 ? 10.098 -0.897 -8.746 1.00 96.81 296 LEU A CA 1
ATOM 2337 C C . LEU A 1 296 ? 9.268 -0.804 -7.463 1.00 96.81 296 LEU A C 1
ATOM 2339 O O . LEU A 1 296 ? 8.052 -0.678 -7.533 1.00 96.81 296 LEU A O 1
ATOM 2343 N N . GLN A 1 297 ? 9.908 -0.796 -6.295 1.00 96.00 297 GLN A N 1
ATOM 2344 C CA . GLN A 1 297 ? 9.205 -0.827 -5.009 1.00 96.00 297 GLN A CA 1
ATOM 2345 C C . GLN A 1 297 ? 8.449 0.471 -4.696 1.00 96.00 297 GLN A C 1
ATOM 2347 O O . GLN A 1 297 ? 7.381 0.415 -4.094 1.00 96.00 297 GLN A O 1
ATOM 2352 N N . VAL A 1 298 ? 8.974 1.636 -5.094 1.00 93.31 298 VAL A N 1
ATOM 2353 C CA . VAL A 1 298 ? 8.370 2.948 -4.794 1.00 93.31 298 VAL A CA 1
ATOM 2354 C C . VAL A 1 298 ? 7.312 3.347 -5.824 1.00 93.31 298 VAL A C 1
ATOM 2356 O O . VAL A 1 298 ? 6.246 3.832 -5.443 1.00 93.31 298 VAL A O 1
ATOM 2359 N N . VAL A 1 299 ? 7.601 3.173 -7.119 1.00 92.19 299 VAL A N 1
ATOM 2360 C CA . VAL A 1 299 ? 6.775 3.699 -8.225 1.00 92.19 299 VAL A CA 1
ATOM 2361 C C . VAL A 1 299 ? 5.996 2.608 -8.956 1.00 92.19 299 VAL A C 1
ATOM 2363 O O . VAL A 1 299 ? 5.004 2.919 -9.617 1.00 92.19 299 VAL A O 1
ATOM 2366 N N . GLY A 1 300 ? 6.413 1.346 -8.839 1.00 92.94 300 GLY A N 1
ATOM 2367 C CA . GLY A 1 300 ? 5.684 0.225 -9.417 1.00 92.94 300 GLY A CA 1
ATOM 2368 C C . GLY A 1 300 ? 4.248 0.142 -8.904 1.00 92.94 300 GLY A C 1
ATOM 2369 O O . GLY A 1 300 ? 3.892 0.667 -7.844 1.00 92.94 300 GLY A O 1
ATOM 2370 N N . TYR A 1 301 ? 3.404 -0.521 -9.682 1.00 91.38 301 TYR A N 1
ATOM 2371 C CA . TYR A 1 301 ? 2.073 -0.899 -9.242 1.00 91.38 301 TYR A CA 1
ATOM 2372 C C . TYR A 1 301 ? 2.200 -2.107 -8.312 1.00 91.38 301 TYR A C 1
ATOM 2374 O O . TYR A 1 301 ? 2.745 -3.126 -8.727 1.00 91.38 301 TYR A O 1
ATOM 2382 N N . LEU A 1 302 ? 1.741 -1.971 -7.064 1.00 90.19 302 LEU A N 1
ATOM 2383 C CA . LEU A 1 302 ? 1.810 -3.036 -6.063 1.00 90.19 302 LEU A CA 1
ATOM 2384 C C . LEU A 1 302 ? 0.457 -3.730 -5.916 1.00 90.19 302 LEU A C 1
ATOM 2386 O O . LEU A 1 302 ? -0.562 -3.049 -5.768 1.00 90.19 302 LEU A O 1
ATOM 2390 N N . ASP A 1 303 ? 0.465 -5.060 -5.934 1.00 87.50 303 ASP A N 1
ATOM 2391 C CA . ASP A 1 303 ? -0.685 -5.888 -5.558 1.00 87.50 303 ASP A CA 1
ATOM 2392 C C . ASP A 1 303 ? -0.806 -6.046 -4.032 1.00 87.50 303 ASP A C 1
ATOM 2394 O O . ASP A 1 303 ? -0.018 -5.483 -3.272 1.00 87.50 303 ASP A O 1
ATOM 2398 N N . ALA A 1 304 ? -1.812 -6.791 -3.567 1.00 88.38 304 ALA A N 1
ATOM 2399 C CA . ALA A 1 304 ? -2.098 -6.957 -2.141 1.00 88.38 304 ALA A CA 1
ATOM 2400 C C . ALA A 1 304 ? -0.971 -7.676 -1.373 1.00 88.38 304 ALA A C 1
ATOM 2402 O O . ALA A 1 304 ? -0.814 -7.467 -0.168 1.00 88.38 304 ALA A O 1
ATOM 2403 N N . GLU A 1 305 ? -0.171 -8.480 -2.068 1.00 89.69 305 GLU A N 1
ATOM 2404 C CA . GLU A 1 305 ? 0.977 -9.229 -1.560 1.00 89.69 305 GLU A CA 1
ATOM 2405 C C . GLU A 1 305 ? 2.271 -8.394 -1.561 1.00 89.69 305 GLU A C 1
ATOM 2407 O O . GLU A 1 305 ? 3.296 -8.827 -1.026 1.00 89.69 305 GLU A O 1
ATOM 2412 N N . GLY A 1 306 ? 2.232 -7.181 -2.119 1.00 91.94 306 GLY A N 1
ATOM 2413 C CA . GLY A 1 306 ? 3.380 -6.284 -2.234 1.00 91.94 306 GLY A CA 1
ATOM 2414 C C . GLY A 1 306 ? 4.290 -6.601 -3.423 1.00 91.94 306 GLY A C 1
ATOM 2415 O O . GLY A 1 306 ? 5.409 -6.089 -3.483 1.00 91.94 306 GLY A O 1
ATOM 2416 N N . VAL A 1 307 ? 3.847 -7.428 -4.372 1.00 93.81 307 VAL A N 1
ATOM 2417 C CA . VAL A 1 307 ? 4.545 -7.634 -5.645 1.00 93.81 307 VAL A CA 1
ATOM 2418 C C . VAL A 1 307 ? 4.425 -6.357 -6.458 1.00 93.81 307 VAL A C 1
ATOM 2420 O O . VAL A 1 307 ? 3.327 -5.864 -6.699 1.00 93.81 307 VAL A O 1
ATOM 2423 N N . ALA A 1 308 ? 5.562 -5.818 -6.884 1.00 95.31 308 ALA A N 1
ATOM 2424 C CA . ALA A 1 308 ? 5.620 -4.583 -7.643 1.00 95.31 308 ALA A CA 1
ATOM 2425 C C . ALA A 1 308 ? 5.880 -4.866 -9.123 1.00 95.31 308 ALA A C 1
ATOM 2427 O O . ALA A 1 308 ? 6.851 -5.545 -9.462 1.00 95.31 308 ALA A O 1
ATOM 2428 N N . VAL A 1 309 ? 5.057 -4.295 -10.001 1.00 94.88 309 VAL A N 1
ATOM 2429 C CA . VAL A 1 309 ? 5.237 -4.367 -11.457 1.00 94.88 309 VAL A CA 1
ATOM 2430 C C . VAL A 1 309 ? 5.406 -2.981 -12.075 1.00 94.88 309 VAL A C 1
ATOM 2432 O O . VAL A 1 309 ? 4.748 -2.015 -11.681 1.00 94.88 309 VAL A O 1
ATOM 2435 N N . LEU A 1 310 ? 6.288 -2.870 -13.065 1.00 94.12 310 LEU A N 1
ATOM 2436 C CA . LEU A 1 310 ? 6.532 -1.641 -13.819 1.00 94.12 310 LEU A CA 1
ATOM 2437 C C . LEU A 1 310 ? 6.839 -1.986 -15.276 1.00 94.12 310 LEU A C 1
ATOM 2439 O O . LEU A 1 310 ? 7.580 -2.928 -15.530 1.00 94.12 310 LEU A O 1
ATOM 2443 N N . ALA A 1 311 ? 6.307 -1.212 -16.223 1.00 93.44 311 ALA A N 1
ATOM 2444 C CA . ALA A 1 311 ? 6.685 -1.352 -17.628 1.00 93.44 311 ALA A CA 1
ATOM 2445 C C . ALA A 1 311 ? 8.187 -1.100 -17.802 1.00 93.44 311 ALA A C 1
ATOM 2447 O O . ALA A 1 311 ? 8.701 -0.105 -17.281 1.00 93.44 311 ALA A O 1
ATOM 2448 N N . GLU A 1 312 ? 8.881 -1.987 -18.517 1.00 94.38 312 GLU A N 1
ATOM 2449 C CA . GLU A 1 312 ? 10.341 -1.918 -18.663 1.00 94.38 312 GLU A CA 1
ATOM 2450 C C . GLU A 1 312 ? 10.772 -0.590 -19.310 1.00 94.38 312 GLU A C 1
ATOM 2452 O O . GLU A 1 312 ? 11.640 0.106 -18.785 1.00 94.38 312 GLU A O 1
ATOM 2457 N N . GLU A 1 313 ? 10.047 -0.141 -20.339 1.00 91.44 313 GLU A N 1
ATOM 2458 C CA . GLU A 1 313 ? 10.237 1.166 -20.994 1.00 91.44 313 GLU A CA 1
ATOM 2459 C C . GLU A 1 313 ? 10.065 2.379 -20.057 1.00 91.44 313 GLU A C 1
ATOM 2461 O O . GLU A 1 313 ? 10.582 3.468 -20.314 1.00 91.44 313 GLU A O 1
ATOM 2466 N N . ALA A 1 314 ? 9.334 2.225 -18.950 1.00 90.94 314 ALA A N 1
ATOM 2467 C CA . ALA A 1 314 ? 9.084 3.302 -17.999 1.00 90.94 314 ALA A CA 1
ATOM 2468 C C . ALA A 1 314 ? 10.155 3.382 -16.902 1.00 90.94 314 ALA A C 1
ATOM 2470 O O . ALA A 1 314 ? 10.119 4.329 -16.106 1.00 90.94 314 ALA A O 1
ATOM 2471 N N . LEU A 1 315 ? 11.076 2.417 -16.824 1.00 95.12 315 LEU A N 1
ATOM 2472 C CA . LEU A 1 315 ? 12.051 2.305 -15.742 1.00 95.12 315 LEU A CA 1
ATOM 2473 C C . LEU A 1 315 ? 12.961 3.535 -15.667 1.00 95.12 315 LEU A C 1
ATOM 2475 O O . LEU A 1 315 ? 12.952 4.240 -14.659 1.00 95.12 315 LEU A O 1
ATOM 2479 N N . GLU A 1 316 ? 13.693 3.833 -16.741 1.00 95.44 316 GLU A N 1
ATOM 2480 C CA . GLU A 1 316 ? 14.696 4.906 -16.772 1.00 95.44 316 GLU A CA 1
ATOM 2481 C C . GLU A 1 316 ? 14.090 6.278 -16.457 1.00 95.44 316 GLU A C 1
ATOM 2483 O O . GLU A 1 316 ? 14.591 7.017 -15.605 1.00 95.44 316 GLU A O 1
ATOM 2488 N N . ARG A 1 317 ? 12.940 6.591 -17.070 1.00 94.12 317 ARG A N 1
ATOM 2489 C CA . ARG A 1 317 ? 12.200 7.835 -16.814 1.00 94.12 317 ARG A CA 1
ATOM 2490 C C . ARG A 1 317 ? 11.827 7.978 -15.338 1.00 94.12 317 ARG A C 1
ATOM 2492 O O . ARG A 1 317 ? 11.925 9.070 -14.776 1.00 94.12 317 ARG A O 1
ATOM 2499 N N . ASN A 1 318 ? 11.382 6.894 -14.701 1.00 93.75 318 ASN A N 1
ATOM 2500 C CA . ASN A 1 318 ? 11.019 6.921 -13.287 1.00 93.75 318 ASN A CA 1
ATOM 2501 C C . ASN A 1 318 ? 12.246 6.970 -12.369 1.00 93.75 318 ASN A C 1
ATOM 2503 O O . ASN A 1 318 ? 12.189 7.672 -11.361 1.00 93.75 318 ASN A O 1
ATOM 2507 N N . MET A 1 319 ? 13.355 6.317 -12.727 1.00 95.12 319 MET A N 1
ATOM 2508 C CA . MET A 1 319 ? 14.623 6.417 -11.996 1.00 95.12 319 MET A CA 1
ATOM 2509 C C . MET A 1 319 ? 15.109 7.868 -11.941 1.00 95.12 319 MET A C 1
ATOM 2511 O O . MET A 1 319 ? 15.393 8.377 -10.856 1.00 95.12 319 MET A O 1
ATOM 2515 N N . VAL A 1 320 ? 15.136 8.567 -13.083 1.00 94.25 320 VAL A N 1
ATOM 2516 C CA . VAL A 1 320 ? 15.531 9.987 -13.143 1.00 94.25 320 VAL A CA 1
ATOM 2517 C C . VAL A 1 320 ? 14.604 10.848 -12.286 1.00 94.25 320 VAL A C 1
ATOM 2519 O O . VAL A 1 320 ? 15.077 11.683 -11.517 1.00 94.25 320 VAL A O 1
ATOM 2522 N N . ARG A 1 321 ? 13.286 10.603 -12.333 1.00 91.38 321 ARG A N 1
ATOM 2523 C CA . ARG A 1 321 ? 12.307 11.312 -11.490 1.00 91.38 321 ARG A CA 1
ATOM 2524 C C . ARG A 1 321 ? 12.545 11.102 -9.990 1.00 91.38 321 ARG A C 1
ATOM 2526 O O . ARG A 1 321 ? 12.270 12.003 -9.206 1.00 91.38 321 ARG A O 1
ATOM 2533 N N . LEU A 1 322 ? 13.045 9.934 -9.591 1.00 89.62 322 LEU A N 1
ATOM 2534 C CA . LEU A 1 322 ? 13.407 9.628 -8.203 1.00 89.62 322 LEU A CA 1
ATOM 2535 C C . LEU A 1 322 ? 14.797 10.153 -7.801 1.00 89.62 322 LEU A C 1
ATOM 2537 O O . LEU A 1 322 ? 15.188 9.986 -6.645 1.00 89.62 322 LEU A O 1
ATOM 2541 N N . GLY A 1 323 ? 15.532 10.788 -8.719 1.00 92.12 323 GLY A N 1
ATOM 2542 C CA . GLY A 1 323 ? 16.835 11.401 -8.458 1.00 92.12 323 GLY A CA 1
ATOM 2543 C C . GLY A 1 323 ? 18.043 10.601 -8.951 1.00 92.12 323 GLY A C 1
ATOM 2544 O O . GLY A 1 323 ? 19.168 10.945 -8.589 1.00 92.12 323 GLY A O 1
ATOM 2545 N N . PHE A 1 324 ? 17.853 9.558 -9.767 1.00 94.25 324 PHE A N 1
ATOM 2546 C CA . PHE A 1 324 ? 18.976 8.868 -10.406 1.00 94.25 324 PHE A CA 1
ATOM 2547 C C . PHE A 1 324 ? 19.696 9.800 -11.405 1.00 94.25 324 PHE A C 1
ATOM 2549 O O . PHE A 1 324 ? 19.026 10.453 -12.212 1.00 94.25 324 PHE A O 1
ATOM 2556 N N . PRO A 1 325 ? 21.042 9.868 -11.410 1.00 93.94 325 PRO A N 1
ATOM 2557 C CA . PRO A 1 325 ? 21.775 10.739 -12.327 1.00 93.94 325 PRO A CA 1
ATOM 2558 C C . PRO A 1 325 ? 21.589 10.331 -13.797 1.00 93.94 325 PRO A C 1
ATOM 2560 O O . PRO A 1 325 ? 22.025 9.257 -14.207 1.00 93.94 325 PRO A O 1
ATOM 2563 N N . ALA A 1 326 ? 21.022 11.219 -14.622 1.00 93.38 326 ALA A N 1
ATOM 2564 C CA . ALA A 1 326 ? 20.743 10.940 -16.038 1.00 93.38 326 ALA A CA 1
ATOM 2565 C C . ALA A 1 326 ? 21.991 10.520 -16.848 1.00 93.38 326 ALA A C 1
ATOM 2567 O O . ALA A 1 326 ? 21.906 9.662 -17.720 1.00 93.38 326 ALA A O 1
ATOM 2568 N N . GLY A 1 327 ? 23.177 11.046 -16.511 1.00 93.88 327 GLY A N 1
ATOM 2569 C CA . GLY A 1 327 ? 24.443 10.655 -17.153 1.00 93.88 327 GLY A CA 1
ATOM 2570 C C . GLY A 1 327 ? 24.868 9.198 -16.909 1.00 93.88 327 GLY A C 1
ATOM 2571 O O . GLY A 1 327 ? 25.775 8.701 -17.573 1.00 93.88 327 GLY A O 1
ATOM 2572 N N . GLN A 1 328 ? 24.222 8.489 -15.978 1.00 95.19 328 GLN A N 1
ATOM 2573 C CA . GLN A 1 328 ? 24.516 7.091 -15.649 1.00 95.19 328 GLN A CA 1
ATOM 2574 C C . GLN A 1 328 ? 23.475 6.104 -16.200 1.00 95.19 328 GLN A C 1
ATOM 2576 O O . GLN A 1 328 ? 23.547 4.920 -15.875 1.00 95.19 328 GLN A O 1
ATOM 2581 N N . LEU A 1 329 ? 22.531 6.550 -17.041 1.00 95.00 329 LEU A N 1
ATOM 2582 C CA . LEU A 1 329 ? 21.474 5.688 -17.595 1.00 95.00 329 LEU A CA 1
ATOM 2583 C C . LEU A 1 329 ? 22.016 4.480 -18.369 1.00 95.00 329 LEU A C 1
ATOM 2585 O O . LEU A 1 329 ? 21.474 3.389 -18.250 1.00 95.00 329 LEU A O 1
ATOM 2589 N N . HIS A 1 330 ? 23.165 4.620 -19.034 1.00 94.56 330 HIS A N 1
ATOM 2590 C CA . HIS A 1 330 ? 23.846 3.511 -19.716 1.00 94.56 330 HIS A CA 1
ATOM 2591 C C . HIS A 1 330 ? 24.159 2.305 -18.801 1.00 94.56 330 HIS A C 1
ATOM 2593 O O . HIS A 1 330 ? 24.368 1.199 -19.290 1.00 94.56 330 HIS A O 1
ATOM 2599 N N . ARG A 1 331 ? 24.194 2.490 -17.472 1.00 95.88 331 ARG A N 1
ATOM 2600 C CA . ARG A 1 331 ? 24.428 1.413 -16.492 1.00 95.88 331 ARG A CA 1
ATOM 2601 C C . ARG A 1 331 ? 23.162 0.632 -16.138 1.00 95.88 331 ARG A C 1
ATOM 2603 O O . ARG A 1 331 ? 23.266 -0.445 -15.552 1.00 95.88 331 ARG A O 1
ATOM 2610 N N . VAL A 1 332 ? 21.979 1.160 -16.458 1.00 96.94 332 VAL A N 1
ATOM 2611 C CA . VAL A 1 332 ? 20.686 0.584 -16.058 1.00 96.94 332 VAL A CA 1
ATOM 2612 C C . VAL A 1 332 ? 20.460 -0.762 -16.734 1.00 96.94 332 VAL A C 1
ATOM 2614 O O . VAL A 1 332 ? 20.136 -1.725 -16.046 1.00 96.94 332 VAL A O 1
ATOM 2617 N N . THR A 1 333 ? 20.723 -0.874 -18.036 1.00 96.69 333 THR A N 1
ATOM 2618 C CA . THR A 1 333 ? 20.564 -2.130 -18.790 1.00 96.69 333 THR A CA 1
ATOM 2619 C C . THR A 1 333 ? 21.388 -3.270 -18.186 1.00 96.69 333 THR A C 1
ATOM 2621 O O . THR A 1 333 ? 20.885 -4.381 -18.001 1.00 96.69 333 THR A O 1
ATOM 2624 N N . HIS A 1 334 ? 22.638 -2.985 -17.800 1.00 97.56 334 HIS A N 1
ATOM 2625 C CA . HIS A 1 334 ? 23.500 -3.955 -17.125 1.00 97.56 334 HIS A CA 1
ATOM 2626 C C . HIS A 1 334 ? 22.942 -4.333 -15.747 1.00 97.56 334 HIS A C 1
ATOM 2628 O O . HIS A 1 334 ? 22.807 -5.514 -15.441 1.00 97.56 334 HIS A O 1
ATOM 2634 N N . ALA A 1 335 ? 22.537 -3.345 -14.942 1.00 98.12 335 ALA A N 1
ATOM 2635 C CA . ALA A 1 335 ? 21.961 -3.579 -13.618 1.00 98.12 335 ALA A CA 1
ATOM 2636 C C . ALA A 1 335 ? 20.666 -4.415 -13.660 1.00 98.12 335 ALA A C 1
ATOM 2638 O O . ALA A 1 335 ? 20.470 -5.283 -12.812 1.00 98.12 335 ALA A O 1
ATOM 2639 N N . VAL A 1 336 ? 19.794 -4.189 -14.649 1.00 98.31 336 VAL A N 1
ATOM 2640 C CA . VAL A 1 336 ? 18.587 -5.005 -14.873 1.00 98.31 336 VAL A CA 1
ATOM 2641 C C . VAL A 1 336 ? 18.973 -6.444 -15.203 1.00 98.31 336 VAL A C 1
ATOM 2643 O O . VAL A 1 336 ? 18.416 -7.373 -14.622 1.00 98.31 336 VAL A O 1
ATOM 2646 N N . SER A 1 337 ? 19.957 -6.631 -16.083 1.00 98.19 337 SER A N 1
ATOM 2647 C CA . SER A 1 337 ? 20.436 -7.958 -16.488 1.00 98.19 337 SER A CA 1
ATOM 2648 C C . SER A 1 337 ? 21.015 -8.736 -15.303 1.00 98.19 337 SER A C 1
ATOM 2650 O O . SER A 1 337 ? 20.676 -9.899 -15.100 1.00 98.19 337 SER A O 1
ATOM 2652 N N . GLU A 1 338 ? 21.817 -8.082 -14.460 1.00 98.31 338 GLU A N 1
ATOM 2653 C CA . GLU A 1 338 ? 22.326 -8.679 -13.222 1.00 98.31 338 GLU A CA 1
ATOM 2654 C C . GLU A 1 338 ? 21.197 -9.066 -12.257 1.00 98.31 338 GLU A C 1
ATOM 2656 O O . GLU A 1 338 ? 21.191 -10.180 -11.741 1.00 98.31 338 GLU A O 1
ATOM 2661 N N . LEU A 1 339 ? 20.208 -8.193 -12.036 1.00 98.38 339 LEU A N 1
ATOM 2662 C CA . LEU A 1 339 ? 19.086 -8.485 -11.134 1.00 98.38 339 LEU A CA 1
ATOM 2663 C C . LEU A 1 339 ? 18.191 -9.627 -11.636 1.00 98.38 339 LEU A C 1
ATOM 2665 O O . LEU A 1 339 ? 17.636 -10.364 -10.816 1.00 98.38 339 LEU A O 1
ATOM 2669 N N . LEU A 1 340 ? 18.043 -9.770 -12.957 1.00 98.06 340 LEU A N 1
ATOM 2670 C CA . LEU A 1 340 ? 17.357 -10.905 -13.579 1.00 98.06 340 LEU A CA 1
ATOM 2671 C C . LEU A 1 340 ? 18.136 -12.205 -13.338 1.00 98.06 340 LEU A C 1
ATOM 2673 O O . LEU A 1 340 ? 17.547 -13.193 -12.903 1.00 98.06 340 LEU A O 1
ATOM 2677 N N . ASN A 1 341 ? 19.458 -12.186 -13.532 1.00 97.81 341 ASN A N 1
ATOM 2678 C CA . ASN A 1 341 ? 20.326 -13.341 -13.277 1.00 97.81 341 ASN A CA 1
ATOM 2679 C C . ASN A 1 341 ? 20.332 -13.744 -11.792 1.00 97.81 341 ASN A C 1
ATOM 2681 O O . ASN A 1 341 ? 20.295 -14.927 -11.463 1.00 97.81 341 ASN A O 1
ATOM 2685 N N . GLU A 1 342 ? 20.307 -12.769 -10.883 1.00 97.19 342 GLU A N 1
ATOM 2686 C CA . GLU A 1 342 ? 20.202 -12.986 -9.434 1.00 97.19 342 GLU A CA 1
ATOM 2687 C C . GLU A 1 342 ? 18.787 -13.397 -8.975 1.00 97.19 342 GLU A C 1
ATOM 2689 O O . GLU A 1 342 ? 18.565 -13.611 -7.780 1.00 97.19 342 GLU A O 1
ATOM 2694 N N . SER A 1 343 ? 17.810 -13.481 -9.890 1.00 96.38 343 SER A N 1
ATOM 2695 C CA . SER A 1 343 ? 16.395 -13.752 -9.585 1.00 96.38 343 SER A CA 1
ATOM 2696 C C . SER A 1 343 ? 15.798 -12.794 -8.542 1.00 96.38 343 SER A C 1
ATOM 2698 O O . SER A 1 343 ? 14.921 -13.162 -7.757 1.00 96.38 343 SER A O 1
ATOM 2700 N N . LYS A 1 344 ? 16.288 -11.549 -8.500 1.00 96.94 344 LYS A N 1
ATOM 2701 C CA . LYS A 1 344 ? 15.741 -10.479 -7.648 1.00 96.94 344 LYS A CA 1
ATOM 2702 C C . LYS A 1 344 ? 14.553 -9.785 -8.301 1.00 96.94 344 LYS A C 1
ATOM 2704 O O . LYS A 1 344 ? 13.697 -9.247 -7.599 1.00 96.94 344 LYS A O 1
ATOM 2709 N N . ILE A 1 345 ? 14.515 -9.797 -9.630 1.00 98.00 345 ILE A N 1
ATOM 2710 C CA . ILE A 1 345 ? 13.397 -9.339 -10.452 1.00 98.00 345 ILE A CA 1
ATOM 2711 C C . ILE A 1 345 ? 13.144 -10.362 -11.563 1.00 98.00 345 ILE A C 1
ATOM 2713 O O . ILE A 1 345 ? 14.009 -11.182 -11.867 1.00 98.00 345 ILE A O 1
ATOM 2717 N N . HIS A 1 346 ? 11.974 -10.296 -12.188 1.00 97.50 346 HIS A N 1
ATOM 2718 C CA . HIS A 1 346 ? 11.588 -11.156 -13.306 1.00 97.50 346 HIS A CA 1
ATOM 2719 C C . HIS A 1 346 ? 10.987 -10.322 -14.436 1.00 97.50 346 HIS A C 1
ATOM 2721 O O . HIS A 1 346 ? 10.296 -9.340 -14.166 1.00 97.50 346 HIS A O 1
ATOM 2727 N N . ARG A 1 347 ? 11.191 -10.738 -15.690 1.00 96.94 347 ARG A N 1
ATOM 2728 C CA . ARG A 1 347 ? 10.393 -10.244 -16.819 1.00 96.94 347 ARG A CA 1
ATOM 2729 C C . ARG A 1 347 ? 9.097 -11.034 -16.906 1.00 96.94 347 ARG A C 1
ATOM 2731 O O . ARG A 1 347 ? 9.118 -12.264 -16.864 1.00 96.94 347 ARG A O 1
ATOM 2738 N N . VAL A 1 348 ? 7.980 -10.330 -17.016 1.00 95.50 348 VAL A N 1
ATOM 2739 C CA . VAL A 1 348 ? 6.648 -10.918 -17.158 1.00 95.50 348 VAL A CA 1
ATOM 2740 C C . VAL A 1 348 ? 5.847 -10.166 -18.216 1.00 95.50 348 VAL A C 1
ATOM 2742 O O . VAL A 1 348 ? 6.071 -8.980 -18.441 1.00 95.50 348 VAL A O 1
ATOM 2745 N N . GLN A 1 349 ? 4.895 -10.850 -18.851 1.00 95.75 349 GLN A N 1
ATOM 2746 C CA . GLN A 1 349 ? 3.983 -10.233 -19.815 1.00 95.75 349 GLN A CA 1
ATOM 2747 C C . GLN A 1 349 ? 2.753 -9.666 -19.104 1.00 95.75 349 GLN A C 1
ATOM 2749 O O . GLN A 1 349 ? 2.058 -10.380 -18.372 1.00 95.75 349 GLN A O 1
ATOM 2754 N N . GLY A 1 350 ? 2.469 -8.391 -19.344 1.00 93.00 350 GLY A N 1
ATOM 2755 C CA . GLY A 1 350 ? 1.265 -7.713 -18.869 1.00 93.00 350 GLY A CA 1
ATOM 2756 C C . GLY A 1 350 ? 0.515 -7.009 -19.990 1.00 93.00 350 GLY A C 1
ATOM 2757 O O . GLY A 1 350 ? 0.814 -7.183 -21.165 1.00 93.00 350 GLY A O 1
ATOM 2758 N N . SER A 1 351 ? -0.460 -6.185 -19.628 1.00 89.25 351 SER A N 1
ATOM 2759 C CA . SER A 1 351 ? -1.148 -5.285 -20.562 1.00 89.25 351 SER A CA 1
ATOM 2760 C C . SER A 1 351 ? -1.348 -3.916 -19.929 1.00 89.25 351 SER A C 1
ATOM 2762 O O . SER A 1 351 ? -1.300 -3.776 -18.709 1.00 89.25 351 SER A O 1
ATOM 2764 N N . ILE A 1 352 ? -1.658 -2.901 -20.733 1.00 85.38 352 ILE A N 1
ATOM 2765 C CA . ILE A 1 352 ? -2.084 -1.601 -20.208 1.00 85.38 352 ILE A CA 1
ATOM 2766 C C . ILE A 1 352 ? -3.599 -1.596 -19.947 1.00 85.38 352 ILE A C 1
ATOM 2768 O O . ILE A 1 352 ? -4.433 -1.900 -20.805 1.00 85.38 352 ILE A O 1
ATOM 2772 N N . GLY A 1 353 ? -3.976 -1.257 -18.717 1.00 80.88 353 GLY A N 1
ATOM 2773 C CA . GLY A 1 353 ? -5.357 -1.033 -18.311 1.00 80.88 353 GLY A CA 1
ATOM 2774 C C . GLY A 1 353 ? -5.971 0.204 -18.962 1.00 80.88 353 GLY A C 1
ATOM 2775 O O . GLY A 1 353 ? -5.269 1.085 -19.445 1.00 80.88 353 GLY A O 1
ATOM 2776 N N . SER A 1 354 ? -7.300 0.319 -18.911 1.00 79.62 354 SER A N 1
ATOM 2777 C CA . SER A 1 354 ? -8.020 1.512 -19.397 1.00 79.62 354 SER A CA 1
ATOM 2778 C C . SER A 1 354 ? -7.583 2.807 -18.700 1.00 79.62 354 SER A C 1
ATOM 2780 O O . SER A 1 354 ? -7.744 3.889 -19.249 1.00 79.62 354 SER A O 1
ATOM 2782 N N . THR A 1 355 ? -6.987 2.706 -17.508 1.00 72.00 355 THR A N 1
ATOM 2783 C CA . THR A 1 355 ? -6.430 3.840 -16.757 1.00 72.00 355 THR A CA 1
ATOM 2784 C C . THR A 1 355 ? -4.953 4.116 -17.048 1.00 72.00 355 THR A C 1
ATOM 2786 O O . THR A 1 355 ? -4.342 4.903 -16.332 1.00 72.00 355 THR A O 1
ATOM 2789 N N . GLY A 1 356 ? -4.344 3.444 -18.030 1.00 76.31 356 GLY A N 1
ATOM 2790 C CA . GLY A 1 356 ? -2.922 3.606 -18.353 1.00 76.31 356 GLY A CA 1
ATOM 2791 C C . GLY A 1 356 ? -1.955 2.922 -17.375 1.00 76.31 356 GLY A C 1
ATOM 2792 O O . GLY A 1 356 ? -0.755 3.167 -17.437 1.00 76.31 356 GLY A O 1
ATOM 2793 N N . HIS A 1 357 ? -2.451 2.086 -16.456 1.00 78.88 357 HIS A N 1
ATOM 2794 C CA . HIS A 1 357 ? -1.618 1.341 -15.502 1.00 78.88 357 HIS A CA 1
ATOM 2795 C C . HIS A 1 357 ? -1.316 -0.072 -16.009 1.00 78.88 357 HIS A C 1
ATOM 2797 O O . HIS A 1 357 ? -2.187 -0.663 -16.653 1.00 78.88 357 HIS A O 1
ATOM 2803 N N . PRO A 1 358 ? -0.131 -0.632 -15.707 1.00 82.31 358 PRO A N 1
ATOM 2804 C CA . PRO A 1 358 ? 0.167 -2.019 -16.033 1.00 82.31 358 PRO A CA 1
ATOM 2805 C C . PRO A 1 358 ? -0.766 -2.959 -15.257 1.00 82.31 358 PRO A C 1
ATOM 2807 O O . PRO A 1 358 ? -1.010 -2.769 -14.066 1.00 82.31 358 PRO A O 1
ATOM 2810 N N . ILE A 1 359 ? -1.292 -3.963 -15.950 1.00 78.31 359 ILE A N 1
ATOM 2811 C CA . ILE A 1 359 ? -2.074 -5.071 -15.404 1.00 78.31 359 ILE A CA 1
ATOM 2812 C C . ILE A 1 359 ? -1.252 -6.342 -15.602 1.00 78.31 359 ILE A C 1
ATOM 2814 O O . ILE A 1 359 ? -0.751 -6.593 -16.700 1.00 78.31 359 ILE A O 1
ATOM 2818 N N . PHE A 1 360 ? -1.127 -7.129 -14.538 1.00 82.19 360 PHE A N 1
ATOM 2819 C CA . PHE A 1 360 ? -0.495 -8.441 -14.549 1.00 82.19 360 PHE A CA 1
ATOM 2820 C C . PHE A 1 360 ? -1.454 -9.465 -13.910 1.00 82.19 360 PHE A C 1
ATOM 2822 O O . PHE A 1 360 ? -1.974 -9.177 -12.828 1.00 82.19 360 PHE A O 1
ATOM 2829 N N . PRO A 1 361 ? -1.701 -10.632 -14.538 1.00 87.12 361 PRO A N 1
ATOM 2830 C CA . PRO A 1 361 ? -1.179 -11.074 -15.840 1.00 87.12 361 PRO A CA 1
ATOM 2831 C C . PRO A 1 361 ? -1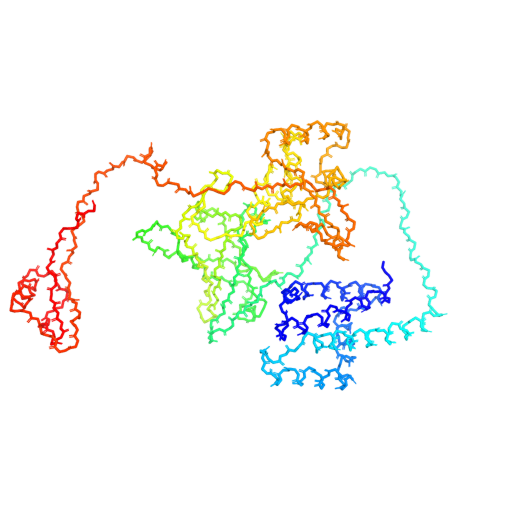.777 -10.306 -17.034 1.00 87.12 361 PRO A C 1
ATOM 2833 O O . PRO A 1 361 ? -2.709 -9.516 -16.877 1.00 87.12 361 PRO A O 1
ATOM 2836 N N . SER A 1 362 ? -1.213 -10.526 -18.228 1.00 87.62 362 SER A N 1
ATOM 2837 C CA . SER A 1 362 ? -1.731 -9.975 -19.490 1.00 87.62 362 SER A CA 1
ATOM 2838 C C . SER A 1 362 ? -3.212 -10.322 -19.694 1.00 87.62 362 SER A C 1
ATOM 2840 O O . SER A 1 362 ? -3.645 -11.445 -19.427 1.00 87.62 362 SER A O 1
ATOM 2842 N N . VAL A 1 363 ? -3.994 -9.347 -20.157 1.00 87.94 363 VAL A N 1
ATOM 2843 C CA . VAL A 1 363 ? -5.435 -9.486 -20.389 1.00 87.94 363 VAL A CA 1
ATOM 2844 C C . VAL A 1 363 ? -5.669 -9.893 -21.847 1.00 87.94 363 VAL A C 1
ATOM 2846 O O . VAL A 1 363 ? -5.137 -9.229 -22.742 1.00 87.94 363 VAL A O 1
ATOM 2849 N N . PRO A 1 364 ? -6.498 -10.920 -22.121 1.00 84.56 364 PRO A N 1
ATOM 2850 C CA . PRO A 1 364 ? -6.859 -11.289 -23.486 1.00 84.56 364 PRO A CA 1
ATOM 2851 C C . PRO A 1 364 ? -7.365 -10.086 -24.293 1.00 84.56 364 PRO A C 1
ATOM 2853 O O . PRO A 1 364 ? -8.095 -9.240 -23.776 1.00 84.56 364 PRO A O 1
ATOM 2856 N N . HIS A 1 365 ? -6.983 -10.021 -25.569 1.00 87.69 365 HIS A N 1
ATOM 2857 C CA . HIS A 1 365 ? -7.360 -8.957 -26.515 1.00 87.69 365 HIS A CA 1
ATOM 2858 C C . HIS A 1 365 ? -6.778 -7.564 -26.232 1.00 87.69 365 HIS A C 1
ATOM 2860 O O . HIS A 1 365 ? -7.157 -6.599 -26.898 1.00 87.69 365 HIS A O 1
ATOM 2866 N N . LYS A 1 366 ? -5.833 -7.437 -25.295 1.00 88.19 366 LYS A N 1
ATOM 2867 C CA . LYS A 1 366 ? -5.027 -6.223 -25.138 1.00 88.19 366 LYS A CA 1
ATOM 2868 C C . LYS A 1 366 ? -3.599 -6.446 -25.635 1.00 88.19 366 LYS A C 1
ATOM 2870 O O . LYS A 1 366 ? -3.095 -7.561 -25.510 1.00 88.19 366 LYS A O 1
ATOM 2875 N N . PRO A 1 367 ? -2.930 -5.406 -26.171 1.00 88.81 367 PRO A N 1
ATOM 2876 C CA . PRO A 1 367 ? -1.525 -5.508 -26.543 1.00 88.81 367 PRO A CA 1
ATOM 2877 C C . PRO A 1 367 ? -0.675 -5.939 -25.336 1.00 88.81 367 PRO A C 1
ATOM 2879 O O . PRO A 1 367 ? -0.784 -5.306 -24.274 1.00 88.81 367 PRO A O 1
ATOM 2882 N N . PRO A 1 368 ? 0.133 -7.006 -25.467 1.00 93.12 368 PRO A N 1
ATOM 2883 C CA . PRO A 1 368 ? 1.057 -7.404 -24.421 1.00 93.12 368 PRO A CA 1
ATOM 2884 C C . PRO A 1 368 ? 2.191 -6.379 -24.301 1.00 93.12 368 PRO A C 1
ATOM 2886 O O . PRO A 1 368 ? 2.600 -5.776 -25.294 1.00 93.12 368 PRO A O 1
ATOM 2889 N N . ILE A 1 369 ? 2.682 -6.177 -23.082 1.00 93.62 369 ILE A N 1
ATOM 2890 C CA . ILE A 1 369 ? 3.844 -5.336 -22.787 1.00 93.62 369 ILE A CA 1
ATOM 2891 C C . ILE A 1 369 ? 4.797 -6.046 -21.827 1.00 93.62 369 ILE A C 1
ATOM 2893 O O . ILE A 1 369 ? 4.359 -6.776 -20.929 1.00 93.62 369 ILE A O 1
ATOM 2897 N N . ASP A 1 370 ? 6.089 -5.761 -21.974 1.00 95.81 370 ASP A N 1
ATOM 2898 C CA . ASP A 1 370 ? 7.124 -6.248 -21.068 1.00 95.81 370 ASP A CA 1
ATOM 2899 C C . ASP A 1 370 ? 7.088 -5.482 -19.741 1.00 95.81 370 ASP A C 1
ATOM 2901 O O . ASP A 1 370 ? 7.237 -4.254 -19.676 1.00 95.81 370 ASP A O 1
ATOM 2905 N N . LEU A 1 371 ? 6.889 -6.226 -18.655 1.00 96.06 371 LEU A N 1
ATOM 2906 C CA . LEU A 1 371 ? 6.926 -5.716 -17.294 1.00 96.06 371 LEU A CA 1
ATOM 2907 C C . LEU A 1 371 ? 8.119 -6.302 -16.542 1.00 96.06 371 LEU A C 1
ATOM 2909 O O . LEU A 1 371 ? 8.384 -7.505 -16.589 1.00 96.06 371 LEU A O 1
ATOM 2913 N N . LEU A 1 372 ? 8.773 -5.460 -15.752 1.00 97.62 372 LEU A N 1
ATOM 2914 C CA . LEU A 1 372 ? 9.673 -5.885 -14.692 1.00 97.62 372 LEU A CA 1
ATOM 2915 C C . LEU A 1 372 ? 8.869 -6.092 -13.407 1.00 97.62 372 LEU A C 1
ATOM 2917 O O . LEU A 1 372 ? 8.121 -5.214 -12.975 1.00 97.62 372 LEU A O 1
ATOM 2921 N N . CYS A 1 373 ? 9.041 -7.259 -12.797 1.00 97.00 373 CYS A N 1
ATOM 2922 C CA . CYS A 1 373 ? 8.334 -7.705 -11.607 1.00 97.00 373 CYS A CA 1
ATOM 2923 C C . CYS A 1 373 ? 9.319 -7.920 -10.454 1.00 97.00 373 CYS A C 1
ATOM 2925 O O . CYS A 1 373 ? 10.225 -8.748 -10.550 1.00 97.00 373 CYS A O 1
ATOM 2927 N N . PHE A 1 374 ? 9.108 -7.229 -9.339 1.00 97.62 374 PHE A N 1
ATOM 2928 C CA . PHE A 1 374 ? 9.771 -7.482 -8.063 1.00 97.62 374 PHE A CA 1
ATOM 2929 C C . PHE A 1 374 ? 8.799 -8.196 -7.121 1.00 97.62 374 PHE A C 1
ATOM 2931 O O . PHE A 1 374 ? 7.703 -7.696 -6.875 1.00 97.62 374 PHE A O 1
ATOM 2938 N N . ARG A 1 375 ? 9.204 -9.337 -6.557 1.00 96.38 375 ARG A N 1
ATOM 2939 C CA . ARG A 1 375 ? 8.415 -10.070 -5.558 1.00 96.38 375 ARG A CA 1
ATOM 2940 C C . ARG A 1 375 ? 9.120 -10.020 -4.199 1.00 96.38 375 ARG A C 1
ATOM 2942 O O . ARG A 1 375 ? 10.273 -10.451 -4.120 1.00 96.38 375 ARG A O 1
ATOM 2949 N N . PRO A 1 376 ? 8.459 -9.544 -3.129 1.00 95.81 376 PRO A N 1
ATOM 2950 C CA . PRO A 1 376 ? 9.045 -9.586 -1.798 1.00 95.81 376 PRO A CA 1
ATOM 2951 C C . PRO A 1 376 ? 9.238 -11.036 -1.338 1.00 95.81 376 PRO A C 1
ATOM 2953 O O . PRO A 1 376 ? 8.413 -11.914 -1.594 1.00 95.81 376 PRO A O 1
ATOM 2956 N N . GLN A 1 377 ? 10.332 -11.290 -0.627 1.00 94.75 377 GLN A N 1
ATOM 2957 C CA . GLN A 1 377 ? 10.603 -12.586 -0.016 1.00 94.75 377 GLN A CA 1
ATOM 2958 C C . GLN A 1 377 ? 9.863 -12.670 1.317 1.00 94.75 377 GLN A C 1
ATOM 2960 O O . GLN A 1 377 ? 10.316 -12.113 2.319 1.00 94.75 377 GLN A O 1
ATOM 2965 N N . ILE A 1 378 ? 8.723 -13.358 1.323 1.00 93.75 378 ILE A N 1
ATOM 2966 C CA . ILE A 1 378 ? 7.916 -13.586 2.523 1.00 93.75 378 ILE A CA 1
ATOM 2967 C C . ILE A 1 378 ? 8.078 -15.046 2.934 1.00 93.75 378 ILE A C 1
ATOM 2969 O O . ILE A 1 378 ? 7.654 -15.954 2.226 1.00 93.75 378 ILE A O 1
ATOM 2973 N N . THR A 1 379 ? 8.706 -15.279 4.083 1.00 94.38 379 THR A N 1
ATOM 2974 C CA . THR A 1 379 ? 8.898 -16.630 4.634 1.00 94.38 379 THR A CA 1
ATOM 2975 C C . THR A 1 379 ? 8.356 -16.698 6.055 1.00 94.38 379 THR A C 1
ATOM 2977 O O . THR A 1 379 ? 8.523 -15.722 6.790 1.00 94.38 379 THR A O 1
ATOM 2980 N N . PRO A 1 380 ? 7.755 -17.814 6.497 1.00 91.69 380 PRO A N 1
ATOM 2981 C CA . PRO A 1 380 ? 7.370 -17.967 7.895 1.00 91.69 380 PRO A CA 1
ATOM 2982 C C . PRO A 1 380 ? 8.611 -17.831 8.783 1.00 91.69 380 PRO A C 1
ATOM 2984 O O . PRO A 1 380 ? 9.669 -18.402 8.498 1.00 91.69 380 PRO A O 1
ATOM 2987 N N . ALA A 1 381 ? 8.508 -17.056 9.860 1.00 87.44 381 ALA A N 1
ATOM 2988 C CA . ALA A 1 381 ? 9.584 -16.965 10.830 1.00 87.44 381 ALA A CA 1
ATOM 2989 C C . ALA A 1 381 ? 9.606 -18.274 11.632 1.00 87.44 381 ALA A C 1
ATOM 2991 O O . ALA A 1 381 ? 8.907 -18.413 12.626 1.00 87.44 381 ALA A O 1
ATOM 2992 N N . SER A 1 382 ? 10.372 -19.264 11.167 1.00 71.31 382 SER A N 1
ATOM 2993 C CA . SER A 1 382 ? 10.528 -20.530 11.887 1.00 71.31 382 SER A CA 1
ATOM 2994 C C . SER A 1 382 ? 11.015 -20.279 13.320 1.00 71.31 382 SER A C 1
ATOM 2996 O O . SER A 1 382 ? 12.066 -19.658 13.517 1.00 71.31 382 SER A O 1
ATOM 2998 N N . ASP A 1 383 ? 10.314 -20.848 14.306 1.00 57.59 383 ASP A N 1
ATOM 2999 C CA . ASP A 1 383 ? 10.678 -20.828 15.735 1.00 57.59 383 ASP A CA 1
ATOM 3000 C C . ASP A 1 383 ? 12.088 -21.368 16.027 1.00 57.59 383 ASP A C 1
ATOM 3002 O O . ASP A 1 383 ? 12.631 -21.195 17.120 1.00 57.59 383 ASP A O 1
ATOM 3006 N N . LYS A 1 384 ? 12.717 -22.045 15.061 1.00 51.72 384 LYS A N 1
ATOM 3007 C CA . LYS A 1 384 ? 14.047 -22.638 15.230 1.00 51.72 384 LYS A CA 1
ATOM 3008 C C . LYS A 1 384 ? 15.176 -21.604 15.182 1.00 51.72 384 LYS A C 1
ATOM 3010 O O . LYS A 1 384 ? 16.216 -21.830 15.796 1.00 51.72 384 LYS A O 1
ATOM 3015 N N . ALA A 1 385 ? 14.989 -20.468 14.503 1.00 45.38 385 ALA A N 1
ATOM 3016 C CA . ALA A 1 385 ? 16.045 -19.461 14.338 1.00 45.38 385 ALA A CA 1
ATOM 3017 C C . ALA A 1 385 ? 16.164 -18.484 15.526 1.00 45.38 385 ALA A C 1
ATOM 3019 O O . ALA A 1 385 ? 17.206 -17.857 15.701 1.00 45.38 385 ALA A O 1
ATOM 3020 N N . SER A 1 386 ? 15.134 -18.372 16.369 1.00 44.12 386 SER A N 1
ATOM 3021 C CA . SER A 1 386 ? 15.139 -17.527 17.575 1.00 44.12 386 SER A CA 1
ATOM 3022 C C . SER A 1 386 ? 15.735 -18.218 18.811 1.00 44.12 386 SER A C 1
ATOM 3024 O O . SER A 1 386 ? 15.928 -17.571 19.837 1.00 44.12 386 SER A O 1
ATOM 3026 N N . ARG A 1 387 ? 16.110 -19.505 18.728 1.00 45.09 387 ARG A N 1
ATOM 3027 C CA . ARG A 1 387 ? 16.728 -20.243 19.850 1.00 45.09 387 ARG A CA 1
ATOM 3028 C C . ARG A 1 387 ? 18.235 -20.016 20.031 1.00 45.09 387 ARG A C 1
ATOM 3030 O O . ARG A 1 387 ? 18.814 -20.619 20.927 1.00 45.09 387 ARG A O 1
ATOM 3037 N N . LYS A 1 388 ? 18.892 -19.171 19.225 1.00 43.09 388 LYS A N 1
ATOM 3038 C CA . LYS A 1 388 ? 20.362 -19.008 19.273 1.00 43.09 388 LYS A CA 1
ATOM 3039 C C . LYS A 1 388 ? 20.907 -17.722 19.909 1.00 43.09 388 LYS A C 1
ATOM 3041 O O . LYS A 1 388 ? 22.120 -17.564 19.926 1.00 43.09 388 LYS A O 1
ATOM 3046 N N . SER A 1 389 ? 20.097 -16.836 20.498 1.00 41.53 389 SER A N 1
ATOM 3047 C CA . SER A 1 389 ? 20.680 -15.673 21.208 1.00 41.53 389 SER A CA 1
ATOM 3048 C C . SER A 1 389 ? 19.901 -15.123 22.401 1.00 41.53 389 SER A C 1
ATOM 3050 O O . SER A 1 389 ? 20.205 -14.032 22.875 1.00 41.53 389 SER A O 1
ATOM 3052 N N . VAL A 1 390 ? 18.949 -15.872 22.949 1.00 41.38 390 VAL A N 1
ATOM 3053 C CA . VAL A 1 390 ? 18.488 -15.621 24.317 1.00 41.38 390 VAL A CA 1
ATOM 3054 C C . VAL A 1 390 ? 18.929 -16.829 25.111 1.00 41.38 390 VAL A C 1
ATOM 3056 O O . VAL A 1 390 ? 18.498 -17.939 24.812 1.00 41.38 390 VAL A O 1
ATOM 3059 N N . ARG A 1 391 ? 19.833 -16.624 26.076 1.00 38.56 391 ARG A N 1
ATOM 3060 C CA . ARG A 1 391 ? 20.129 -17.599 27.130 1.00 38.56 391 ARG A CA 1
ATOM 3061 C C . ARG A 1 391 ? 18.773 -18.079 27.650 1.00 38.56 391 ARG A C 1
ATOM 3063 O O . ARG A 1 391 ? 18.090 -17.333 28.347 1.00 38.56 391 ARG A O 1
ATOM 3070 N N . GLN A 1 392 ? 18.344 -19.269 27.233 1.00 37.91 392 GLN A N 1
ATOM 3071 C CA . GLN A 1 392 ? 17.159 -19.900 27.784 1.00 37.91 392 GLN A CA 1
ATOM 3072 C C . GLN A 1 392 ? 17.516 -20.210 29.231 1.00 37.91 392 GLN A C 1
ATOM 3074 O O . GLN A 1 392 ? 18.188 -21.194 29.526 1.00 37.91 392 GLN A O 1
ATOM 3079 N N . LEU A 1 393 ? 17.125 -19.312 30.134 1.00 45.97 393 LEU A N 1
ATOM 3080 C CA . LEU A 1 393 ? 16.928 -19.693 31.519 1.00 45.97 393 LEU A CA 1
ATOM 3081 C C . LEU A 1 393 ? 15.983 -20.904 31.492 1.00 45.97 393 LEU A C 1
ATOM 3083 O O . LEU A 1 393 ? 14.995 -20.865 30.750 1.00 45.97 393 LEU A O 1
ATOM 3087 N N . PRO A 1 394 ? 16.298 -21.984 32.225 1.00 41.19 394 PRO A N 1
ATOM 3088 C CA . PRO A 1 394 ? 15.502 -23.201 32.199 1.00 41.19 394 PRO A CA 1
ATOM 3089 C C . PRO A 1 394 ? 14.047 -22.836 32.488 1.00 41.19 394 PRO A C 1
ATOM 3091 O O . PRO A 1 394 ? 13.757 -22.212 33.513 1.00 41.19 394 PRO A O 1
ATOM 3094 N N . GLN A 1 395 ? 13.146 -23.168 31.557 1.00 50.25 395 GLN A N 1
ATOM 3095 C CA . GLN A 1 395 ? 11.716 -22.982 31.761 1.00 50.25 395 GLN A CA 1
ATOM 3096 C C . GLN A 1 395 ? 11.329 -23.802 32.987 1.00 50.25 395 GLN A C 1
ATOM 3098 O O . GLN A 1 395 ? 11.313 -25.031 32.962 1.00 50.25 395 GLN A O 1
ATOM 3103 N N . LYS A 1 396 ? 11.094 -23.106 34.102 1.00 53.22 396 LYS A N 1
ATOM 3104 C CA . LYS A 1 396 ? 10.599 -23.744 35.314 1.00 53.22 396 LYS A CA 1
ATOM 3105 C C . LYS A 1 396 ? 9.214 -24.322 35.010 1.00 53.22 396 LYS A C 1
ATOM 3107 O O . LYS A 1 396 ? 8.431 -23.653 34.333 1.00 53.22 396 LYS A O 1
ATOM 3112 N N . PRO A 1 397 ? 8.894 -25.519 35.528 1.00 53.25 397 PRO A N 1
ATOM 3113 C CA . PRO A 1 397 ? 7.578 -26.121 35.361 1.00 53.25 397 PRO A CA 1
ATOM 3114 C C . PRO A 1 397 ? 6.501 -25.129 35.813 1.00 53.25 397 PRO A C 1
ATOM 3116 O O . PRO A 1 397 ? 6.469 -24.720 36.980 1.00 53.25 397 PRO A O 1
ATOM 3119 N N . GLN A 1 398 ? 5.639 -24.716 34.881 1.00 57.19 398 GLN A N 1
ATOM 3120 C CA . GLN A 1 398 ? 4.530 -23.824 35.192 1.00 57.19 398 GLN A CA 1
ATOM 3121 C C . GLN A 1 398 ? 3.553 -24.584 36.087 1.00 57.19 398 GLN A C 1
ATOM 3123 O O . GLN A 1 398 ? 2.969 -25.603 35.711 1.00 57.19 398 GLN A O 1
ATOM 3128 N N . THR A 1 399 ? 3.431 -24.106 37.321 1.00 68.38 399 THR A N 1
ATOM 3129 C CA . THR A 1 399 ? 2.489 -24.647 38.293 1.00 68.38 399 THR A CA 1
ATOM 3130 C C . THR A 1 399 ? 1.213 -23.825 38.201 1.00 68.38 399 THR A C 1
ATOM 3132 O O . THR A 1 399 ? 1.224 -22.639 38.522 1.00 68.38 399 THR A O 1
ATOM 3135 N N . VAL A 1 400 ? 0.132 -24.441 37.731 1.00 73.69 400 VAL A N 1
ATOM 3136 C CA . VAL A 1 400 ? -1.178 -23.797 37.612 1.00 73.69 400 VAL A CA 1
ATOM 3137 C C . VAL A 1 400 ? -1.840 -23.840 38.985 1.00 73.69 400 VAL A C 1
ATOM 3139 O O . VAL A 1 400 ? -2.011 -24.927 39.536 1.00 73.69 400 VAL A O 1
ATOM 3142 N N . SER A 1 401 ? -2.174 -22.679 39.554 1.00 77.75 401 SER A N 1
ATOM 3143 C CA . SER A 1 401 ? -2.928 -22.587 40.813 1.00 77.75 401 SER A CA 1
ATOM 3144 C C . SER A 1 401 ? -4.287 -23.277 40.689 1.00 77.75 401 SER A C 1
ATOM 3146 O O . SER A 1 401 ? -4.871 -23.302 39.605 1.00 77.75 401 SER A O 1
ATOM 3148 N N . GLY A 1 402 ? -4.790 -23.845 41.787 1.00 81.38 402 GLY A N 1
ATOM 3149 C CA . GLY A 1 402 ? -6.116 -24.457 41.785 1.00 81.38 402 GLY A CA 1
ATOM 3150 C C . GLY A 1 402 ? -7.206 -23.427 41.477 1.00 81.38 402 GLY A C 1
ATOM 3151 O O . GLY A 1 402 ? -7.099 -22.270 41.880 1.00 81.38 402 GLY A O 1
ATOM 3152 N N . PHE A 1 403 ? -8.238 -23.819 40.732 1.00 81.62 403 PHE A N 1
ATOM 3153 C CA . PHE A 1 403 ? -9.321 -22.913 40.340 1.00 81.62 403 PHE A CA 1
ATOM 3154 C C . PHE A 1 403 ? -10.672 -23.623 40.275 1.00 81.62 403 PHE A C 1
ATOM 3156 O O . PHE A 1 403 ? -10.759 -24.840 40.106 1.00 81.62 403 PHE A O 1
ATOM 3163 N N . VAL A 1 404 ? -11.744 -22.841 40.393 1.00 85.31 404 VAL A N 1
ATOM 3164 C CA . VAL A 1 404 ? -13.125 -23.323 40.305 1.00 85.31 404 VAL A CA 1
ATOM 3165 C C . VAL A 1 404 ? -13.597 -23.280 38.851 1.00 85.31 404 VAL A C 1
ATOM 3167 O O . VAL A 1 404 ? -13.486 -22.254 38.179 1.00 85.31 404 VAL A O 1
ATOM 3170 N N . ARG A 1 405 ? -14.154 -24.387 38.360 1.00 88.19 405 ARG A N 1
ATOM 3171 C CA . ARG A 1 405 ? -14.678 -24.534 36.995 1.00 88.19 405 ARG A CA 1
ATOM 3172 C C . ARG A 1 405 ? -16.142 -24.965 37.029 1.00 88.19 405 ARG A C 1
ATOM 3174 O O . ARG A 1 405 ? -16.548 -25.730 37.893 1.00 88.19 405 ARG A O 1
ATOM 3181 N N . ARG A 1 406 ? -16.936 -24.511 36.056 1.00 89.12 406 ARG A N 1
ATOM 3182 C CA . ARG A 1 406 ? -18.328 -24.948 35.871 1.00 89.12 406 ARG A CA 1
ATOM 3183 C C . ARG A 1 406 ? -18.391 -26.352 35.256 1.00 89.12 406 ARG A C 1
ATOM 3185 O O . ARG A 1 406 ? -17.694 -26.625 34.274 1.00 89.12 406 ARG A O 1
ATOM 3192 N N . LEU A 1 407 ? -19.226 -27.216 35.823 1.00 85.94 407 LEU A N 1
ATOM 3193 C CA . LEU A 1 407 ? -19.540 -28.538 35.287 1.00 85.94 407 LEU A CA 1
ATOM 3194 C C . LEU A 1 407 ? -20.663 -28.460 34.232 1.00 85.94 407 LEU A C 1
ATOM 3196 O O . LEU A 1 407 ? -21.457 -27.513 34.242 1.00 85.94 407 LEU A O 1
ATOM 3200 N N . PRO A 1 408 ? -20.737 -29.437 33.309 1.00 86.44 408 PRO A N 1
ATOM 3201 C CA . PRO A 1 408 ? -21.890 -29.627 32.431 1.00 86.44 408 PRO A CA 1
ATOM 3202 C C . PRO A 1 408 ? -23.213 -29.720 33.208 1.00 86.44 408 PRO A C 1
ATOM 3204 O O . PRO A 1 408 ? -23.239 -30.115 34.375 1.00 86.44 408 PRO A O 1
ATOM 3207 N N . ALA A 1 409 ? -24.325 -29.362 32.559 1.00 82.12 409 ALA A N 1
ATOM 3208 C CA . ALA A 1 409 ? -25.645 -29.391 33.185 1.00 82.12 409 ALA A CA 1
ATOM 3209 C C . ALA A 1 409 ? -25.990 -30.802 33.702 1.00 82.12 409 ALA A C 1
ATOM 3211 O O . ALA A 1 409 ? -25.808 -31.785 32.990 1.00 82.12 409 ALA A O 1
ATOM 3212 N N . GLY A 1 410 ? -26.474 -30.887 34.946 1.00 82.69 410 GLY A N 1
ATOM 3213 C CA . GLY A 1 410 ? -26.833 -32.149 35.604 1.00 82.69 410 GLY A CA 1
ATOM 3214 C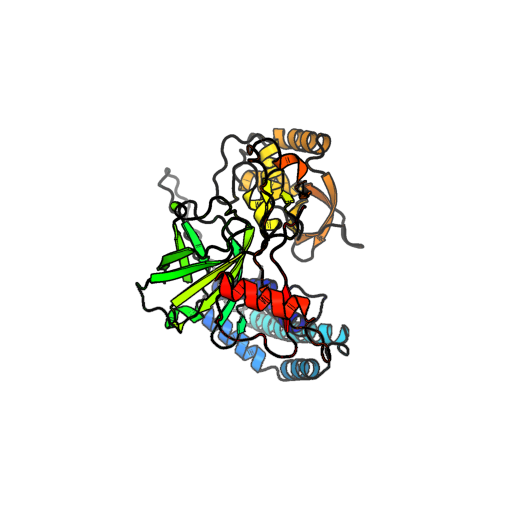 C . GLY A 1 410 ? -25.686 -32.868 36.324 1.00 82.69 410 GLY A C 1
ATOM 3215 O O . GLY A 1 410 ? -25.943 -33.854 37.005 1.00 82.69 410 GLY A O 1
ATOM 3216 N N . GLN A 1 411 ? -24.444 -32.381 36.232 1.00 84.94 411 GLN A N 1
ATOM 3217 C CA . GLN A 1 411 ? -23.305 -32.966 36.947 1.00 84.94 411 GLN A CA 1
ATOM 3218 C C . GLN A 1 411 ? -23.010 -32.231 38.261 1.00 84.94 411 GLN A C 1
ATOM 3220 O O . GLN A 1 411 ? -23.104 -31.004 38.348 1.00 84.94 411 GLN A O 1
ATOM 3225 N N . GLN A 1 412 ? -22.623 -32.996 39.281 1.00 86.12 412 GLN A N 1
ATOM 3226 C CA . GLN A 1 412 ? -22.197 -32.494 40.587 1.00 86.12 412 GLN A CA 1
ATOM 3227 C C . GLN A 1 412 ? -20.698 -32.744 40.790 1.00 86.12 412 GLN A C 1
ATOM 3229 O O . GLN A 1 412 ? -20.119 -33.625 40.153 1.00 86.12 412 GLN A O 1
ATOM 3234 N N . ALA A 1 413 ? -20.062 -31.938 41.643 1.00 85.06 413 ALA A N 1
ATOM 3235 C CA . ALA A 1 413 ? -18.676 -32.174 42.033 1.00 85.06 413 ALA A CA 1
ATOM 3236 C C . ALA A 1 413 ? -18.553 -33.525 42.740 1.00 85.06 413 ALA A C 1
ATOM 3238 O O . ALA A 1 413 ? -19.423 -33.895 43.526 1.00 85.06 413 ALA A O 1
ATOM 3239 N N . SER A 1 414 ? -17.461 -34.242 42.482 1.00 87.31 414 SER A N 1
ATOM 3240 C CA . SER A 1 414 ? -17.114 -35.410 43.286 1.00 87.31 414 SER A CA 1
ATOM 3241 C C . SER A 1 414 ? -16.781 -34.987 44.719 1.00 87.31 414 SER A C 1
ATOM 3243 O O . SER A 1 414 ? -16.328 -33.862 44.944 1.00 87.31 414 SER A O 1
ATOM 3245 N N . MET A 1 415 ? -16.937 -35.910 45.671 1.00 82.25 415 MET A N 1
ATOM 3246 C CA . MET A 1 415 ? -16.554 -35.684 47.071 1.00 82.25 415 MET A CA 1
ATOM 3247 C C . MET A 1 415 ? -15.092 -35.222 47.177 1.00 82.25 415 MET A C 1
ATOM 3249 O O . MET A 1 415 ? -14.814 -34.168 47.736 1.00 82.25 415 MET A O 1
ATOM 3253 N N . ASP A 1 416 ? -14.184 -35.880 46.449 1.00 81.75 416 ASP A N 1
ATOM 3254 C CA . ASP A 1 416 ? -12.760 -35.518 46.370 1.00 81.75 416 ASP A CA 1
ATOM 3255 C C . ASP A 1 416 ? -12.478 -34.079 45.903 1.00 81.75 416 ASP A C 1
ATOM 3257 O O . ASP A 1 416 ? -11.412 -33.521 46.199 1.00 81.75 416 ASP A O 1
ATOM 3261 N N . ALA A 1 417 ? -13.379 -33.496 45.104 1.00 84.00 417 ALA A N 1
ATOM 3262 C CA . ALA A 1 417 ? -13.266 -32.130 44.603 1.00 84.00 417 ALA A CA 1
ATOM 3263 C C . ALA A 1 417 ? -13.851 -31.111 45.591 1.00 84.00 417 ALA A C 1
ATOM 3265 O O . ALA A 1 417 ? -13.351 -29.988 45.655 1.00 84.00 417 ALA A O 1
ATOM 3266 N N . LEU A 1 418 ? -14.865 -31.501 46.369 1.00 85.56 418 LEU A N 1
ATOM 3267 C CA . LEU A 1 418 ? -15.387 -30.715 47.489 1.00 85.56 418 LEU A CA 1
ATOM 3268 C C . LEU A 1 418 ? -14.351 -30.643 48.618 1.00 85.56 418 LEU A C 1
ATOM 3270 O O . LEU A 1 418 ? -13.966 -29.541 49.008 1.00 85.56 418 LEU A O 1
ATOM 3274 N N . ASP A 1 419 ? -13.790 -31.783 49.020 1.00 84.81 419 ASP A N 1
ATOM 3275 C CA . ASP A 1 419 ? -12.752 -31.866 50.057 1.00 84.81 419 ASP A CA 1
ATOM 3276 C C . ASP A 1 419 ? -11.505 -31.054 49.671 1.00 84.81 419 ASP A C 1
ATOM 3278 O O . ASP A 1 419 ? -10.923 -30.323 50.476 1.00 84.81 419 ASP A O 1
ATOM 3282 N N . ALA A 1 420 ? -11.115 -31.116 48.394 1.00 83.69 420 ALA A N 1
ATOM 3283 C CA . ALA A 1 420 ? -9.990 -30.345 47.875 1.00 83.69 420 ALA A CA 1
ATOM 3284 C C . ALA A 1 420 ? -10.239 -28.833 47.869 1.00 83.69 420 ALA A C 1
ATOM 3286 O O . ALA A 1 420 ? -9.291 -28.061 48.014 1.00 83.69 420 ALA A O 1
ATOM 3287 N N . HIS A 1 421 ? -11.488 -28.407 47.676 1.00 82.19 421 HIS A N 1
ATOM 3288 C CA . HIS A 1 421 ? -11.870 -27.002 47.745 1.00 82.19 421 HIS A CA 1
ATOM 3289 C C . HIS A 1 421 ? -11.818 -26.491 49.187 1.00 82.19 421 HIS A C 1
ATOM 3291 O O . HIS A 1 421 ? -11.243 -25.431 49.430 1.00 82.19 421 HIS A O 1
ATOM 3297 N N . GLU A 1 422 ? -12.350 -27.257 50.142 1.00 82.25 422 GLU A N 1
ATOM 3298 C CA . GLU A 1 422 ? -12.280 -26.917 51.569 1.00 82.25 422 GLU A CA 1
ATOM 3299 C C . GLU A 1 422 ? -10.834 -26.854 52.070 1.00 82.25 422 GLU A C 1
ATOM 3301 O O . GLU A 1 422 ? -10.458 -25.957 52.827 1.00 82.25 422 GLU A O 1
ATOM 3306 N N . GLU A 1 423 ? -9.980 -27.773 51.622 1.00 82.25 423 GLU A N 1
ATOM 3307 C CA . GLU A 1 423 ? -8.564 -27.745 51.976 1.00 82.25 423 GLU A CA 1
ATOM 3308 C C . GLU A 1 423 ? -7.809 -26.574 51.326 1.00 82.25 423 GLU A C 1
ATOM 3310 O O . GLU A 1 423 ? -6.941 -25.972 51.961 1.00 82.25 423 GLU A O 1
ATOM 3315 N N . ALA A 1 424 ? -8.168 -26.187 50.099 1.00 74.56 424 ALA A N 1
ATOM 3316 C CA . ALA A 1 424 ? -7.613 -25.002 49.446 1.00 74.56 424 ALA A CA 1
ATOM 3317 C C . ALA A 1 424 ? -8.067 -23.690 50.115 1.00 74.56 424 ALA A C 1
ATOM 3319 O O . ALA A 1 424 ? -7.279 -22.747 50.198 1.00 74.56 424 ALA A O 1
ATOM 3320 N N . GLN A 1 425 ? -9.292 -23.640 50.651 1.00 74.69 425 GLN A N 1
ATOM 3321 C CA . GLN A 1 425 ? -9.772 -22.531 51.486 1.00 74.69 425 GLN A CA 1
ATOM 3322 C C . GLN A 1 425 ? -9.009 -22.452 52.811 1.00 74.69 425 GLN A C 1
ATOM 3324 O O . GLN A 1 425 ? -8.522 -21.380 53.165 1.00 74.69 425 GLN A O 1
ATOM 3329 N N . ARG A 1 426 ? -8.790 -23.590 53.491 1.00 77.75 426 ARG A N 1
ATOM 3330 C CA . ARG A 1 426 ? -7.959 -23.653 54.712 1.00 77.75 426 ARG A CA 1
ATOM 3331 C C . ARG A 1 426 ? -6.534 -23.131 54.497 1.00 77.75 426 ARG A C 1
ATOM 3333 O O . ARG A 1 426 ? -5.938 -22.594 55.425 1.00 77.75 426 ARG A O 1
ATOM 3340 N N . ARG A 1 427 ? -5.988 -23.273 53.286 1.00 75.06 427 ARG A N 1
ATOM 3341 C CA . ARG A 1 427 ? -4.641 -22.803 52.905 1.00 75.06 427 ARG A CA 1
ATOM 3342 C C . ARG A 1 427 ? -4.617 -21.401 52.281 1.00 75.06 427 ARG A C 1
ATOM 3344 O O . ARG A 1 427 ? -3.556 -20.971 51.837 1.00 75.06 427 ARG A O 1
ATOM 3351 N N . ALA A 1 428 ? -5.755 -20.702 52.232 1.00 67.50 428 ALA A N 1
ATOM 3352 C CA . ALA A 1 428 ? -5.914 -19.397 51.582 1.00 67.50 428 ALA A CA 1
ATOM 3353 C C . ALA A 1 428 ? -5.485 -19.374 50.095 1.00 67.50 428 ALA A C 1
ATOM 3355 O O . ALA A 1 428 ? -5.069 -18.346 49.563 1.00 67.50 428 ALA A O 1
ATOM 3356 N N . GLU A 1 429 ? -5.592 -20.511 49.397 1.00 61.12 429 GLU A N 1
ATOM 3357 C CA . GLU A 1 429 ? -5.229 -20.636 47.977 1.00 61.12 429 GLU A CA 1
ATOM 3358 C C . GLU A 1 429 ? -6.367 -20.198 47.031 1.00 61.12 429 GLU A C 1
ATOM 3360 O O . GLU A 1 429 ? -6.158 -20.068 45.823 1.00 61.12 429 GLU A O 1
ATOM 3365 N N . VAL A 1 430 ? -7.567 -19.947 47.566 1.00 61.91 430 VAL A N 1
ATOM 3366 C CA . VAL A 1 430 ? -8.763 -19.511 46.831 1.00 61.91 430 VAL A CA 1
ATOM 3367 C C . VAL A 1 430 ? -9.312 -18.247 47.487 1.00 61.91 430 VAL A C 1
ATOM 3369 O O . VAL A 1 430 ? -9.612 -18.243 48.670 1.00 61.91 430 VAL A O 1
ATOM 3372 N N . ALA A 1 431 ? -9.489 -17.176 46.710 1.00 44.84 431 ALA A N 1
ATOM 3373 C CA . ALA A 1 431 ? -9.868 -15.848 47.212 1.00 44.84 431 ALA A CA 1
ATOM 3374 C C . ALA A 1 431 ? -11.328 -15.712 47.707 1.00 44.84 431 ALA A C 1
ATOM 3376 O O . ALA A 1 431 ? -11.767 -14.606 48.009 1.00 44.84 431 ALA A O 1
ATOM 3377 N N . ASN A 1 432 ? -12.105 -16.799 47.736 1.00 58.00 432 ASN A N 1
ATOM 3378 C CA . ASN A 1 432 ? -13.519 -16.785 48.107 1.00 58.00 432 ASN A CA 1
ATOM 3379 C C . ASN A 1 432 ? -13.774 -17.767 49.256 1.00 58.00 432 ASN A C 1
ATOM 3381 O O . ASN A 1 432 ? -13.721 -18.977 49.044 1.00 58.00 432 ASN A O 1
ATOM 3385 N N . ASP A 1 433 ? -14.184 -17.256 50.416 1.00 59.53 433 ASP A N 1
ATOM 3386 C CA . ASP A 1 433 ? -14.511 -18.045 51.622 1.00 59.53 433 ASP A CA 1
ATOM 3387 C C . ASP A 1 433 ? -15.899 -18.717 51.570 1.00 59.53 433 ASP A C 1
ATOM 3389 O O . ASP A 1 433 ? -16.475 -19.095 52.587 1.00 59.53 433 ASP A O 1
ATOM 3393 N N . LYS A 1 434 ? -16.499 -18.832 50.379 1.00 72.31 434 LYS A N 1
ATOM 3394 C CA . LYS A 1 434 ? -17.845 -19.400 50.202 1.00 72.31 434 LYS A CA 1
ATOM 3395 C C . LYS A 1 434 ? -17.758 -20.866 49.778 1.00 72.31 434 LYS A C 1
ATOM 3397 O O . LYS A 1 434 ? -16.902 -21.176 48.950 1.00 72.31 434 LYS A O 1
ATOM 3402 N N . PRO A 1 435 ? -18.641 -21.755 50.264 1.00 77.19 435 PRO A N 1
ATOM 3403 C CA . PRO A 1 435 ? -18.663 -23.148 49.824 1.00 77.19 435 PRO A CA 1
ATOM 3404 C C . PRO A 1 435 ? -18.911 -23.252 48.310 1.00 77.19 435 PRO A C 1
ATOM 3406 O O . PRO A 1 435 ? -19.517 -22.364 47.694 1.00 77.19 435 PRO A O 1
ATOM 3409 N N . LEU A 1 436 ? -18.423 -24.338 47.702 1.00 80.81 436 LEU A N 1
ATOM 3410 C CA . LEU A 1 436 ? -18.522 -24.572 46.263 1.00 80.81 436 LEU A CA 1
ATOM 3411 C C . LEU A 1 436 ? -19.998 -24.646 45.836 1.00 80.81 436 LEU A C 1
ATOM 3413 O O . LEU A 1 436 ? -20.780 -25.427 46.374 1.00 80.81 436 LEU A O 1
ATOM 3417 N N . LYS A 1 437 ? -20.399 -23.818 44.864 1.00 83.94 437 LYS A N 1
ATOM 3418 C CA . LYS A 1 437 ? -21.791 -23.789 44.390 1.00 83.94 437 LYS A CA 1
ATOM 3419 C C . LYS A 1 437 ? -22.156 -25.083 43.643 1.00 83.94 437 LYS A C 1
ATOM 3421 O O . LYS A 1 437 ? -21.311 -25.603 42.910 1.00 83.94 437 LYS A O 1
ATOM 3426 N N . PRO A 1 438 ? -23.424 -25.538 43.707 1.00 82.75 438 PRO A N 1
ATOM 3427 C CA . PRO A 1 438 ? -23.903 -26.637 42.873 1.00 82.75 438 PRO A CA 1
ATOM 3428 C C . PRO A 1 438 ? -23.613 -26.392 41.384 1.00 82.75 438 PRO A C 1
ATOM 3430 O O . PRO A 1 438 ? -23.813 -25.285 40.876 1.00 82.75 438 PRO A O 1
ATOM 3433 N N . GLY A 1 439 ? -23.118 -27.418 40.687 1.00 84.69 439 GLY A N 1
ATOM 3434 C CA . GLY A 1 439 ? -22.727 -27.331 39.273 1.00 84.69 439 GLY A CA 1
ATOM 3435 C C . GLY A 1 439 ? -21.336 -26.733 39.016 1.00 84.69 439 GLY A C 1
ATOM 3436 O O . GLY A 1 439 ? -21.007 -26.416 37.871 1.00 84.69 439 GLY A O 1
ATOM 3437 N N . TYR A 1 440 ? -20.505 -26.575 40.048 1.00 86.06 440 TYR A N 1
ATOM 3438 C CA . TYR A 1 440 ? -19.092 -26.209 39.933 1.00 86.06 440 TYR A CA 1
ATOM 3439 C C . TYR A 1 440 ? -18.210 -27.299 40.547 1.00 86.06 440 TYR A C 1
ATOM 3441 O O . TYR A 1 440 ? -18.649 -27.994 41.450 1.00 86.06 440 TYR A O 1
ATOM 3449 N N . THR A 1 441 ? -16.977 -27.440 40.060 1.00 90.69 441 THR A N 1
ATOM 3450 C CA . THR A 1 441 ? -15.939 -28.350 40.572 1.00 90.69 441 THR A CA 1
ATOM 3451 C C . THR A 1 441 ? -14.655 -27.574 40.851 1.00 90.69 441 THR A C 1
ATOM 3453 O O . THR A 1 441 ? -14.392 -26.552 40.209 1.00 90.69 441 THR A O 1
ATOM 3456 N N . PHE A 1 442 ? -13.829 -28.064 41.770 1.00 86.38 442 PHE A N 1
ATOM 3457 C CA . PHE A 1 442 ? -12.505 -27.509 4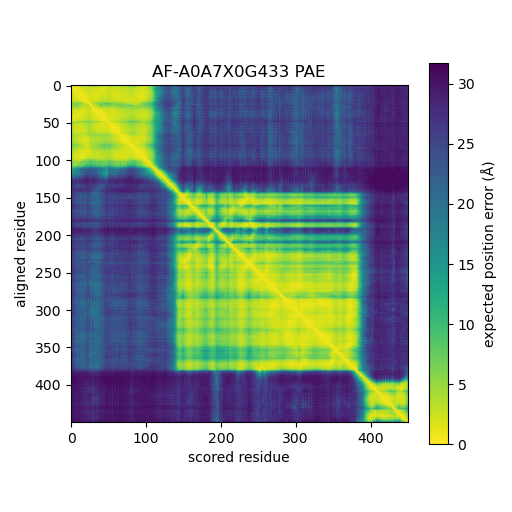2.030 1.00 86.38 442 PHE A CA 1
ATOM 3458 C C . PHE A 1 442 ? -11.423 -28.334 41.331 1.00 86.38 442 PHE A C 1
ATOM 3460 O O . PHE A 1 442 ? -11.386 -29.559 41.434 1.00 86.38 442 PHE A O 1
ATOM 3467 N N . VAL A 1 443 ? -10.549 -27.657 40.590 1.00 87.81 443 VAL A N 1
ATOM 3468 C CA . VAL A 1 443 ? -9.396 -28.266 39.926 1.00 87.81 443 VAL A CA 1
ATOM 3469 C C . VAL A 1 443 ? -8.174 -28.018 40.795 1.00 87.81 443 VAL A C 1
ATOM 3471 O O . VAL A 1 443 ? -7.815 -26.867 41.036 1.00 87.81 443 VAL A O 1
ATOM 3474 N N . ARG A 1 444 ? -7.526 -29.094 41.253 1.00 85.88 444 ARG A N 1
ATOM 3475 C CA . ARG A 1 444 ? -6.320 -29.005 42.085 1.00 85.88 444 ARG A CA 1
ATOM 3476 C C . ARG A 1 444 ? -5.161 -28.376 41.311 1.00 85.88 444 ARG A C 1
ATOM 3478 O O . ARG A 1 444 ? -5.039 -28.500 40.087 1.00 85.88 444 ARG A O 1
ATOM 3485 N N . LYS A 1 445 ? -4.270 -27.743 42.071 1.00 82.44 445 LYS A N 1
ATOM 3486 C CA . LYS A 1 445 ? -2.984 -27.252 41.584 1.00 82.44 445 LYS A CA 1
ATOM 3487 C C . LYS A 1 445 ? -2.217 -28.396 40.919 1.00 82.44 445 LYS A C 1
ATOM 3489 O O . LYS A 1 445 ? -1.977 -29.424 41.548 1.00 82.44 445 LYS A O 1
ATOM 3494 N N . HIS A 1 446 ? -1.824 -28.220 39.663 1.00 81.88 446 HIS A N 1
ATOM 3495 C CA . HIS A 1 446 ? -1.050 -29.217 38.925 1.00 81.88 446 HIS A CA 1
ATOM 3496 C C . HIS A 1 446 ? 0.081 -28.555 38.140 1.00 81.88 446 HIS A C 1
ATOM 3498 O O . HIS A 1 446 ? 0.039 -27.368 37.807 1.00 81.88 446 HIS A O 1
ATOM 3504 N N . ARG A 1 447 ? 1.135 -29.330 37.881 1.00 76.94 447 ARG A N 1
ATOM 3505 C CA . ARG A 1 447 ? 2.255 -28.903 37.042 1.00 76.94 447 ARG A CA 1
ATOM 3506 C C . ARG A 1 447 ? 1.948 -29.268 35.601 1.00 76.94 447 ARG A C 1
ATOM 3508 O O . ARG A 1 447 ? 1.614 -30.416 35.317 1.00 76.94 447 ARG A O 1
ATOM 3515 N N . ARG A 1 448 ? 2.062 -28.294 34.704 1.00 65.62 448 ARG A N 1
ATOM 3516 C CA . ARG A 1 448 ? 1.961 -28.534 33.269 1.00 65.62 448 ARG A CA 1
ATOM 3517 C C . ARG A 1 448 ? 3.368 -28.792 32.743 1.00 65.62 448 ARG A C 1
ATOM 3519 O O . ARG A 1 448 ? 4.204 -27.890 32.767 1.00 65.62 448 ARG A O 1
ATOM 3526 N N . ASN A 1 449 ? 3.629 -30.022 32.315 1.00 54.62 449 ASN A N 1
ATOM 3527 C CA . ASN A 1 449 ? 4.811 -30.325 31.517 1.00 54.62 449 ASN A CA 1
ATOM 3528 C C . ASN A 1 449 ? 4.430 -30.056 30.056 1.00 54.62 449 ASN A C 1
ATOM 3530 O O . ASN A 1 449 ? 3.414 -30.576 29.593 1.00 54.62 449 ASN A O 1
ATOM 3534 N N . HIS A 1 450 ? 5.183 -29.182 29.392 1.00 53.00 450 HIS A N 1
ATOM 3535 C CA . HIS A 1 450 ? 5.043 -28.892 27.966 1.00 53.00 450 HIS A CA 1
ATOM 3536 C C . HIS A 1 450 ? 6.060 -29.685 27.159 1.00 53.00 450 HIS A C 1
ATOM 3538 O O . HIS A 1 450 ? 7.210 -29.800 27.643 1.00 53.00 450 HIS A O 1
#

Radius of gyration: 30.01 Å; Cα contacts (8 Å, |Δi|>4): 636; chains: 1; bounding box: 61×72×84 Å

Secondary structure (DSSP, 8-state):
--HHHHHHHHHHHHHHHHHHHTT-TTSPPHHHHHHHHHHHHHHHHHHHT--HHHHHHHHHHHHHT-HHHHHHHHHHHHS-GGG--HHHHHHHHHHHHHHHHHHHHHHHHHGGG---PPPPPPP-----------------------EEETTEEEEEEE-----SSEEEEE--GGGGGGS-TT-EEEEEEES-S-TT---EEEEEEEEETTTTEEEEEGGGS-TT--TTBEEEEEEETTTTEEEEEEPEEEEEEEETTEEEEE-B-HHHHHHHTSTTSSTTS---S--HHHHHHHHHHHHSEE-TT--EEEEGGGHHHHHHHTT--GGGGGGHHHHHHHHHHTTSSEEEEEEE-TTS-EESSPPTTS-EEEEEEE---EEE--TTGGGGSS-------EEEPPEEEEPPTT----HHHHHHHHHHHHTT-SS--SPPPTTEEEEPPEEE--

Foldseek 3Di:
DDLLVLLLVLLLLVLLLLLVVLPDPVGDHNLVSVVVNLVSLVVNCVVVVHDSVVSVVVVVVLVVPDPPLVVLSVVSVPDDSVPDDPVSSVVSSVVSSVSSVVVSVVVVVVVVPDPPPPDDDDDDDDDDDDDDDPPPPPDQDPRWDWDDDPQKTKTKDFFAPPDPFWTKDAAPPVLVVLDDPFAWAWEWEFPQDDPPDGDIDTDTFTDDSVRRITIGTPVPDDPLDDGFFMWIWMARSVRSYIYTYWAFDPFWKQWLHRTHGTDGQLLRRLQQPQQQGHLPHLRDDDDLLSLQSNLQSNVFDQDRQSKGKDFPVCRLVSSVVSPNDNVCSVCNVVSLVVCCVVVQKHKAKFFQDPVRHTDPPHDPPGDITIMIIGGIDMGTPPPVVVPPPDPPPPPDFDWDQKDKDFAPPPDFEDPVQQVQVVVCVVVVSDVDPDRRDGRMGIDHTDTDDD

Nearest PDB structures (foldseek):
  7ljj-assembly1_A  TM=1.575E-01  e=2.262E+00  Phocaeicola plebeius DSM 17135
  8tar-assembly1_I  TM=1.873E-01  e=7.590E+00  Homo sapiens

Sequence (450 aa):
MSLAATHYALWQTEGEIVVSRLGDASVRPPGILQRQRNALLEIIAIYTGKQKAKVIAEFRSELAKNNNLTQLEQSLQNKSRLSREATEFDAIRRAYMDVGGRISRQATSSDQAINVKPAPLPRRDSRTPSEDVPIKTTLEITPFSAQKKGKIYIWDYVLEDDNPKALTLPMPREFEPSLKKGKTVFLVLEGCLPLDRMETTVSKVPFSTDRSFVSIPRMGLPKNFFPGMKFELSWLPQKRTLIAKFNILQSPVRFNGRLLQFEYDAPSVTRNTAPGGPATAKPSGLSAKEWVLRTLQVVGYLDAEGVAVLAEEALERNMVRLGFPAGQLHRVTHAVSELLNESKIHRVQGSIGSTGHPIFPSVPHKPPIDLLCFRPQITPASDKASRKSVRQLPQKPQTVSGFVRRLPAGQQASMDALDAHEEAQRRAEVANDKPLKPGYTFVRKHRRNH

Solvent-accessible surface area (backbone atoms only — not comparable to full-atom values): 26268 Å² total; per-residue (Å²): 132,54,72,52,56,46,47,37,53,38,26,44,36,50,25,47,36,53,36,24,74,68,64,43,82,92,47,68,62,48,71,60,40,52,51,52,38,52,52,39,47,48,52,51,15,62,77,67,74,43,58,49,71,57,54,51,50,52,54,52,50,58,56,70,70,38,63,69,59,56,51,54,51,51,56,55,68,74,42,56,76,89,77,62,53,72,70,57,50,51,47,49,36,50,52,32,39,52,54,26,51,54,51,36,52,52,54,59,67,61,54,81,74,63,88,74,73,76,79,79,76,80,81,85,77,89,77,83,94,77,78,91,76,80,83,80,78,82,73,91,81,83,90,63,78,69,45,75,61,86,80,34,38,38,32,69,46,66,39,71,80,85,45,97,67,32,46,74,44,82,42,67,68,89,53,47,86,81,52,63,87,88,44,66,32,38,38,32,38,40,59,64,58,61,102,89,45,85,40,70,51,78,43,85,32,58,44,42,82,92,73,36,30,38,52,40,59,48,91,79,54,68,89,85,68,56,50,9,34,41,31,48,36,34,40,34,71,93,76,42,32,41,36,42,33,52,49,70,40,97,66,38,30,18,54,72,77,44,82,41,55,50,40,62,40,37,41,45,33,37,21,44,67,17,62,54,42,34,76,85,46,82,63,69,94,70,51,60,48,42,45,51,51,20,38,33,38,55,71,22,55,56,46,83,80,20,36,14,37,35,49,52,91,50,44,65,66,48,31,42,74,76,67,46,63,72,93,52,54,86,49,44,65,57,28,53,51,50,33,44,75,69,66,60,33,43,83,44,62,14,16,70,40,99,84,72,43,82,34,79,69,52,49,89,96,49,69,74,40,63,22,40,33,37,64,70,50,75,44,74,54,59,78,74,73,69,67,79,83,54,87,74,68,78,82,68,73,51,67,45,74,46,48,80,45,79,47,62,91,95,43,70,54,52,68,75,27,51,54,51,44,54,53,32,44,78,67,65,65,45,101,58,98,63,82,85,55,91,35,33,35,44,44,75,61,46,71,53,86,130

Organism: NCBI:txid46159